Protein 9JMX (pdb70)

Structure (mmCIF, N/CA/C/O backbone):
data_9JMX
#
_entry.id   9JMX
#
_cell.length_a   78.753
_cell.length_b   78.753
_cell.length_c   160.405
_cell.angle_alpha   90.00
_cell.angle_beta   90.00
_cell.angle_gamma   120.00
#
_symmetry.space_group_name_H-M   'P 31 2 1'
#
loop_
_entity.id
_entity.type
_entity.pdbx_description
1 polymer '3-hydroxyisobutyrate dehydrogenase-like beta-hydroxyacid dehydrogenase'
2 non-polymer 'NADP NICOTINAMIDE-ADENINE-DINUCLEOTIDE PHOSPHATE'
3 non-polymer 1-~{tert}-butyl-4,9-dihydro-3~{H}-pyrido[3,4-b]indole
4 water water
#
loop_
_atom_site.group_PDB
_atom_site.id
_atom_site.type_symbol
_atom_site.label_atom_id
_atom_site.label_alt_id
_atom_site.label_comp_id
_atom_site.label_asym_id
_atom_site.label_entity_id
_atom_site.label_seq_id
_atom_site.pdbx_PDB_ins_code
_atom_site.Cartn_x
_atom_site.Cartn_y
_atom_site.Cartn_z
_atom_site.occupancy
_atom_site.B_iso_or_equiv
_atom_site.auth_seq_id
_atom_site.auth_comp_id
_atom_site.auth_asym_id
_atom_site.auth_atom_id
_atom_site.pdbx_PDB_model_num
ATOM 1 N N . THR A 1 2 ? -29.626 -11.184 41.099 1.00 63.64 2 THR A N 1
ATOM 2 C CA . THR A 1 2 ? -29.666 -10.515 39.758 1.00 62.46 2 THR A CA 1
ATOM 3 C C . THR A 1 2 ? -30.288 -11.446 38.710 1.00 55.52 2 THR A C 1
ATOM 4 O O . THR A 1 2 ? -30.277 -12.695 38.912 1.00 48.46 2 THR A O 1
ATOM 8 N N . SER A 1 3 ? -30.788 -10.843 37.626 1.00 48.37 3 SER A N 1
ATOM 9 C CA . SER A 1 3 ? -31.305 -11.540 36.417 1.00 52.16 3 SER A CA 1
ATOM 10 C C . SER A 1 3 ? -30.382 -11.265 35.221 1.00 49.09 3 SER A C 1
ATOM 11 O O . SER A 1 3 ? -29.958 -10.105 35.036 1.00 47.10 3 SER A O 1
ATOM 14 N N . ALA A 1 4 ? -30.069 -12.301 34.443 1.00 53.07 4 ALA A N 1
ATOM 15 C CA . ALA A 1 4 ? -29.355 -12.178 33.148 1.00 48.29 4 ALA A CA 1
ATOM 16 C C . ALA A 1 4 ? -30.165 -12.903 32.077 1.00 45.69 4 ALA A C 1
ATOM 17 O O . ALA A 1 4 ? -30.858 -13.885 32.419 1.00 44.38 4 ALA A O 1
ATOM 19 N N . THR A 1 5 ? -30.071 -12.442 30.830 1.00 43.54 5 THR A N 1
ATOM 20 C CA . THR A 1 5 ? -30.564 -13.204 29.651 1.00 44.85 5 THR A CA 1
ATOM 21 C C . THR A 1 5 ? -29.355 -13.723 28.838 1.00 40.90 5 THR A C 1
ATOM 22 O O . THR A 1 5 ? -28.428 -12.936 28.542 1.00 38.62 5 THR A O 1
ATOM 26 N N . VAL A 1 6 ? -29.394 -14.994 28.454 1.00 38.90 6 VAL A N 1
ATOM 27 C CA . VAL A 1 6 ? -28.414 -15.609 27.523 1.00 40.45 6 VAL A CA 1
ATOM 28 C C . VAL A 1 6 ? -29.165 -16.083 26.279 1.00 40.87 6 VAL A C 1
ATOM 29 O O . VAL A 1 6 ? -29.976 -17.040 26.389 1.00 38.79 6 VAL A O 1
ATOM 33 N N . ILE A 1 7 ? -28.845 -15.467 25.138 1.00 37.27 7 ILE A N 1
ATOM 34 C CA . ILE A 1 7 ? -29.303 -15.920 23.799 1.00 34.25 7 ILE A CA 1
ATOM 35 C C . ILE A 1 7 ? -28.147 -16.629 23.070 1.00 34.83 7 ILE A C 1
ATOM 36 O O . ILE A 1 7 ? -27.114 -15.985 22.782 1.00 32.14 7 ILE A O 1
ATOM 41 N N . GLY A 1 8 ? -28.351 -17.905 22.753 1.00 33.81 8 GLY A N 1
ATOM 42 C CA . GLY A 1 8 ? -27.385 -18.781 22.071 1.00 34.33 8 GLY A CA 1
ATOM 43 C C . GLY A 1 8 ? -26.914 -19.855 23.024 1.00 31.33 8 GLY A C 1
ATOM 44 O O . GLY A 1 8 ? -26.213 -19.513 23.988 1.00 29.21 8 GLY A O 1
ATOM 45 N N . LEU A 1 9 ? -27.304 -21.106 22.788 1.00 31.25 9 LEU A N 1
ATOM 46 C CA . LEU A 1 9 ? -26.985 -22.210 23.719 1.00 33.98 9 LEU A CA 1
ATOM 47 C C . LEU A 1 9 ? -26.107 -23.227 22.998 1.00 31.63 9 LEU A C 1
ATOM 48 O O . LEU A 1 9 ? -26.353 -24.436 23.126 1.00 31.76 9 LEU A O 1
ATOM 53 N N . GLY A 1 10 ? -25.074 -22.735 22.310 1.00 33.42 10 GLY A N 1
ATOM 54 C CA . GLY A 1 10 ? -23.921 -23.561 21.909 1.00 31.83 10 GLY A CA 1
ATOM 55 C C . GLY A 1 10 ? -23.181 -23.981 23.176 1.00 31.77 10 GLY A C 1
ATOM 56 O O . GLY A 1 10 ? -23.642 -23.647 24.268 1.00 30.22 10 GLY A O 1
ATOM 57 N N . PRO A 1 11 ? -22.058 -24.731 23.095 1.00 30.38 11 PRO A N 1
ATOM 58 C CA . PRO A 1 11 ? -21.285 -25.075 24.294 1.00 30.10 11 PRO A CA 1
ATOM 59 C C . PRO A 1 11 ? -20.871 -23.848 25.114 1.00 27.82 11 PRO A C 1
ATOM 60 O O . PRO A 1 11 ? -20.893 -23.913 26.314 1.00 32.60 11 PRO A O 1
ATOM 64 N N . MET A 1 12 ? -20.584 -22.720 24.485 1.00 26.39 12 MET A N 1
ATOM 65 C CA . MET A 1 12 ? -20.170 -21.516 25.241 1.00 28.83 12 MET A CA 1
ATOM 66 C C . MET A 1 12 ? -21.382 -20.933 25.982 1.00 33.74 12 MET A C 1
ATOM 67 O O . MET A 1 12 ? -21.230 -20.542 27.171 1.00 34.71 12 MET A O 1
ATOM 72 N N . GLY A 1 13 ? -22.535 -20.858 25.316 1.00 33.76 13 GLY A N 1
ATOM 73 C CA . GLY A 1 13 ? -23.776 -20.343 25.915 1.00 33.93 13 GLY A CA 1
ATOM 74 C C . GLY A 1 13 ? -24.186 -21.192 27.105 1.00 34.35 13 GLY A C 1
ATOM 75 O O . GLY A 1 13 ? -24.463 -20.641 28.165 1.00 35.61 13 GLY A O 1
ATOM 76 N N . GLN A 1 14 ? -24.172 -22.508 26.949 1.00 36.23 14 GLN A N 1
ATOM 77 C CA . GLN A 1 14 ? -24.574 -23.440 28.024 1.00 38.58 14 GLN A CA 1
ATOM 78 C C . GLN A 1 14 ? -23.630 -23.321 29.222 1.00 39.41 14 GLN A C 1
ATOM 79 O O . GLN A 1 14 ? -24.130 -23.369 30.361 1.00 39.24 14 GLN A O 1
ATOM 85 N N . ALA A 1 15 ? -22.330 -23.160 28.986 1.00 37.20 15 ALA A N 1
ATOM 86 C CA . ALA A 1 15 ? -21.321 -23.060 30.062 1.00 35.91 15 ALA A CA 1
ATOM 87 C C . ALA A 1 15 ? -21.579 -21.762 30.826 1.00 37.88 15 ALA A C 1
ATOM 88 O O . ALA A 1 15 ? -21.480 -21.770 32.066 1.00 35.11 15 ALA A O 1
ATOM 90 N N . MET A 1 16 ? -21.915 -20.688 30.110 1.00 35.68 16 MET A N 1
ATOM 91 C CA . MET A 1 16 ? -22.132 -19.352 30.720 1.00 40.73 16 MET A CA 1
ATOM 92 C C . MET A 1 16 ? -23.395 -19.377 31.592 1.00 44.49 16 MET A C 1
ATOM 93 O O . MET A 1 16 ? -23.391 -18.744 32.670 1.00 42.91 16 MET A O 1
ATOM 98 N N . VAL A 1 17 ? -24.422 -20.090 31.136 1.00 46.04 17 VAL A N 1
ATOM 99 C CA . VAL A 1 17 ? -25.719 -20.236 31.853 1.00 46.05 17 VAL A CA 1
ATOM 100 C C . VAL A 1 17 ? -25.428 -21.010 33.139 1.00 48.10 17 VAL A C 1
ATOM 101 O O . VAL A 1 17 ? -25.760 -20.473 34.207 1.00 51.31 17 VAL A O 1
ATOM 105 N N . ARG A 1 18 ? -24.783 -22.182 33.030 1.00 46.00 18 ARG A N 1
ATOM 106 C CA . ARG A 1 18 ? -24.468 -23.080 34.177 1.00 45.36 18 ARG A CA 1
ATOM 107 C C . ARG A 1 18 ? -23.617 -22.348 35.220 1.00 50.21 18 ARG A C 1
ATOM 108 O O . ARG A 1 18 ? -23.840 -22.613 36.422 1.00 47.25 18 ARG A O 1
ATOM 116 N N . VAL A 1 19 ? -22.695 -21.477 34.784 1.00 43.36 19 VAL A N 1
ATOM 117 C CA . VAL A 1 19 ? -21.846 -20.633 35.679 1.00 45.98 19 VAL A CA 1
ATOM 118 C C . VAL A 1 19 ? -22.728 -19.582 36.369 1.00 46.73 19 VAL A C 1
ATOM 119 O O . VAL A 1 19 ? -22.678 -19.491 37.624 1.00 47.11 19 VAL A O 1
ATOM 123 N N . LEU A 1 20 ? -23.486 -18.788 35.612 1.00 42.07 20 LEU A N 1
ATOM 124 C CA . LEU A 1 20 ? -24.275 -17.680 36.217 1.00 45.17 20 LEU A CA 1
ATOM 125 C C . LEU A 1 20 ? -25.341 -18.260 37.166 1.00 44.91 20 LEU A C 1
ATOM 126 O O . LEU A 1 20 ? -25.556 -17.636 38.215 1.00 46.56 20 LEU A O 1
ATOM 131 N N . LEU A 1 21 ? -25.944 -19.412 36.839 1.00 43.79 21 LEU A N 1
ATOM 132 C CA . LEU A 1 21 ? -26.897 -20.145 37.727 1.00 45.45 21 LEU A CA 1
ATOM 133 C C . LEU A 1 21 ? -26.199 -20.464 39.058 1.00 50.42 21 LEU A C 1
ATOM 134 O O . LEU A 1 21 ? -26.692 -20.002 40.103 1.00 50.01 21 LEU A O 1
ATOM 139 N N . GLU A 1 22 ? -25.088 -21.212 39.008 1.00 52.03 22 GLU A N 1
ATOM 140 C CA . GLU A 1 22 ? -24.312 -21.681 40.185 1.00 54.16 22 GLU A CA 1
ATOM 141 C C . GLU A 1 22 ? -23.916 -20.483 41.055 1.00 52.77 22 GLU A C 1
ATOM 142 O O . GLU A 1 22 ? -23.815 -20.666 42.268 1.00 51.68 22 GLU A O 1
ATOM 148 N N . HIS A 1 23 ? -23.739 -19.292 40.477 1.00 52.42 23 HIS A N 1
ATOM 149 C CA . HIS A 1 23 ? -23.420 -18.063 41.246 1.00 50.66 23 HIS A CA 1
ATOM 150 C C . HIS A 1 23 ? -24.725 -17.358 41.618 1.00 52.48 23 HIS A C 1
ATOM 151 O O . HIS A 1 23 ? -24.671 -16.177 41.997 1.00 52.92 23 HIS A O 1
ATOM 158 N N . GLY A 1 24 ? -25.851 -18.074 41.531 1.00 52.70 24 GLY A N 1
ATOM 159 C CA . GLY A 1 24 ? -27.175 -17.593 41.963 1.00 55.03 24 GLY A CA 1
ATOM 160 C C . GLY A 1 24 ? -27.611 -16.337 41.224 1.00 62.69 24 GLY A C 1
ATOM 161 O O . GLY A 1 24 ? -28.117 -15.409 41.906 1.00 63.15 24 GLY A O 1
ATOM 162 N N . THR A 1 25 ? -27.420 -16.283 39.894 1.00 55.43 25 THR A N 1
ATOM 163 C CA . THR A 1 25 ? -28.139 -15.347 38.989 1.00 52.52 25 THR A CA 1
ATOM 164 C C . THR A 1 25 ? -29.394 -16.065 38.485 1.00 50.70 25 THR A C 1
ATOM 165 O O . THR A 1 25 ? -29.347 -17.303 38.362 1.00 52.11 25 THR A O 1
ATOM 169 N N . ALA A 1 26 ? -30.474 -15.316 38.244 1.00 52.00 26 ALA A N 1
ATOM 170 C CA . ALA A 1 26 ? -31.748 -15.822 37.672 1.00 54.19 26 ALA A CA 1
ATOM 171 C C . ALA A 1 26 ? -31.672 -15.730 36.149 1.00 45.55 26 ALA A C 1
ATOM 172 O O . ALA A 1 26 ? -31.792 -14.620 35.636 1.00 50.81 26 ALA A O 1
ATOM 174 N N . VAL A 1 27 ? -31.472 -16.846 35.459 1.00 46.23 27 VAL A N 1
ATOM 175 C CA . VAL A 1 27 ? -31.099 -16.805 34.016 1.00 48.13 27 VAL A CA 1
ATOM 176 C C . VAL A 1 27 ? -32.300 -17.218 33.155 1.00 46.02 27 VAL A C 1
ATOM 177 O O . VAL A 1 27 ? -32.900 -18.298 33.375 1.00 41.58 27 VAL A O 1
ATOM 181 N N . THR A 1 28 ? -32.655 -16.313 32.245 1.00 49.42 28 THR A N 1
ATOM 182 C CA . THR A 1 28 ? -33.598 -16.529 31.120 1.00 51.38 28 THR A CA 1
ATOM 183 C C . THR A 1 28 ? -32.780 -16.898 29.874 1.00 51.89 28 THR A C 1
ATOM 184 O O . THR A 1 28 ? -31.841 -16.136 29.552 1.00 45.02 28 THR A O 1
ATOM 188 N N . VAL A 1 29 ? -33.136 -17.994 29.195 1.00 48.75 29 VAL A N 1
ATOM 189 C CA . VAL A 1 29 ? -32.475 -18.417 27.932 1.00 51.67 29 VAL A CA 1
ATOM 190 C C . VAL A 1 29 ? -33.494 -18.419 26.788 1.00 54.55 29 VAL A C 1
ATOM 191 O O . VAL A 1 29 ? -34.663 -18.802 27.017 1.00 45.50 29 VAL A O 1
ATOM 195 N N . TRP A 1 30 ? -33.036 -18.023 25.597 1.00 46.42 30 TRP A N 1
ATOM 196 C CA . TRP A 1 30 ? -33.640 -18.419 24.302 1.00 44.91 30 TRP A CA 1
ATOM 197 C C . TRP A 1 30 ? -32.569 -19.099 23.441 1.00 43.21 30 TRP A C 1
ATOM 198 O O . TRP A 1 30 ? -31.379 -18.705 23.555 1.00 40.99 30 TRP A O 1
ATOM 209 N N . ASN A 1 31 ? -32.972 -20.093 22.642 1.00 42.70 31 ASN A N 1
ATOM 210 C CA . ASN A 1 31 ? -32.155 -20.713 21.559 1.00 41.74 31 ASN A CA 1
ATOM 211 C C . ASN A 1 31 ? -33.034 -20.860 20.317 1.00 41.76 31 ASN A C 1
ATOM 212 O O . ASN A 1 31 ? -34.242 -21.073 20.496 1.00 38.87 31 ASN A O 1
ATOM 217 N N . ARG A 1 32 ? -32.438 -20.774 19.124 1.00 39.65 32 ARG A N 1
ATOM 218 C CA . ARG A 1 32 ? -33.098 -21.095 17.830 1.00 39.40 32 ARG A CA 1
ATOM 219 C C . ARG A 1 32 ? -33.594 -22.543 17.903 1.00 38.51 32 ARG A C 1
ATOM 220 O O . ARG A 1 32 ? -34.738 -22.785 17.519 1.00 41.39 32 ARG A O 1
ATOM 228 N N . THR A 1 33 ? -32.758 -23.472 18.375 1.00 41.26 33 THR A N 1
ATOM 229 C CA . THR A 1 33 ? -33.106 -24.912 18.542 1.00 40.23 33 THR A CA 1
ATOM 230 C C . THR A 1 33 ? -33.506 -25.130 20.002 1.00 44.18 33 THR A C 1
ATOM 231 O O . THR A 1 33 ? -32.605 -25.274 20.859 1.00 36.96 33 THR A O 1
ATOM 235 N N . LYS A 1 34 ? -34.814 -25.125 20.270 1.00 44.87 34 LYS A N 1
ATOM 236 C CA . LYS A 1 34 ? -35.377 -25.038 21.642 1.00 47.73 34 LYS A CA 1
ATOM 237 C C . LYS A 1 34 ? -34.932 -26.247 22.472 1.00 44.91 34 LYS A C 1
ATOM 238 O O . LYS A 1 34 ? -34.634 -26.046 23.649 1.00 43.85 34 LYS A O 1
ATOM 244 N N . SER A 1 35 ? -34.814 -27.421 21.859 1.00 45.00 35 SER A N 1
ATOM 245 C CA . SER A 1 35 ? -34.405 -28.689 22.517 1.00 44.54 35 SER A CA 1
ATOM 246 C C . SER A 1 35 ? -33.065 -28.537 23.257 1.00 50.18 35 SER A C 1
ATOM 247 O O . SER A 1 35 ? -32.899 -29.209 24.298 1.00 47.03 35 SER A O 1
ATOM 250 N N . ARG A 1 36 ? -32.136 -27.709 22.756 1.00 50.10 36 ARG A N 1
ATOM 251 C CA . ARG A 1 36 ? -30.770 -27.605 23.340 1.00 49.62 36 ARG A CA 1
ATOM 252 C C . ARG A 1 36 ? -30.838 -26.859 24.677 1.00 52.14 36 ARG A C 1
ATOM 253 O O . ARG A 1 36 ? -29.808 -26.806 25.371 1.00 48.31 36 ARG A O 1
ATOM 261 N N . ALA A 1 37 ? -32.013 -26.356 25.065 1.00 51.21 37 ALA A N 1
ATOM 262 C CA . ALA A 1 37 ? -32.206 -25.658 26.356 1.00 52.15 37 ALA A CA 1
ATOM 263 C C . ALA A 1 37 ? -32.481 -26.683 27.470 1.00 45.89 37 ALA A C 1
ATOM 264 O O . ALA A 1 37 ? -32.442 -26.283 28.626 1.00 45.63 37 ALA A O 1
ATOM 266 N N . ASP A 1 38 ? -32.685 -27.955 27.128 1.00 43.56 38 ASP A N 1
ATOM 267 C CA . ASP A 1 38 ? -33.171 -29.000 28.068 1.00 47.52 38 ASP A CA 1
ATOM 268 C C . ASP A 1 38 ? -32.247 -29.066 29.291 1.00 50.00 38 ASP A C 1
ATOM 269 O O . ASP A 1 38 ? -32.776 -29.049 30.419 1.00 51.72 38 ASP A O 1
ATOM 274 N N . ASP A 1 39 ? -30.929 -29.105 29.080 1.00 46.26 39 ASP A N 1
ATOM 275 C CA . ASP A 1 39 ? -29.938 -29.183 30.181 1.00 45.47 39 ASP A CA 1
ATOM 276 C C . ASP A 1 39 ? -30.099 -27.986 31.114 1.00 45.52 39 ASP A C 1
ATOM 277 O O . ASP A 1 39 ? -30.306 -28.216 32.305 1.00 42.80 39 ASP A O 1
ATOM 282 N N . VAL A 1 40 ? -29.972 -26.760 30.603 1.00 46.96 40 VAL A N 1
ATOM 283 C CA . VAL A 1 40 ? -29.873 -25.536 31.452 1.00 46.25 40 VAL A CA 1
ATOM 284 C C . VAL A 1 40 ? -31.236 -25.252 32.099 1.00 50.34 40 VAL A C 1
ATOM 285 O O . VAL A 1 40 ? -31.276 -24.504 33.097 1.00 49.13 40 VAL A O 1
ATOM 289 N N . VAL A 1 41 ? -32.311 -25.834 31.563 1.00 52.81 41 VAL A N 1
ATOM 290 C CA . VAL A 1 41 ? -33.695 -25.680 32.107 1.00 57.32 41 VAL A CA 1
ATOM 291 C C . VAL A 1 41 ? -33.838 -26.578 33.347 1.00 53.36 41 VAL A C 1
ATOM 292 O O . VAL A 1 41 ? -34.336 -26.085 34.383 1.00 54.18 41 VAL A O 1
ATOM 296 N N . ALA A 1 42 ? -33.369 -27.823 33.267 1.00 50.50 42 ALA A N 1
ATOM 297 C CA . ALA A 1 42 ? -33.232 -28.739 34.425 1.00 54.90 42 ALA A CA 1
ATOM 298 C C . ALA A 1 42 ? -32.447 -28.065 35.573 1.00 56.30 42 ALA A C 1
ATOM 299 O O . ALA A 1 42 ? -32.712 -28.397 36.737 1.00 59.42 42 ALA A O 1
ATOM 301 N N . ARG A 1 43 ? -31.537 -27.134 35.282 1.00 53.49 43 ARG A N 1
ATOM 302 C CA . ARG A 1 43 ? -30.708 -26.432 36.297 1.00 50.45 43 ARG A CA 1
ATOM 303 C C . ARG A 1 43 ? -31.384 -25.119 36.709 1.00 54.19 43 ARG A C 1
ATOM 304 O O . ARG A 1 43 ? -30.771 -24.357 37.488 1.00 51.82 43 ARG A O 1
ATOM 312 N N . GLY A 1 44 ? -32.586 -24.843 36.191 1.00 55.11 44 GLY A N 1
ATOM 313 C CA . GLY A 1 44 ? -33.427 -23.718 36.643 1.00 53.48 44 GLY A CA 1
ATOM 314 C C . GLY A 1 44 ? -33.232 -22.460 35.814 1.00 55.41 44 GLY A C 1
ATOM 315 O O . GLY A 1 44 ? -33.630 -21.365 36.280 1.00 48.53 44 GLY A O 1
ATOM 316 N N . ALA A 1 45 ? -32.637 -22.572 34.624 1.00 54.45 45 ALA A N 1
ATOM 317 C CA . ALA A 1 45 ? -32.759 -21.513 33.598 1.00 54.14 45 ALA A CA 1
ATOM 318 C C . ALA A 1 45 ? -34.232 -21.459 33.188 1.00 47.58 45 ALA A C 1
ATOM 319 O O . ALA A 1 45 ? -34.851 -22.526 33.082 1.00 40.51 45 ALA A O 1
ATOM 321 N N . VAL A 1 46 ? -34.747 -20.269 32.919 1.00 48.98 46 VAL A N 1
ATOM 322 C CA . VAL A 1 46 ? -36.116 -20.084 32.354 1.00 54.80 46 VAL A CA 1
ATOM 323 C C . VAL A 1 46 ? -35.995 -19.985 30.824 1.00 48.17 46 VAL A C 1
ATOM 324 O O . VAL A 1 46 ? -35.235 -19.107 30.371 1.00 47.02 46 VAL A O 1
ATOM 328 N N . LEU A 1 47 ? -36.725 -20.832 30.078 1.00 49.19 47 LEU A N 1
ATOM 329 C CA . LEU A 1 47 ? -36.826 -20.813 28.586 1.00 48.30 47 LEU A CA 1
ATOM 330 C C . LEU A 1 47 ? -37.891 -19.801 28.125 1.00 49.50 47 LEU A C 1
ATOM 331 O O . LEU A 1 47 ? -39.071 -19.997 28.450 1.00 47.43 47 LEU A O 1
ATOM 336 N N . ALA A 1 48 ? -37.475 -18.746 27.410 1.00 47.17 48 ALA A N 1
ATOM 337 C CA . ALA A 1 48 ? -38.347 -17.750 26.745 1.00 47.38 48 ALA A CA 1
ATOM 338 C C . ALA A 1 48 ? -38.846 -18.328 25.414 1.00 47.74 48 ALA A C 1
ATOM 339 O O . ALA A 1 48 ? -38.132 -19.147 24.820 1.00 50.35 48 ALA A O 1
ATOM 341 N N . GLY A 1 49 ? -40.053 -17.953 24.982 1.00 46.31 49 GLY A N 1
ATOM 342 C CA . GLY A 1 49 ? -40.663 -18.429 23.727 1.00 40.97 49 GLY A CA 1
ATOM 343 C C . GLY A 1 49 ? -39.980 -17.773 22.535 1.00 42.73 49 GLY A C 1
ATOM 344 O O . GLY A 1 49 ? -39.652 -18.487 21.557 1.00 42.47 49 GLY A O 1
ATOM 345 N N . THR A 1 50 ? -39.736 -16.465 22.632 1.00 38.24 50 THR A N 1
ATOM 346 C CA . THR A 1 50 ? -39.195 -15.618 21.542 1.00 41.50 50 THR A CA 1
ATOM 347 C C . THR A 1 50 ? -37.967 -14.867 22.052 1.00 42.92 50 THR A C 1
ATOM 348 O O . THR A 1 50 ? -37.749 -14.767 23.257 1.00 41.55 50 THR A O 1
ATOM 352 N N . PRO A 1 51 ? -37.114 -14.351 21.137 1.00 43.78 51 PRO A N 1
ATOM 353 C CA . PRO A 1 51 ? -36.065 -13.403 21.500 1.00 45.04 51 PRO A CA 1
ATOM 354 C C . PRO A 1 51 ? -36.589 -12.186 22.276 1.00 46.74 51 PRO A C 1
ATOM 355 O O . PRO A 1 51 ? -35.956 -11.807 23.253 1.00 44.13 51 PRO A O 1
ATOM 359 N N . ALA A 1 52 ? -37.690 -11.569 21.830 1.00 48.55 52 ALA A N 1
ATOM 360 C CA . ALA A 1 52 ? -38.223 -10.319 22.437 1.00 46.56 52 ALA A CA 1
ATOM 361 C C . ALA A 1 52 ? -38.608 -10.588 23.902 1.00 43.00 52 ALA A C 1
ATOM 362 O O . ALA A 1 52 ? -38.361 -9.724 24.751 1.00 38.59 52 ALA A O 1
ATOM 364 N N . GLU A 1 53 ? -39.156 -11.776 24.178 1.00 46.71 53 GLU A N 1
ATOM 365 C CA . GLU A 1 53 ? -39.503 -12.266 25.537 1.00 48.23 53 GLU A CA 1
ATOM 366 C C . GLU A 1 53 ? -38.229 -12.333 26.380 1.00 52.89 53 GLU A C 1
ATOM 367 O O . GLU A 1 53 ? -38.218 -11.774 27.497 1.00 49.68 53 GLU A O 1
ATOM 373 N N . ALA A 1 54 ? -37.187 -12.980 25.855 1.00 50.36 54 ALA A N 1
ATOM 374 C CA . ALA A 1 54 ? -35.882 -13.122 26.532 1.00 44.36 54 ALA A CA 1
ATOM 375 C C . ALA A 1 54 ? -35.359 -11.736 26.914 1.00 43.21 54 ALA A C 1
ATOM 376 O O . ALA A 1 54 ? -34.903 -11.578 28.059 1.00 45.08 54 ALA A O 1
ATOM 378 N N . LEU A 1 55 ? -35.422 -10.769 25.993 1.00 41.64 55 LEU A N 1
ATOM 379 C CA . LEU A 1 55 ? -34.894 -9.390 26.209 1.00 46.19 55 LEU A CA 1
ATOM 380 C C . LEU A 1 55 ? -35.620 -8.716 27.387 1.00 51.17 55 LEU A C 1
ATOM 381 O O . LEU A 1 55 ? -34.971 -7.926 28.109 1.00 46.96 55 LEU A O 1
ATOM 386 N N . LYS A 1 56 ? -36.916 -8.995 27.558 1.00 51.67 56 LYS A N 1
ATOM 387 C CA . LYS A 1 56 ? -37.766 -8.346 28.592 1.00 59.48 56 LYS A CA 1
ATOM 388 C C . LYS A 1 56 ? -37.441 -8.925 29.981 1.00 56.85 56 LYS A C 1
ATOM 389 O O . LYS A 1 56 ? -37.767 -8.254 30.983 1.00 52.97 56 LYS A O 1
ATOM 395 N N . ALA A 1 57 ? -36.837 -10.121 30.054 1.00 52.84 57 ALA A N 1
ATOM 396 C CA . ALA A 1 57 ? -36.627 -10.873 31.315 1.00 46.49 57 ALA A CA 1
ATOM 397 C C . ALA A 1 57 ? -35.404 -10.360 32.078 1.00 47.71 57 ALA A C 1
ATOM 398 O O . ALA A 1 57 ? -35.210 -10.842 33.209 1.00 50.47 57 ALA A O 1
ATOM 400 N N . ALA A 1 58 ? -34.627 -9.421 31.519 1.00 45.44 58 ALA A N 1
ATOM 401 C CA . ALA A 1 58 ? -33.421 -8.875 32.178 1.00 49.40 58 ALA A CA 1
ATOM 402 C C . ALA A 1 58 ? -32.909 -7.635 31.451 1.00 47.26 58 ALA A C 1
ATOM 403 O O . ALA A 1 58 ? -33.158 -7.522 30.251 1.00 48.29 58 ALA A O 1
ATOM 405 N N . GLY A 1 59 ? -32.189 -6.773 32.183 1.00 47.19 59 GLY A N 1
ATOM 406 C CA . GLY A 1 59 ? -31.444 -5.607 31.668 1.00 44.46 59 GLY A CA 1
ATOM 407 C C . GLY A 1 59 ? -30.076 -6.005 31.124 1.00 47.21 59 GLY A C 1
ATOM 408 O O . GLY A 1 59 ? -29.503 -5.214 30.342 1.00 47.06 59 GLY A O 1
ATOM 409 N N . LEU A 1 60 ? -29.568 -7.187 31.498 1.00 45.45 60 LEU A N 1
ATOM 410 C CA . LEU A 1 60 ? -28.286 -7.741 30.977 1.00 45.19 60 LEU A CA 1
ATOM 411 C C . LEU A 1 60 ? -28.567 -8.905 30.018 1.00 42.02 60 LEU A C 1
ATOM 412 O O . LEU A 1 60 ? -29.081 -9.986 30.471 1.00 36.73 60 LEU A O 1
ATOM 417 N N . VAL A 1 61 ? -28.233 -8.694 28.736 1.00 42.83 61 VAL A N 1
ATOM 418 C CA . VAL A 1 61 ? -28.484 -9.676 27.643 1.00 42.08 61 VAL A CA 1
ATOM 419 C C . VAL A 1 61 ? -27.143 -10.045 27.003 1.00 39.54 61 VAL A C 1
ATOM 420 O O . VAL A 1 61 ? -26.533 -9.195 26.343 1.00 42.44 61 VAL A O 1
ATOM 424 N N . ILE A 1 62 ? -26.728 -11.284 27.227 1.00 38.39 62 ILE A N 1
ATOM 425 C CA . ILE A 1 62 ? -25.465 -11.874 26.719 1.00 35.11 62 ILE A CA 1
ATOM 426 C C . ILE A 1 62 ? -25.830 -12.671 25.468 1.00 32.38 62 ILE A C 1
ATOM 427 O O . ILE A 1 62 ? -26.686 -13.584 25.578 1.00 27.44 62 ILE A O 1
ATOM 432 N N . LEU A 1 63 ? -25.216 -12.342 24.332 1.00 33.95 63 LEU A N 1
ATOM 433 C CA . LEU A 1 63 ? -25.357 -13.169 23.094 1.00 33.32 63 LEU A CA 1
ATOM 434 C C . LEU A 1 63 ? -24.083 -13.991 22.905 1.00 30.89 63 LEU A C 1
ATOM 435 O O . LEU A 1 63 ? -22.972 -13.412 22.967 1.00 33.39 63 LEU A O 1
ATOM 440 N N . SER A 1 64 ? -24.259 -15.291 22.720 1.00 29.30 64 SER A N 1
ATOM 441 C CA . SER A 1 64 ? -23.217 -16.264 22.319 1.00 29.32 64 SER A CA 1
ATOM 442 C C . SER A 1 64 ? -23.703 -16.955 21.040 1.00 28.12 64 SER A C 1
ATOM 443 O O . SER A 1 64 ? -24.230 -18.080 21.121 1.00 29.89 64 SER A O 1
ATOM 446 N N . LEU A 1 65 ? -23.576 -16.260 19.909 1.00 27.80 65 LEU A N 1
ATOM 447 C CA . LEU A 1 65 ? -23.990 -16.757 18.565 1.00 31.63 65 LEU A CA 1
ATOM 448 C C . LEU A 1 65 ? -22.764 -16.974 17.666 1.00 27.93 65 LEU A C 1
ATOM 449 O O . LEU A 1 65 ? -21.695 -16.474 17.995 1.00 28.76 65 LEU A O 1
ATOM 454 N N . THR A 1 66 ? -22.941 -17.612 16.513 1.00 28.66 66 THR A N 1
ATOM 455 C CA . THR A 1 66 ? -21.833 -17.907 15.560 1.00 25.84 66 THR A CA 1
ATOM 456 C C . THR A 1 66 ? -21.251 -16.599 15.003 1.00 25.03 66 THR A C 1
ATOM 457 O O . THR A 1 66 ? -20.021 -16.520 14.785 1.00 23.63 66 THR A O 1
ATOM 461 N N . ASP A 1 67 ? -22.081 -15.590 14.751 1.00 25.16 67 ASP A N 1
ATOM 462 C CA . ASP A 1 67 ? -21.595 -14.305 14.189 1.00 25.23 67 ASP A CA 1
ATOM 463 C C . ASP A 1 67 ? -22.584 -13.195 14.559 1.00 27.71 67 ASP A C 1
ATOM 464 O O . ASP A 1 67 ? -23.611 -13.495 15.181 1.00 28.17 67 ASP A O 1
ATOM 469 N N . TYR A 1 68 ? -22.301 -11.960 14.155 1.00 28.08 68 TYR A N 1
ATOM 470 C CA . TYR A 1 68 ? -23.156 -10.796 14.481 1.00 30.23 68 TYR A CA 1
ATOM 471 C C . TYR A 1 68 ? -24.409 -10.836 13.598 1.00 34.86 68 TYR A C 1
ATOM 472 O O . TYR A 1 68 ? -25.463 -10.393 14.054 1.00 30.90 68 TYR A O 1
ATOM 481 N N . GLN A 1 69 ? -24.336 -11.423 12.403 1.00 36.34 69 GLN A N 1
ATOM 482 C CA . GLN A 1 69 ? -25.556 -11.602 11.573 1.00 36.29 69 GLN A CA 1
ATOM 483 C C . GLN A 1 69 ? -26.611 -12.386 12.370 1.00 35.46 69 GLN A C 1
ATOM 484 O O . GLN A 1 69 ? -27.792 -12.083 12.215 1.00 33.88 69 GLN A O 1
ATOM 490 N N . ALA A 1 70 ? -26.242 -13.412 13.139 1.00 31.91 70 ALA A N 1
ATOM 491 C CA . ALA A 1 70 ? -27.238 -14.170 13.938 1.00 33.53 70 ALA A CA 1
ATOM 492 C C . ALA A 1 70 ? -27.960 -13.219 14.911 1.00 33.83 70 ALA A C 1
ATOM 493 O O . ALA A 1 70 ? -29.150 -13.456 15.181 1.00 36.54 70 ALA A O 1
ATOM 495 N N . MET A 1 71 ? -27.277 -12.186 15.410 1.00 31.07 71 MET A N 1
ATOM 496 C CA . MET A 1 71 ? -27.883 -11.193 16.327 1.00 36.13 71 MET A CA 1
ATOM 497 C C . MET A 1 71 ? -28.973 -10.435 15.565 1.00 40.59 71 MET A C 1
ATOM 498 O O . MET A 1 71 ? -30.094 -10.284 16.132 1.00 32.69 71 MET A O 1
ATOM 503 N N . TYR A 1 72 ? -28.642 -9.942 14.362 1.00 34.56 72 TYR A N 1
ATOM 504 C CA . TYR A 1 72 ? -29.612 -9.233 13.498 1.00 37.51 72 TYR A CA 1
ATOM 505 C C . TYR A 1 72 ? -30.760 -10.198 13.182 1.00 39.48 72 TYR A C 1
ATOM 506 O O . TYR A 1 72 ? -31.946 -9.771 13.233 1.00 39.37 72 TYR A O 1
ATOM 515 N N . ASP A 1 73 ? -30.452 -11.459 12.896 1.00 32.91 73 ASP A N 1
ATOM 516 C CA . ASP A 1 73 ? -31.509 -12.423 12.513 1.00 33.92 73 ASP A CA 1
ATOM 517 C C . ASP A 1 73 ? -32.473 -12.610 13.693 1.00 41.68 73 ASP A C 1
ATOM 518 O O . ASP A 1 73 ? -33.683 -12.778 13.436 1.00 43.32 73 ASP A O 1
ATOM 523 N N . VAL A 1 74 ? -31.948 -12.634 14.927 1.00 41.26 74 VAL A N 1
ATOM 524 C CA . VAL A 1 74 ? -32.675 -13.077 16.157 1.00 39.17 74 VAL A CA 1
ATOM 525 C C . VAL A 1 74 ? -33.406 -11.891 16.793 1.00 41.23 74 VAL A C 1
ATOM 526 O O . VAL A 1 74 ? -34.478 -12.130 17.347 1.00 40.79 74 VAL A O 1
ATOM 530 N N . LEU A 1 75 ? -32.836 -10.685 16.713 1.00 37.35 75 LEU A N 1
ATOM 531 C CA . LEU A 1 75 ? -33.291 -9.457 17.413 1.00 40.17 75 LEU A CA 1
ATOM 532 C C . LEU A 1 75 ? -33.857 -8.425 16.434 1.00 41.56 75 LEU A C 1
ATOM 533 O O . LEU A 1 75 ? -34.367 -7.419 16.924 1.00 42.70 75 LEU A O 1
ATOM 538 N N . GLY A 1 76 ? -33.753 -8.639 15.117 1.00 43.38 76 GLY A N 1
ATOM 539 C CA . GLY A 1 76 ? -34.236 -7.671 14.107 1.00 42.25 76 GLY A CA 1
ATOM 540 C C . GLY A 1 76 ? -35.695 -7.315 14.337 1.00 43.74 76 GLY A C 1
ATOM 541 O O . GLY A 1 76 ? -36.066 -6.181 14.044 1.00 49.48 76 GLY A O 1
ATOM 542 N N . ASP A 1 77 ? -36.458 -8.262 14.879 1.00 46.26 77 ASP A N 1
ATOM 543 C CA . ASP A 1 77 ? -37.932 -8.260 15.041 1.00 51.89 77 ASP A CA 1
ATOM 544 C C . ASP A 1 77 ? -38.325 -7.730 16.421 1.00 50.70 77 ASP A C 1
ATOM 545 O O . ASP A 1 77 ? -39.529 -7.628 16.658 1.00 51.96 77 ASP A O 1
ATOM 550 N N . ALA A 1 78 ? -37.377 -7.480 17.324 1.00 50.47 78 ALA A N 1
ATOM 551 C CA . ALA A 1 78 ? -37.664 -7.298 18.768 1.00 52.24 78 ALA A CA 1
ATOM 552 C C . ALA A 1 78 ? -38.195 -5.885 19.039 1.00 56.90 78 ALA A C 1
ATOM 553 O O . ALA A 1 78 ? -38.805 -5.670 20.105 1.00 64.63 78 ALA A O 1
ATOM 555 N N . GLY A 1 79 ? -37.957 -4.951 18.125 1.00 58.58 79 GLY A N 1
ATOM 556 C CA . GLY A 1 79 ? -38.419 -3.559 18.240 1.00 64.22 79 GLY A CA 1
ATOM 557 C C . GLY A 1 79 ? -38.014 -2.936 19.564 1.00 70.81 79 GLY A C 1
ATOM 558 O O . GLY A 1 79 ? -36.801 -2.715 19.760 1.00 75.52 79 GLY A O 1
ATOM 559 N N . GLU A 1 80 ? -38.998 -2.665 20.433 1.00 68.87 80 GLU A N 1
ATOM 560 C CA . GLU A 1 80 ? -38.846 -1.811 21.646 1.00 67.32 80 GLU A CA 1
ATOM 561 C C . GLU A 1 80 ? -38.499 -2.670 22.874 1.00 54.93 80 GLU A C 1
ATOM 562 O O . GLU A 1 80 ? -38.161 -2.075 23.908 1.00 52.95 80 GLU A O 1
ATOM 568 N N . ALA A 1 81 ? -38.528 -4.005 22.758 1.00 49.52 81 ALA A N 1
ATOM 569 C CA . ALA A 1 81 ? -37.893 -4.952 23.707 1.00 49.13 81 ALA A CA 1
ATOM 570 C C . ALA A 1 81 ? -36.390 -4.644 23.868 1.00 49.18 81 ALA A C 1
ATOM 571 O O . ALA A 1 81 ? -35.816 -5.059 24.899 1.00 46.04 81 ALA A O 1
ATOM 573 N N . LEU A 1 82 ? -35.763 -3.946 22.919 1.00 50.07 82 LEU A N 1
ATOM 574 C CA . LEU A 1 82 ? -34.302 -3.661 22.957 1.00 50.50 82 LEU A CA 1
ATOM 575 C C . LEU A 1 82 ? -34.018 -2.429 23.827 1.00 49.66 82 LEU A C 1
ATOM 576 O O . LEU A 1 82 ? -32.930 -2.382 24.413 1.00 47.68 82 LEU A O 1
ATOM 581 N N . ALA A 1 83 ? -34.950 -1.475 23.926 1.00 50.42 83 ALA A N 1
ATOM 582 C CA . ALA A 1 83 ? -34.735 -0.172 24.603 1.00 49.39 83 ALA A CA 1
ATOM 583 C C . ALA A 1 83 ? -34.287 -0.369 26.063 1.00 47.92 83 ALA A C 1
ATOM 584 O O . ALA A 1 83 ? -34.891 -1.178 26.816 1.00 41.93 83 ALA A O 1
ATOM 586 N N . GLY A 1 84 ? -33.240 0.351 26.448 1.00 45.99 84 GLY A N 1
ATOM 587 C CA . GLY A 1 84 ? -32.685 0.332 27.806 1.00 46.68 84 GLY A CA 1
ATOM 588 C C . GLY A 1 84 ? -31.849 -0.901 28.103 1.00 47.57 84 GLY A C 1
ATOM 589 O O . GLY A 1 84 ? -31.251 -0.898 29.178 1.00 57.77 84 GLY A O 1
ATOM 590 N N . ARG A 1 85 ? -31.773 -1.902 27.213 1.00 47.27 85 ARG A N 1
ATOM 591 C CA . ARG A 1 85 ? -31.006 -3.161 27.463 1.00 45.57 85 ARG A CA 1
ATOM 592 C C . ARG A 1 85 ? -29.504 -2.955 27.275 1.00 41.28 85 ARG A C 1
ATOM 593 O O . ARG A 1 85 ? -29.089 -2.109 26.461 1.00 40.48 85 ARG A O 1
ATOM 601 N N . VAL A 1 86 ? -28.727 -3.729 28.028 1.00 44.39 86 VAL A N 1
ATOM 602 C CA . VAL A 1 86 ? -27.258 -3.856 27.837 1.00 43.32 86 VAL A CA 1
ATOM 603 C C . VAL A 1 86 ? -27.071 -5.137 27.041 1.00 38.95 86 VAL A C 1
ATOM 604 O O . VAL A 1 86 ? -27.425 -6.189 27.554 1.00 36.78 86 VAL A O 1
ATOM 608 N N . VAL A 1 87 ? -26.661 -5.023 25.781 1.00 40.68 87 VAL A N 1
ATOM 609 C CA . VAL A 1 87 ? -26.345 -6.238 24.975 1.00 40.81 87 VAL A CA 1
ATOM 610 C C . VAL A 1 87 ? -24.840 -6.473 25.106 1.00 33.52 87 VAL A C 1
ATOM 611 O O . VAL A 1 87 ? -24.076 -5.618 24.679 1.00 34.87 87 VAL A O 1
ATOM 615 N N . VAL A 1 88 ? -24.468 -7.581 25.737 1.00 34.38 88 VAL A N 1
ATOM 616 C CA . VAL A 1 88 ? -23.056 -8.044 25.869 1.00 34.09 88 VAL A CA 1
ATOM 617 C C . VAL A 1 88 ? -22.855 -9.106 24.789 1.00 30.69 88 VAL A C 1
ATOM 618 O O . VAL A 1 88 ? -23.325 -10.249 24.970 1.00 30.00 88 VAL A O 1
ATOM 622 N N . ASN A 1 89 ? -22.281 -8.716 23.662 1.00 30.46 89 ASN A N 1
ATOM 623 C CA . ASN A 1 89 ? -22.177 -9.653 22.518 1.00 30.78 89 ASN A CA 1
ATOM 624 C C . ASN A 1 89 ? -20.803 -10.309 22.622 1.00 26.98 89 ASN A C 1
ATOM 625 O O . ASN A 1 89 ? -19.803 -9.587 22.421 1.00 26.88 89 ASN A O 1
ATOM 630 N N . LEU A 1 90 ? -20.797 -11.604 22.955 1.00 26.92 90 LEU A N 1
ATOM 631 C CA . LEU A 1 90 ? -19.577 -12.446 23.077 1.00 29.68 90 LEU A CA 1
ATOM 632 C C . LEU A 1 90 ? -19.466 -13.380 21.861 1.00 30.03 90 LEU A C 1
ATOM 633 O O . LEU A 1 90 ? -19.139 -14.567 22.043 1.00 31.96 90 LEU A O 1
ATOM 638 N N . SER A 1 91 ? -19.767 -12.854 20.669 1.00 30.21 91 SER A N 1
ATOM 639 C CA . SER A 1 91 ? -19.781 -13.585 19.372 1.00 27.28 91 SER A CA 1
ATOM 640 C C . SER A 1 91 ? -18.606 -13.107 18.517 1.00 24.87 91 SER A C 1
ATOM 641 O O . SER A 1 91 ? -18.277 -11.922 18.578 1.00 28.02 91 SER A O 1
ATOM 644 N N . SER A 1 92 ? -18.058 -13.990 17.680 1.00 23.61 92 SER A N 1
ATOM 645 C CA . SER A 1 92 ? -17.021 -13.671 16.666 1.00 23.68 92 SER A CA 1
ATOM 646 C C . SER A 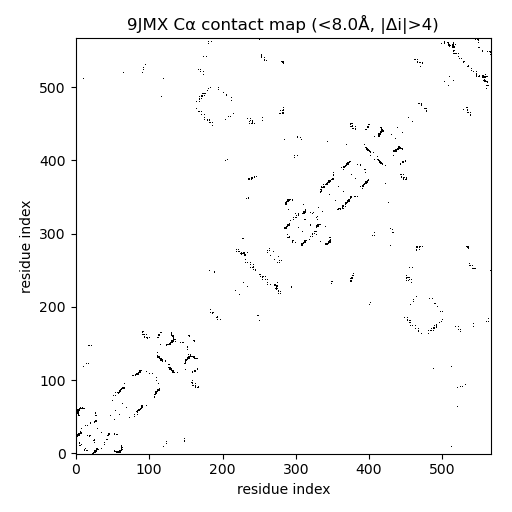1 92 ? -17.644 -12.823 15.539 1.00 24.43 92 SER A C 1
ATOM 647 O O . SER A 1 92 ? -18.798 -13.089 15.138 1.00 25.78 92 SER A O 1
ATOM 650 N N . ASP A 1 93 ? -16.921 -11.822 15.054 1.00 23.25 93 ASP A N 1
ATOM 651 C CA . ASP A 1 93 ? -17.261 -11.093 13.801 1.00 26.01 93 ASP A CA 1
ATOM 652 C C . ASP A 1 93 ? -16.122 -10.122 13.548 1.00 26.07 93 ASP A C 1
ATOM 653 O O . ASP A 1 93 ? -15.106 -10.217 14.258 1.00 27.45 93 ASP A O 1
ATOM 658 N N . THR A 1 94 ? -16.236 -9.255 12.558 1.00 25.99 94 THR A N 1
ATOM 659 C CA . THR A 1 94 ? -15.164 -8.280 12.290 1.00 26.32 94 THR A CA 1
ATOM 660 C C . THR A 1 94 ? -15.311 -7.105 13.242 1.00 24.94 94 THR A C 1
ATOM 661 O O . THR A 1 94 ? -16.414 -6.771 13.685 1.00 22.31 94 THR A O 1
ATOM 665 N N . PRO A 1 95 ? -14.200 -6.407 13.541 1.00 26.39 95 PRO A N 1
ATOM 666 C CA . PRO A 1 95 ? -14.278 -5.096 14.188 1.00 26.57 95 PRO A CA 1
ATOM 667 C C . PRO A 1 95 ? -15.309 -4.149 13.527 1.00 29.30 95 PRO A C 1
ATOM 668 O O . PRO A 1 95 ? -16.115 -3.565 14.261 1.00 29.36 95 PRO A O 1
ATOM 672 N N . GLN A 1 96 ? -15.278 -3.970 12.204 1.00 30.36 96 GLN A N 1
ATOM 673 C CA . GLN A 1 96 ? -16.195 -3.004 11.523 1.00 33.94 96 GLN A CA 1
ATOM 674 C C . GLN A 1 96 ? -17.661 -3.403 11.741 1.00 31.72 96 GLN A C 1
ATOM 675 O O . GLN A 1 96 ? -18.465 -2.499 11.986 1.00 32.45 96 GLN A O 1
ATOM 681 N N . ARG A 1 97 ? -18.011 -4.680 11.678 1.00 28.95 97 ARG A N 1
ATOM 682 C CA . ARG A 1 97 ? -19.411 -5.129 11.912 1.00 33.40 97 ARG A CA 1
ATOM 683 C C . ARG A 1 97 ? -19.798 -4.964 13.379 1.00 34.22 97 ARG A C 1
ATOM 684 O O . ARG A 1 97 ? -20.995 -4.698 13.628 1.00 32.46 97 ARG A O 1
ATOM 692 N N . THR A 1 98 ? -18.831 -5.060 14.299 1.00 31.14 98 THR A N 1
ATOM 693 C CA . THR A 1 98 ? -19.047 -4.796 15.746 1.00 29.56 98 THR A CA 1
ATOM 694 C C . THR A 1 98 ? -19.396 -3.306 15.927 1.00 29.27 98 THR A C 1
ATOM 695 O O . THR A 1 98 ? -20.388 -3.012 16.606 1.00 33.23 98 THR A O 1
ATOM 699 N N . ARG A 1 99 ? -18.634 -2.403 15.313 1.00 28.87 99 ARG A N 1
ATOM 700 C CA . ARG A 1 99 ? -18.878 -0.937 15.373 1.00 33.58 99 ARG A CA 1
ATOM 701 C C . ARG A 1 99 ? -20.262 -0.619 14.769 1.00 37.86 99 ARG A C 1
ATOM 702 O O . ARG A 1 99 ? -21.076 0.033 15.459 1.00 31.01 99 ARG A O 1
ATOM 710 N N . GLU A 1 100 ? -20.572 -1.141 13.579 1.00 36.06 100 GLU A N 1
ATOM 711 C CA . GLU A 1 100 ? -21.926 -1.014 12.971 1.00 39.88 100 GLU A CA 1
ATOM 712 C C . GLU A 1 100 ? -22.994 -1.483 13.962 1.00 40.02 100 GLU A C 1
ATOM 713 O O . GLU A 1 100 ? -24.047 -0.809 14.079 1.00 38.71 100 GLU A O 1
ATOM 719 N N . ALA A 1 101 ? -22.765 -2.630 14.606 1.00 36.43 101 ALA A N 1
ATOM 720 C CA . ALA A 1 101 ? -23.760 -3.247 15.504 1.00 32.34 101 ALA A CA 1
ATOM 721 C C . ALA A 1 101 ? -24.062 -2.290 16.671 1.00 34.21 101 ALA A C 1
ATOM 722 O O . ALA A 1 101 ? -25.228 -2.188 17.016 1.00 36.81 101 ALA A O 1
ATOM 724 N N . ALA A 1 102 ? -23.062 -1.611 17.238 1.00 36.18 102 ALA A N 1
ATOM 725 C CA . ALA A 1 102 ? -23.237 -0.633 18.342 1.00 39.62 102 ALA A CA 1
ATOM 726 C C . ALA A 1 102 ? -24.178 0.498 17.896 1.00 40.64 102 ALA A C 1
ATOM 727 O O . ALA A 1 102 ? -25.055 0.863 18.683 1.00 41.84 102 ALA A O 1
ATOM 729 N N . ALA A 1 103 ? -23.950 1.075 16.710 1.00 39.96 103 ALA A N 1
ATOM 730 C CA . ALA A 1 103 ? -24.811 2.117 16.100 1.00 41.19 103 ALA A CA 1
ATOM 731 C C . ALA A 1 103 ? -26.220 1.549 15.972 1.00 44.65 103 ALA A C 1
ATOM 732 O O . ALA A 1 103 ? -27.174 2.202 16.444 1.00 49.61 103 ALA A O 1
ATOM 734 N N . TRP A 1 104 ? -26.334 0.365 15.369 1.00 38.92 104 TRP A N 1
ATOM 735 C CA . TRP A 1 104 ? -27.637 -0.296 15.144 1.00 39.79 104 TRP A CA 1
ATOM 736 C C . TRP A 1 104 ? -28.364 -0.368 16.484 1.00 44.30 104 TRP A C 1
ATOM 737 O O . TRP A 1 104 ? -29.523 0.105 16.572 1.00 46.72 104 TRP A O 1
ATOM 748 N N . LEU A 1 105 ? -27.704 -0.934 17.491 1.00 40.91 105 LEU A N 1
ATOM 749 C CA . LEU A 1 105 ? -28.328 -1.193 18.813 1.00 41.30 105 LEU A CA 1
ATOM 750 C C . LEU A 1 105 ? -28.647 0.143 19.504 1.00 43.13 105 LEU A C 1
ATOM 751 O O . LEU A 1 105 ? -29.643 0.184 20.244 1.00 42.79 105 LEU A O 1
ATOM 756 N N . ALA A 1 106 ? -27.840 1.182 19.255 1.00 48.68 106 ALA A N 1
ATOM 757 C CA . ALA A 1 106 ? -27.944 2.542 19.846 1.00 51.97 106 ALA A CA 1
ATOM 758 C C . ALA A 1 106 ? -29.114 3.312 19.223 1.00 58.47 106 ALA A C 1
ATOM 759 O O . ALA A 1 106 ? -29.554 4.296 19.838 1.00 57.04 106 ALA A O 1
ATOM 761 N N . LYS A 1 107 ? -29.559 2.917 18.027 1.00 57.31 107 LYS A N 1
ATOM 762 C CA . LYS A 1 107 ? -30.739 3.519 17.364 1.00 53.44 107 LYS A CA 1
ATOM 763 C C . LYS A 1 107 ? -31.993 2.941 18.018 1.00 51.27 107 LYS A C 1
ATOM 764 O O . LYS A 1 107 ? -32.986 3.659 18.040 1.00 52.12 107 LYS A O 1
ATOM 770 N N . ARG A 1 108 ? -31.929 1.709 18.536 1.00 49.99 108 ARG A N 1
ATOM 771 C CA . ARG A 1 108 ? -33.057 1.026 19.232 1.00 47.42 108 ARG A CA 1
ATOM 772 C C . ARG A 1 108 ? -32.924 1.209 20.748 1.00 45.28 108 ARG A C 1
ATOM 773 O O . ARG A 1 108 ? -33.640 0.517 21.493 1.00 47.81 108 ARG A O 1
ATOM 781 N N . GLY A 1 109 ? -32.065 2.132 21.179 1.00 43.38 109 GLY A N 1
ATOM 782 C CA . GLY A 1 109 ? -31.916 2.520 22.595 1.00 51.02 109 GLY A CA 1
ATOM 783 C C . GLY A 1 109 ? -31.337 1.393 23.431 1.00 53.15 109 GLY A C 1
ATOM 784 O O . GLY A 1 109 ? -31.742 1.275 24.606 1.00 53.95 109 GLY A O 1
ATOM 785 N N . ALA A 1 110 ? -30.436 0.587 22.853 1.00 48.62 110 ALA A N 1
ATOM 786 C CA . ALA A 1 110 ? -29.682 -0.478 23.560 1.00 45.91 110 ALA A CA 1
ATOM 787 C C . ALA A 1 110 ? -28.194 -0.127 23.560 1.00 41.51 110 ALA A C 1
ATOM 788 O O . ALA A 1 110 ? -27.713 0.532 22.617 1.00 41.33 110 ALA A O 1
ATOM 790 N N . THR A 1 111 ? -27.489 -0.563 24.600 1.00 41.29 111 THR A N 1
ATOM 791 C CA . THR A 1 111 ? -26.025 -0.356 24.744 1.00 42.84 111 THR A CA 1
ATOM 792 C C . THR A 1 111 ? -25.279 -1.628 24.329 1.00 36.31 111 THR A C 1
ATOM 793 O O . THR A 1 111 ? -25.639 -2.722 24.814 1.00 41.74 111 THR A O 1
ATOM 797 N N . LEU A 1 112 ? -24.262 -1.498 23.486 1.00 36.22 112 LEU A N 1
ATOM 798 C CA . LEU A 1 112 ? -23.418 -2.679 23.163 1.00 35.53 112 LEU A CA 1
ATOM 799 C C . LEU A 1 112 ? -22.199 -2.639 24.077 1.00 31.88 112 LEU A C 1
ATOM 800 O O . LEU A 1 112 ? -21.509 -1.623 24.083 1.00 36.91 112 LEU A O 1
ATOM 805 N N . VAL A 1 113 ? -21.941 -3.740 24.768 1.00 37.01 113 VAL A N 1
ATOM 806 C CA . VAL A 1 113 ? -20.576 -4.110 25.241 1.00 37.77 113 VAL A CA 1
ATOM 807 C C . VAL A 1 113 ? -20.095 -5.319 24.425 1.00 32.67 113 VAL A C 1
ATOM 808 O O . VAL A 1 113 ? -20.733 -6.376 24.498 1.00 31.08 113 VAL A O 1
ATOM 812 N N . ALA A 1 114 ? -19.043 -5.146 23.626 1.00 36.97 114 ALA A N 1
ATOM 813 C CA . ALA A 1 114 ? -18.459 -6.229 22.794 1.00 38.08 114 ALA A CA 1
ATOM 814 C C . ALA A 1 114 ? -17.507 -7.048 23.670 1.00 38.48 114 ALA A C 1
ATOM 815 O O . ALA A 1 114 ? -16.728 -6.441 24.449 1.00 33.72 114 ALA A O 1
ATOM 817 N N . GLY A 1 115 ? -17.585 -8.371 23.578 1.00 35.55 115 GLY A N 1
ATOM 818 C CA . GLY A 1 115 ? -16.582 -9.229 24.222 1.00 36.08 115 GLY A CA 1
ATOM 819 C C . GLY A 1 115 ? -16.120 -10.400 23.376 1.00 35.33 115 GLY A C 1
ATOM 820 O O . GLY A 1 115 ? -16.766 -10.750 22.365 1.00 32.22 115 GLY A O 1
ATOM 821 N N . GLY A 1 116 ? -15.014 -11.005 23.809 1.00 32.22 116 GLY A N 1
ATOM 822 C CA . GLY A 1 116 ? -14.520 -12.284 23.280 1.00 30.95 116 GLY A CA 1
ATOM 823 C C . GLY A 1 116 ? -13.975 -13.115 24.403 1.00 29.37 116 GLY A C 1
ATOM 824 O O . GLY A 1 116 ? -13.090 -12.610 25.121 1.00 28.22 116 GLY A O 1
ATOM 825 N N . ILE A 1 117 ? -14.525 -14.313 24.566 1.00 28.45 117 ILE A N 1
ATOM 826 C CA . ILE A 1 117 ? -14.104 -15.301 25.599 1.00 31.30 117 ILE A CA 1
ATOM 827 C C . ILE A 1 117 ? -12.888 -16.050 25.042 1.00 32.00 117 ILE A C 1
ATOM 828 O O . ILE A 1 117 ? -13.032 -16.637 23.928 1.00 28.38 117 ILE A O 1
ATOM 833 N N . MET A 1 118 ? -11.762 -16.076 25.778 1.00 29.84 118 MET A N 1
ATOM 834 C CA . MET A 1 118 ? -10.449 -16.556 25.257 1.00 29.33 118 MET A CA 1
ATOM 835 C C . MET A 1 118 ? -10.101 -17.988 25.719 1.00 29.39 118 MET A C 1
ATOM 836 O O . MET A 1 118 ? -8.913 -18.371 25.635 1.00 30.94 118 MET A O 1
ATOM 841 N N . VAL A 1 119 ? -11.094 -18.783 26.107 1.00 28.46 119 VAL A N 1
ATOM 842 C CA . VAL A 1 119 ? -10.946 -20.194 26.546 1.00 29.01 119 VAL A CA 1
ATOM 843 C C . VAL A 1 119 ? -12.111 -20.984 25.989 1.00 29.84 119 VAL A C 1
ATOM 844 O O . VAL A 1 119 ? -13.194 -20.441 25.800 1.00 31.90 119 VAL A O 1
ATOM 848 N N . PRO A 1 120 ? -11.919 -22.301 25.780 1.00 30.37 120 PRO A N 1
ATOM 849 C CA . PRO A 1 120 ? -13.017 -23.186 25.416 1.00 29.83 120 PRO A CA 1
ATOM 850 C C . PRO A 1 120 ? -14.035 -23.378 26.558 1.00 30.64 120 PRO A C 1
ATOM 851 O O . PRO A 1 120 ? -13.844 -22.877 27.699 1.00 33.27 120 PRO A O 1
ATOM 855 N N . ALA A 1 121 ? -15.146 -24.017 26.221 1.00 29.99 121 ALA A N 1
ATOM 856 C CA . ALA A 1 121 ? -16.350 -24.101 27.080 1.00 34.28 121 ALA A CA 1
ATOM 857 C C . ALA A 1 121 ? -16.024 -24.769 28.420 1.00 34.19 121 ALA A C 1
ATOM 858 O O . ALA A 1 121 ? -16.430 -24.233 29.451 1.00 33.52 121 ALA A O 1
ATOM 860 N N . PRO A 1 122 ? -15.274 -25.902 28.493 1.00 33.37 122 PRO A N 1
ATOM 861 C CA . PRO A 1 122 ? -14.980 -26.524 29.789 1.00 34.95 122 PRO A CA 1
ATOM 862 C C . PRO A 1 122 ? -14.132 -25.620 30.705 1.00 33.36 122 PRO A C 1
ATOM 863 O O . PRO A 1 122 ? -14.057 -25.899 31.864 1.00 36.81 122 PRO A O 1
ATOM 867 N N . LEU A 1 123 ? -13.586 -24.511 30.215 1.00 32.59 123 LEU A N 1
ATOM 868 C CA . LEU A 1 123 ? -12.792 -23.608 31.083 1.00 33.06 123 LEU A CA 1
ATOM 869 C C . LEU A 1 123 ? -13.588 -22.354 31.387 1.00 33.36 123 LEU A C 1
ATOM 870 O O . LEU A 1 123 ? -13.060 -21.503 32.132 1.00 30.63 123 LEU A O 1
ATOM 875 N N . VAL A 1 124 ? -14.831 -22.270 30.909 1.00 31.57 124 VAL A N 1
ATOM 876 C CA . VAL A 1 124 ? -15.651 -21.068 31.223 1.00 34.48 124 VAL A CA 1
ATOM 877 C C . VAL A 1 124 ? -15.814 -21.049 32.748 1.00 34.75 124 VAL A C 1
ATOM 878 O O . VAL A 1 124 ? -16.179 -22.100 33.303 1.00 35.76 124 VAL A O 1
ATOM 882 N N . GLY A 1 125 ? -15.527 -19.904 33.365 1.00 35.35 125 GLY A N 1
ATOM 883 C CA . GLY A 1 125 ? -15.590 -19.692 34.824 1.00 41.95 125 GLY A CA 1
ATOM 884 C C . GLY A 1 125 ? -14.518 -20.459 35.595 1.00 40.58 125 GLY A C 1
ATOM 885 O O . GLY A 1 125 ? -14.668 -20.557 36.824 1.00 40.11 125 GLY A O 1
ATOM 886 N N . ALA A 1 126 ? -13.494 -20.997 34.918 1.00 38.14 126 ALA A N 1
ATOM 887 C CA . ALA A 1 126 ? -12.259 -21.517 35.550 1.00 41.88 126 ALA A CA 1
ATOM 888 C C . ALA A 1 126 ? -11.281 -20.362 35.691 1.00 44.67 126 ALA A C 1
ATOM 889 O O . ALA A 1 126 ? -11.503 -19.289 35.071 1.00 39.71 126 ALA A O 1
ATOM 891 N N . GLU A 1 127 ? -10.231 -20.605 36.471 1.00 47.76 127 GLU A N 1
ATOM 892 C CA . GLU A 1 127 ? -9.168 -19.623 36.784 1.00 48.40 127 GLU A CA 1
ATOM 893 C C . GLU A 1 127 ? -8.534 -19.132 35.486 1.00 41.57 127 GLU A C 1
ATOM 894 O O . GLU A 1 127 ? -8.145 -17.973 35.445 1.00 46.61 127 GLU A O 1
ATOM 900 N N . ALA A 1 128 ? -8.404 -20.012 34.497 1.00 41.23 128 ALA A N 1
ATOM 901 C CA . ALA A 1 128 ? -7.736 -19.760 33.198 1.00 39.59 128 ALA A CA 1
ATOM 902 C C . ALA A 1 128 ? -8.565 -18.778 32.372 1.00 37.97 128 ALA A C 1
ATOM 903 O O . ALA A 1 128 ? -7.980 -18.126 31.486 1.00 35.50 128 ALA A O 1
ATOM 905 N N . SER A 1 129 ? -9.882 -18.724 32.630 1.00 42.14 129 SER A N 1
ATOM 906 C CA . SER A 1 129 ? -10.886 -17.967 31.836 1.00 35.56 129 SER A CA 1
ATOM 907 C C . SER A 1 129 ? -10.603 -16.472 31.915 1.00 36.15 129 SER A C 1
ATOM 908 O O . SER A 1 129 ? -10.464 -15.948 33.017 1.00 37.01 129 SER A O 1
ATOM 911 N N . TYR A 1 130 ? -10.536 -15.819 30.762 1.00 30.01 130 TYR A N 1
ATOM 912 C CA . TYR A 1 130 ? -10.501 -14.356 30.633 1.00 29.02 130 TYR A CA 1
ATOM 913 C C . TYR A 1 130 ? -11.309 -13.985 29.393 1.00 30.40 130 TYR A C 1
ATOM 914 O O . TYR A 1 130 ? -11.477 -14.861 28.516 1.00 28.70 130 TYR A O 1
ATOM 923 N N . VAL A 1 131 ? -11.835 -12.760 29.369 1.00 30.60 131 VAL A N 1
ATOM 924 C CA . VAL A 1 131 ? -12.760 -12.243 28.324 1.00 31.16 131 VAL A CA 1
ATOM 925 C C . VAL A 1 131 ? -12.342 -10.807 28.019 1.00 33.76 131 VAL A C 1
ATOM 926 O O . VAL A 1 131 ? -12.293 -9.997 28.972 1.00 33.16 131 VAL A O 1
ATOM 930 N N . PHE A 1 132 ? -12.011 -10.490 26.764 1.00 30.27 132 PHE A N 1
ATOM 931 C CA . PHE A 1 132 ? -11.836 -9.083 26.322 1.00 31.08 132 PHE A CA 1
ATOM 932 C C . PHE A 1 132 ? -13.214 -8.400 26.352 1.00 32.65 132 PHE A C 1
ATOM 933 O O . PHE A 1 132 ? -14.242 -9.038 26.095 1.00 29.81 132 PHE A O 1
ATOM 941 N N . TYR A 1 133 ? -13.255 -7.129 26.704 1.00 32.07 133 TYR A N 1
ATOM 942 C CA . TYR A 1 133 ? -14.515 -6.353 26.682 1.00 32.56 133 TYR A CA 1
ATOM 943 C C . TYR A 1 133 ? -14.167 -4.991 26.130 1.00 31.58 133 TYR A C 1
ATOM 944 O O . TYR A 1 133 ? -13.007 -4.574 26.321 1.00 37.96 133 TYR A O 1
ATOM 953 N N . SER A 1 134 ? -15.098 -4.360 25.423 1.00 31.24 134 SER A N 1
ATOM 954 C CA . SER A 1 134 ? -14.936 -2.956 24.964 1.00 34.16 134 SER A CA 1
ATOM 955 C C . SER A 1 134 ? -16.306 -2.347 24.658 1.00 36.08 134 SER A C 1
ATOM 956 O O . SER A 1 134 ? -17.276 -3.108 24.539 1.00 38.52 134 SER A O 1
ATOM 959 N N . GLY A 1 135 ? -16.368 -1.014 24.560 1.00 44.00 135 GLY A N 1
ATOM 960 C CA . GLY A 1 135 ? -17.627 -0.243 24.636 1.00 45.12 135 GLY A CA 1
ATOM 961 C C . GLY A 1 135 ? -17.646 0.638 25.885 1.00 47.38 135 GLY A C 1
ATOM 962 O O . GLY A 1 135 ? -16.607 0.831 26.508 1.00 45.76 135 GLY A O 1
ATOM 963 N N . PRO A 1 136 ? -18.817 1.181 26.308 1.00 54.88 136 PRO A N 1
ATOM 964 C CA . PRO A 1 136 ? -18.866 2.154 27.408 1.00 50.90 136 PRO A CA 1
ATOM 965 C C . PRO A 1 136 ? -18.510 1.546 28.778 1.00 42.48 136 PRO A C 1
ATOM 966 O O . PRO A 1 136 ? -19.209 0.630 29.246 1.00 36.82 136 PRO A O 1
ATOM 970 N N . ARG A 1 137 ? -17.438 2.076 29.380 1.00 47.09 137 ARG A N 1
ATOM 971 C CA . ARG A 1 137 ? -16.825 1.619 30.669 1.00 51.64 137 ARG A CA 1
ATOM 972 C C . ARG A 1 137 ? -17.859 1.597 31.810 1.00 45.20 137 ARG A C 1
ATOM 973 O O . ARG A 1 137 ? -17.961 0.551 32.511 1.00 40.66 137 ARG A O 1
ATOM 981 N N . ASP A 1 138 ? -18.596 2.696 32.007 1.00 50.89 138 ASP A N 1
ATOM 982 C CA . ASP A 1 138 ? -19.593 2.836 33.113 1.00 52.77 138 ASP A CA 1
ATOM 983 C C . ASP A 1 138 ? -20.634 1.715 32.984 1.00 49.88 138 ASP A C 1
ATOM 984 O O . ASP A 1 138 ? -20.875 0.973 33.992 1.00 48.43 138 ASP A O 1
ATOM 989 N N . VAL A 1 139 ? -21.170 1.515 31.776 1.00 46.08 139 VAL A N 1
ATOM 990 C CA . VAL A 1 139 ? -22.164 0.434 31.510 1.00 41.43 139 VAL A CA 1
ATOM 991 C C . VAL A 1 139 ? -21.525 -0.926 31.819 1.00 41.97 139 VAL A C 1
ATOM 992 O O . VAL A 1 139 ? -22.181 -1.754 32.455 1.00 40.00 139 VAL A O 1
ATOM 996 N N . PHE A 1 140 ? -20.296 -1.173 31.364 1.00 43.52 140 PHE A N 1
ATOM 997 C CA . PHE A 1 140 ? -19.601 -2.465 31.617 1.00 46.18 140 PHE A CA 1
ATOM 998 C C . PHE A 1 140 ? -19.396 -2.652 33.130 1.00 45.13 140 PHE A C 1
ATOM 999 O O . PHE A 1 140 ? -19.750 -3.750 33.689 1.00 41.12 140 PHE A O 1
ATOM 1007 N N . ALA A 1 141 ? -18.864 -1.604 33.777 1.00 49.95 141 ALA A N 1
ATOM 1008 C CA . ALA A 1 141 ? -18.587 -1.526 35.238 1.00 50.09 141 ALA A CA 1
ATOM 1009 C C . ALA A 1 141 ? -19.833 -1.948 36.022 1.00 48.10 141 ALA A C 1
ATOM 1010 O O . ALA A 1 141 ? -19.702 -2.782 36.929 1.00 47.80 141 ALA A O 1
ATOM 1012 N N . GLU A 1 142 ? -21.005 -1.443 35.621 1.00 51.13 142 GLU A N 1
ATOM 1013 C CA . GLU A 1 142 ? -22.324 -1.777 36.225 1.00 50.87 142 GLU A CA 1
ATOM 1014 C C . GLU A 1 142 ? -22.585 -3.292 36.207 1.00 50.93 142 GLU A C 1
ATOM 1015 O O . GLU A 1 142 ? -23.162 -3.783 37.198 1.00 47.02 142 GLU A O 1
ATOM 1021 N N . HIS A 1 143 ? -22.182 -4.030 35.156 1.00 45.97 143 HIS A N 1
ATOM 1022 C CA . HIS A 1 143 ? -22.482 -5.484 35.023 1.00 42.09 143 HIS A CA 1
ATOM 1023 C C . HIS A 1 143 ? -21.233 -6.335 35.253 1.00 43.83 143 HIS A C 1
ATOM 1024 O O . HIS A 1 143 ? -21.385 -7.568 35.365 1.00 46.72 143 HIS A O 1
ATOM 1031 N N . GLU A 1 144 ? -20.061 -5.703 35.358 1.00 45.79 144 GLU A N 1
ATOM 1032 C CA . GLU A 1 144 ? -18.774 -6.412 35.566 1.00 44.69 144 GLU A CA 1
ATOM 1033 C C . GLU A 1 144 ? -18.963 -7.424 36.689 1.00 44.30 144 GLU A C 1
ATOM 1034 O O . GLU A 1 144 ? -18.557 -8.570 36.537 1.00 44.62 144 GLU A O 1
ATOM 1040 N N . PRO A 1 145 ? -19.593 -7.068 37.836 1.00 46.50 145 PRO A N 1
ATOM 1041 C CA . PRO A 1 145 ? -19.729 -8.003 38.958 1.00 47.05 145 PRO A CA 1
ATOM 1042 C C . PRO A 1 145 ? -20.384 -9.355 38.631 1.00 44.85 145 PRO A C 1
ATOM 1043 O O . PRO A 1 145 ? -20.094 -10.312 39.319 1.00 49.70 145 PRO A O 1
ATOM 1047 N N . VAL A 1 146 ? -21.287 -9.394 37.650 1.00 40.18 146 VAL A N 1
ATOM 1048 C CA . VAL A 1 146 ? -21.990 -10.638 37.211 1.00 42.11 146 VAL A CA 1
ATOM 1049 C C . VAL A 1 146 ? -21.142 -11.317 36.116 1.00 40.70 146 VAL A C 1
ATOM 1050 O O . VAL A 1 146 ? -20.870 -12.525 36.247 1.00 37.36 146 VAL A O 1
ATOM 1054 N N . LEU A 1 147 ? -20.742 -10.555 35.088 1.00 40.46 147 LEU A N 1
ATOM 1055 C CA . LEU A 1 147 ? -19.930 -11.030 33.924 1.00 40.37 147 LEU A CA 1
ATOM 1056 C C . LEU A 1 147 ? -18.657 -11.741 34.419 1.00 43.18 147 LEU A C 1
ATOM 1057 O O . LEU A 1 147 ? -18.237 -12.713 33.773 1.00 39.66 147 LEU A O 1
ATOM 1062 N N . ARG A 1 148 ? -18.077 -11.295 35.541 1.00 42.03 148 ARG A N 1
ATOM 1063 C CA . ARG A 1 148 ? -16.754 -11.771 36.024 1.00 43.67 148 ARG A CA 1
ATOM 1064 C C . ARG A 1 148 ? -16.815 -13.267 36.332 1.00 41.55 148 ARG A C 1
ATOM 1065 O O . ARG A 1 148 ? -15.764 -13.919 36.243 1.00 50.79 148 ARG A O 1
ATOM 1073 N N . HIS A 1 149 ? -17.987 -13.810 36.666 1.00 40.93 149 HIS A N 1
ATOM 1074 C CA . HIS A 1 149 ? -18.159 -15.265 36.919 1.00 44.33 149 HIS A CA 1
ATOM 1075 C C . HIS A 1 149 ? -17.741 -16.070 35.682 1.00 42.58 149 HIS A C 1
ATOM 1076 O O . HIS A 1 149 ? -17.304 -17.219 35.834 1.00 42.44 149 HIS A O 1
ATOM 1083 N N . ILE A 1 150 ? -17.866 -15.481 34.497 1.00 42.97 150 ILE A N 1
ATOM 1084 C CA . ILE A 1 150 ? -17.558 -16.165 33.207 1.00 42.94 150 ILE A CA 1
ATOM 1085 C C . ILE A 1 150 ? -16.036 -16.226 33.024 1.00 37.98 150 ILE A C 1
ATOM 1086 O O . ILE A 1 150 ? -15.539 -17.240 32.484 1.00 35.44 150 ILE A O 1
ATOM 1091 N N . GLY A 1 151 ? -15.333 -15.185 33.462 1.00 39.11 151 GLY A N 1
ATOM 1092 C CA . GLY A 1 151 ? -13.863 -15.166 33.478 1.00 37.23 151 GLY A CA 1
ATOM 1093 C C . GLY A 1 151 ? -13.325 -13.780 33.736 1.00 39.07 151 GLY A C 1
ATOM 1094 O O . GLY A 1 151 ? -14.099 -12.798 33.664 1.00 39.21 151 GLY A O 1
ATOM 1095 N N . ARG A 1 152 ? -12.021 -13.710 33.998 1.00 38.22 152 ARG A N 1
ATOM 1096 C CA . ARG A 1 152 ? -11.324 -12.457 34.331 1.00 42.97 152 ARG A CA 1
ATOM 1097 C C . ARG A 1 152 ? -11.614 -11.465 33.211 1.00 41.98 152 ARG A C 1
ATOM 1098 O O . ARG A 1 152 ? -11.167 -11.640 32.089 1.00 41.69 152 ARG A O 1
ATOM 1106 N N . PRO A 1 153 ? -12.391 -10.398 33.476 1.00 42.18 153 PRO A N 1
ATOM 1107 C CA . PRO A 1 153 ? -12.609 -9.355 32.486 1.00 40.70 153 PRO A CA 1
ATOM 1108 C C . PRO A 1 153 ? -11.299 -8.674 32.108 1.00 40.41 153 PRO A C 1
ATOM 1109 O O . PRO A 1 153 ? -10.477 -8.404 32.963 1.00 40.26 153 PRO A O 1
ATOM 1113 N N . GLU A 1 154 ? -11.162 -8.368 30.831 1.00 36.03 154 GLU A N 1
ATOM 1114 C CA . GLU A 1 154 ? -10.055 -7.564 30.300 1.00 36.18 154 GLU A CA 1
ATOM 1115 C C . GLU A 1 154 ? -10.666 -6.415 29.499 1.00 37.02 154 GLU A C 1
ATOM 1116 O O . GLU A 1 154 ? -10.782 -6.530 28.258 1.00 36.56 154 GLU A O 1
ATOM 1122 N N . TYR A 1 155 ? -11.044 -5.342 30.190 1.00 40.80 155 TYR A N 1
ATOM 1123 C CA . TYR A 1 155 ? -11.615 -4.120 29.574 1.00 40.20 155 TYR A CA 1
ATOM 1124 C C . TYR A 1 155 ? -10.526 -3.408 28.771 1.00 41.34 155 TYR A C 1
ATOM 1125 O O . TYR A 1 155 ? -9.500 -3.022 29.338 1.00 45.68 155 TYR A O 1
ATOM 1134 N N . LEU A 1 156 ? -10.780 -3.168 27.486 1.00 41.28 156 LEU A N 1
ATOM 1135 C CA . LEU A 1 156 ? -9.759 -2.651 26.542 1.00 38.46 156 LEU A CA 1
ATOM 1136 C C . LEU A 1 156 ? -9.976 -1.175 26.222 1.00 34.57 156 LEU A C 1
ATOM 1137 O O . LEU A 1 156 ? -9.014 -0.547 25.821 1.00 34.08 156 LEU A O 1
ATOM 1142 N N . GLY A 1 157 ? -11.184 -0.636 26.359 1.00 35.74 157 GLY A N 1
ATOM 1143 C CA . GLY A 1 157 ? -11.450 0.729 25.872 1.00 37.90 157 GLY A CA 1
ATOM 1144 C C . GLY A 1 157 ? -12.868 0.913 25.359 1.00 37.56 157 GLY A C 1
ATOM 1145 O O . GLY A 1 157 ? -13.684 -0.029 25.454 1.00 40.29 157 GLY A O 1
ATOM 1146 N N . GLU A 1 158 ? -13.140 2.123 24.886 1.00 39.75 158 GLU A N 1
ATOM 1147 C CA . GLU A 1 158 ? -14.490 2.651 24.558 1.00 41.99 158 GLU A CA 1
ATOM 1148 C C . GLU A 1 158 ? -14.874 2.220 23.122 1.00 40.37 158 GLU A C 1
ATOM 1149 O O . GLU A 1 158 ? -16.076 2.004 22.864 1.00 35.51 158 GLU A O 1
ATOM 1155 N N . ASP A 1 159 ? -13.900 2.092 22.219 1.00 35.23 159 ASP A N 1
ATOM 1156 C CA . ASP A 1 159 ? -14.130 1.564 20.846 1.00 35.74 159 ASP A CA 1
ATOM 1157 C C . ASP A 1 159 ? -14.707 0.144 20.946 1.00 32.59 159 ASP A C 1
ATOM 1158 O O . ASP A 1 159 ? -13.957 -0.755 21.352 1.00 33.30 159 ASP A O 1
ATOM 1163 N N . HIS A 1 160 ? -15.961 -0.071 20.535 1.00 33.76 160 HIS A N 1
ATOM 1164 C CA . HIS A 1 160 ? -16.641 -1.397 20.566 1.00 33.53 160 HIS A CA 1
ATOM 1165 C C . HIS A 1 160 ? -15.833 -2.430 19.762 1.00 30.40 160 HIS A C 1
ATOM 1166 O O . HIS A 1 160 ? -15.882 -3.624 20.107 1.00 32.52 160 HIS A O 1
ATOM 1173 N N . GLY A 1 161 ? -15.151 -1.987 18.711 1.00 29.68 161 GLY A N 1
ATOM 1174 C CA . GLY A 1 161 ? -14.354 -2.858 17.821 1.00 33.10 161 GLY A CA 1
ATOM 1175 C C . GLY A 1 161 ? -13.144 -3.486 18.508 1.00 34.70 161 GLY A C 1
ATOM 1176 O O . GLY A 1 161 ? -12.561 -4.421 17.907 1.00 34.89 161 GLY A O 1
ATOM 1177 N N . LEU A 1 162 ? -12.731 -2.979 19.681 1.00 32.02 162 LEU A N 1
ATOM 1178 C CA . LEU A 1 162 ? -11.410 -3.317 20.277 1.00 32.65 162 LEU A CA 1
ATOM 1179 C C . LEU A 1 162 ? -11.424 -4.778 20.712 1.00 28.70 162 LEU A C 1
ATOM 1180 O O . LEU A 1 162 ? -10.507 -5.489 20.324 1.00 29.15 162 LEU A O 1
ATOM 1185 N N . ALA A 1 163 ? -12.399 -5.188 21.516 1.00 29.20 163 ALA A N 1
ATOM 1186 C CA . ALA A 1 163 ? -12.514 -6.563 22.055 1.00 30.67 163 ALA A CA 1
ATOM 1187 C C . ALA A 1 163 ? -12.529 -7.565 20.887 1.00 30.70 163 ALA A C 1
ATOM 1188 O O . ALA A 1 163 ? -11.921 -8.679 20.995 1.00 29.62 163 ALA A O 1
ATOM 1190 N N . GLN A 1 164 ? -13.192 -7.166 19.803 1.00 26.32 164 GLN A N 1
ATOM 1191 C CA . GLN A 1 164 ? -13.329 -7.969 18.571 1.00 27.03 164 GLN A CA 1
ATOM 1192 C C . GLN A 1 164 ? -11.972 -8.053 17.862 1.00 25.36 164 GLN A C 1
ATOM 1193 O O . GLN A 1 164 ? -11.599 -9.143 17.442 1.00 25.80 164 GLN A O 1
ATOM 1199 N N . LEU A 1 165 ? -11.275 -6.928 17.713 1.00 25.11 165 LEU A N 1
ATOM 1200 C CA . LEU A 1 165 ? -9.925 -6.880 17.109 1.00 28.19 165 LEU A CA 1
ATOM 1201 C C . LEU A 1 165 ? -8.979 -7.837 17.871 1.00 29.47 165 LEU A C 1
ATOM 1202 O O . LEU A 1 165 ? -8.285 -8.644 17.216 1.00 28.90 165 LEU A O 1
ATOM 1207 N N . PHE A 1 166 ? -8.991 -7.798 19.206 1.00 28.44 166 PHE A N 1
ATOM 1208 C CA . PHE A 1 166 ? -8.129 -8.640 20.069 1.00 28.89 166 PHE A CA 1
ATOM 1209 C C . PHE A 1 166 ? -8.512 -10.101 19.862 1.00 29.92 166 PHE A C 1
ATOM 1210 O O . PHE A 1 166 ? -7.612 -10.921 19.597 1.00 29.29 166 PHE A O 1
ATOM 1218 N N . TYR A 1 167 ? -9.809 -10.403 19.938 1.00 30.73 167 TYR A N 1
ATOM 1219 C CA . TYR A 1 167 ? -10.338 -11.760 19.694 1.00 26.63 167 TYR A CA 1
ATOM 1220 C C . TYR A 1 167 ? -9.871 -12.262 18.319 1.00 27.47 167 TYR A C 1
ATOM 1221 O O . TYR A 1 167 ? -9.336 -13.380 18.237 1.00 24.26 167 TYR A O 1
ATOM 1230 N N . GLN A 1 168 ? -10.090 -11.499 17.252 1.00 26.98 168 GLN A N 1
ATOM 1231 C CA . GLN A 1 168 ? -9.722 -11.974 15.896 1.00 27.27 168 GLN A CA 1
ATOM 1232 C C . GLN A 1 168 ? -8.201 -12.157 15.819 1.00 26.57 168 GLN A C 1
ATOM 1233 O O . GLN A 1 168 ? -7.777 -13.154 15.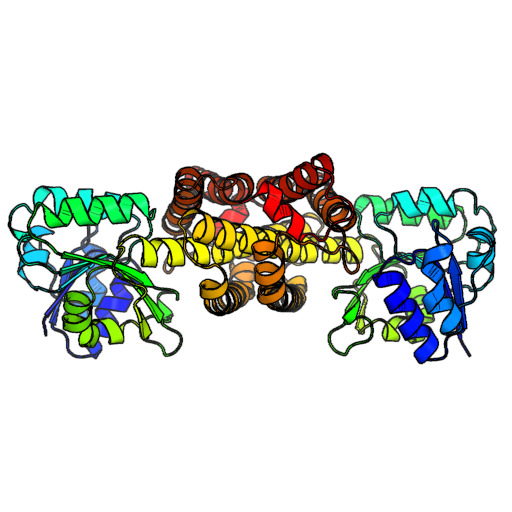199 1.00 23.84 168 GLN A O 1
ATOM 1239 N N . ALA A 1 169 ? -7.410 -11.225 16.377 1.00 26.27 169 ALA A N 1
ATOM 1240 C CA . ALA A 1 169 ? -5.928 -11.354 16.426 1.00 25.79 169 ALA A CA 1
ATOM 1241 C C . ALA A 1 169 ? -5.539 -12.660 17.158 1.00 25.65 169 ALA A C 1
ATOM 1242 O O . ALA A 1 169 ? -4.700 -13.433 16.633 1.00 26.24 169 ALA A O 1
ATOM 1244 N N . GLU A 1 170 ? -6.137 -12.948 18.309 1.00 27.68 170 GLU A N 1
ATOM 1245 C CA . GLU A 1 170 ? -5.836 -14.196 19.068 1.00 27.14 170 GLU A CA 1
ATOM 1246 C C . GLU A 1 170 ? -6.205 -15.414 18.227 1.00 27.07 170 GLU A C 1
ATOM 1247 O O . GLU A 1 170 ? -5.432 -16.367 18.188 1.00 25.31 170 GLU A O 1
ATOM 1253 N N . LEU A 1 171 ? -7.380 -15.393 17.598 1.00 24.76 171 LEU A N 1
ATOM 1254 C CA . LEU A 1 171 ? -7.855 -16.573 16.849 1.00 23.93 171 LEU A CA 1
ATOM 1255 C C . LEU A 1 171 ? -7.046 -16.755 15.554 1.00 23.11 171 LEU A C 1
ATOM 1256 O O . LEU A 1 171 ? -6.910 -17.908 15.117 1.00 24.07 171 LEU A O 1
ATOM 1261 N N . THR A 1 172 ? -6.444 -15.703 14.981 1.00 23.99 172 THR A N 1
ATOM 1262 C CA . THR A 1 172 ? -5.505 -15.884 13.853 1.00 25.04 172 THR A CA 1
ATOM 1263 C C . THR A 1 172 ? -4.342 -16.760 14.322 1.00 23.59 172 THR A C 1
ATOM 126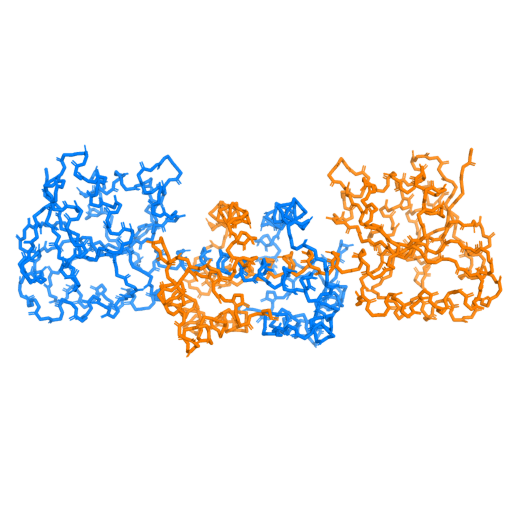4 O O . THR A 1 172 ? -3.884 -17.606 13.547 1.00 20.05 172 THR A O 1
ATOM 1268 N N . VAL A 1 173 ? -3.868 -16.518 15.545 1.00 23.96 173 VAL A N 1
ATOM 1269 C CA . VAL A 1 173 ? -2.760 -17.290 16.155 1.00 23.47 173 VAL A CA 1
ATOM 1270 C C . VAL A 1 173 ? -3.269 -18.706 16.390 1.00 22.45 173 VAL A C 1
ATOM 1271 O O . VAL A 1 173 ? -2.661 -19.661 15.876 1.00 22.61 173 VAL A O 1
ATOM 1275 N N . PHE A 1 174 ? -4.402 -18.815 17.057 1.00 23.62 174 PHE A N 1
ATOM 1276 C CA . PHE A 1 174 ? -4.914 -20.110 17.562 1.00 22.81 174 PHE A CA 1
ATOM 1277 C C . PHE A 1 174 ? -5.316 -20.993 16.381 1.00 22.01 174 PHE A C 1
ATOM 1278 O O . PHE A 1 174 ? -4.769 -22.108 16.307 1.00 23.63 174 PHE A O 1
ATOM 1286 N N . LEU A 1 175 ? -6.198 -20.527 15.478 1.00 23.13 175 LEU A N 1
ATOM 1287 C CA . LEU A 1 175 ? -6.729 -21.372 14.376 1.00 20.99 175 LEU A CA 1
ATOM 1288 C C . LEU A 1 175 ? -5.612 -21.690 13.373 1.00 20.91 175 LEU A C 1
ATOM 1289 O O . LEU A 1 175 ? -5.598 -22.811 12.869 1.00 21.35 175 LEU A O 1
ATOM 1294 N N . THR A 1 176 ? -4.724 -20.739 13.067 1.00 20.07 176 THR A N 1
ATOM 1295 C CA . THR A 1 176 ? -3.628 -20.946 12.088 1.00 21.09 176 THR A CA 1
ATOM 1296 C C . THR A 1 176 ? -2.656 -21.998 12.653 1.00 20.69 176 THR A C 1
ATOM 1297 O O . THR A 1 176 ? -2.225 -22.866 11.890 1.00 20.09 176 THR A O 1
ATOM 1301 N N . SER A 1 177 ? -2.342 -21.931 13.946 1.00 20.68 177 SER A N 1
ATOM 1302 C CA . SER A 1 177 ? -1.496 -22.913 14.653 1.00 21.90 177 SER A CA 1
ATOM 1303 C C . SER A 1 177 ? -2.154 -24.284 14.570 1.00 21.65 177 SER A C 1
ATOM 1304 O O . SER A 1 177 ? -1.458 -25.211 14.143 1.00 24.20 177 SER A O 1
ATOM 1307 N N . LEU A 1 178 ? -3.437 -24.396 14.917 1.00 21.94 178 LEU A N 1
ATOM 1308 C CA . LEU A 1 178 ? -4.177 -25.674 14.788 1.00 22.64 178 LEU A CA 1
ATOM 1309 C C . LEU A 1 178 ? -4.030 -26.187 13.358 1.00 23.24 178 LEU A C 1
ATOM 1310 O O . LEU A 1 178 ? -3.726 -27.390 13.231 1.00 23.04 178 LEU A O 1
ATOM 1315 N N . SER A 1 179 ? -4.213 -25.341 12.331 1.00 20.30 179 SER A N 1
ATOM 1316 C CA . SER A 1 179 ? -4.088 -25.801 10.925 1.00 21.61 179 SER A CA 1
ATOM 1317 C C . SER A 1 179 ? -2.662 -26.307 10.667 1.00 22.76 179 SER A C 1
ATOM 1318 O O . SER A 1 179 ? -2.554 -27.298 9.924 1.00 20.17 179 SER A O 1
ATOM 1321 N N . ALA A 1 180 ? -1.638 -25.644 11.231 1.00 22.03 180 ALA A N 1
ATOM 1322 C CA . ALA A 1 180 ? -0.211 -26.015 11.082 1.00 23.74 180 ALA A CA 1
ATOM 1323 C C . ALA A 1 180 ? 0.045 -27.384 11.732 1.00 22.63 180 ALA A C 1
ATOM 1324 O O . ALA A 1 180 ? 0.827 -28.166 11.166 1.00 22.43 180 ALA A O 1
ATOM 1326 N N . TYR A 1 181 ? -0.582 -27.676 12.867 1.00 23.43 181 TYR A N 1
ATOM 1327 C CA . TYR A 1 181 ? -0.560 -29.033 13.484 1.00 25.44 181 TYR A CA 1
ATOM 1328 C C . TYR A 1 181 ? -1.094 -30.069 12.477 1.00 25.14 181 TYR A C 1
ATOM 1329 O O . TYR A 1 181 ? -0.403 -31.057 12.242 1.00 23.58 181 TYR A O 1
ATOM 1338 N N . LEU A 1 182 ? -2.255 -29.824 11.858 1.00 25.05 182 LEU A N 1
ATOM 1339 C CA . LEU A 1 182 ? -2.895 -30.784 10.908 1.00 24.19 182 LEU A CA 1
ATOM 1340 C C . LEU A 1 182 ? -1.982 -30.984 9.702 1.00 26.62 182 LEU A C 1
ATOM 1341 O O . LEU A 1 182 ? -1.811 -32.148 9.251 1.00 28.52 182 LEU A O 1
ATOM 1346 N N . GLN A 1 183 ? -1.417 -29.884 9.207 1.00 23.22 183 GLN A N 1
ATOM 1347 C CA . GLN A 1 183 ? -0.456 -29.881 8.087 1.00 22.40 183 GLN A CA 1
ATOM 1348 C C . GLN A 1 183 ? 0.766 -30.747 8.420 1.00 23.58 183 GLN A C 1
ATOM 1349 O O . GLN A 1 183 ? 1.162 -31.576 7.572 1.00 23.36 183 GLN A O 1
ATOM 1355 N N . ALA A 1 184 ? 1.385 -30.533 9.576 1.00 25.47 184 ALA A N 1
ATOM 1356 C CA . ALA A 1 184 ? 2.551 -31.313 10.048 1.00 28.16 184 ALA A CA 1
ATOM 1357 C C . ALA A 1 184 ? 2.159 -32.785 10.185 1.00 24.91 184 ALA A C 1
ATOM 1358 O O . ALA A 1 184 ? 2.906 -33.637 9.741 1.00 24.57 184 ALA A O 1
ATOM 1360 N N . PHE A 1 185 ? 1.018 -33.076 10.794 1.00 24.53 185 PHE A N 1
ATOM 1361 C CA . PHE A 1 185 ? 0.557 -34.465 10.990 1.00 24.90 185 PHE A CA 1
ATOM 1362 C C . PHE A 1 185 ? 0.279 -35.117 9.624 1.00 27.31 185 PHE A C 1
ATOM 1363 O O . PHE A 1 185 ? 0.564 -36.308 9.468 1.00 27.65 185 PHE A O 1
ATOM 1371 N N . ALA A 1 186 ? -0.267 -34.367 8.664 1.00 27.24 186 ALA A N 1
ATOM 1372 C CA . ALA A 1 186 ? -0.665 -34.908 7.343 1.00 27.10 186 ALA A CA 1
ATOM 1373 C C . ALA A 1 186 ? 0.606 -35.298 6.587 1.00 26.69 186 ALA A C 1
ATOM 1374 O O . ALA A 1 186 ? 0.626 -36.344 5.915 1.00 28.65 186 ALA A O 1
ATOM 1376 N N . LEU A 1 187 ? 1.640 -34.478 6.699 1.00 26.52 187 LEU A N 1
ATOM 1377 C CA . LEU A 1 187 ? 2.929 -34.731 6.031 1.00 28.39 187 LEU A CA 1
ATOM 1378 C C . LEU A 1 187 ? 3.545 -36.023 6.579 1.00 30.81 187 LEU A C 1
ATOM 1379 O O . LEU A 1 187 ? 4.009 -36.846 5.738 1.00 30.86 187 LEU A O 1
ATOM 1384 N N . LEU A 1 188 ? 3.535 -36.233 7.900 1.00 29.33 188 LEU A N 1
ATOM 1385 C CA . LEU A 1 188 ? 4.036 -37.498 8.510 1.00 31.37 188 LEU A CA 1
ATOM 1386 C C . LEU A 1 188 ? 3.163 -38.664 8.026 1.00 31.85 188 LEU A C 1
ATOM 1387 O O . LEU A 1 188 ? 3.723 -39.663 7.518 1.00 32.17 188 LEU A O 1
ATOM 1392 N N . ALA A 1 189 ? 1.852 -38.573 8.258 1.00 28.24 189 ALA A N 1
ATOM 1393 C CA . ALA A 1 189 ? 0.910 -39.672 7.998 1.00 29.59 189 ALA A CA 1
ATOM 1394 C C . ALA A 1 189 ? 1.086 -40.088 6.537 1.00 30.07 189 ALA A C 1
ATOM 1395 O O . ALA A 1 189 ? 1.130 -41.291 6.292 1.00 28.80 189 ALA A O 1
ATOM 1397 N N . ALA A 1 190 ? 1.297 -39.130 5.634 1.00 28.99 190 ALA A N 1
ATOM 1398 C CA . ALA A 1 190 ? 1.326 -39.395 4.179 1.00 35.06 190 ALA A CA 1
ATOM 1399 C C . ALA A 1 190 ? 2.591 -40.175 3.849 1.00 37.34 190 ALA A C 1
ATOM 1400 O O . ALA A 1 190 ? 2.543 -40.928 2.892 1.00 38.27 190 ALA A O 1
ATOM 1402 N N . GLU A 1 191 ? 3.667 -39.985 4.618 1.00 36.30 191 GLU A N 1
ATOM 1403 C CA . GLU A 1 191 ? 4.968 -40.648 4.365 1.00 35.89 191 GLU A CA 1
ATOM 1404 C C . GLU A 1 191 ? 5.097 -41.879 5.261 1.00 35.26 191 GLU A C 1
ATOM 1405 O O . GLU A 1 191 ? 6.192 -42.419 5.324 1.00 37.14 191 GLU A O 1
ATOM 1411 N N . GLY A 1 192 ? 4.002 -42.323 5.881 1.00 33.77 192 GLY A N 1
ATOM 1412 C CA . GLY A 1 192 ? 3.929 -43.577 6.634 1.00 34.75 192 GLY A CA 1
ATOM 1413 C C . GLY A 1 192 ? 4.416 -43.457 8.065 1.00 40.13 192 GLY A C 1
ATOM 1414 O O . GLY A 1 192 ? 4.421 -44.491 8.743 1.00 49.90 192 GLY A O 1
ATOM 1415 N N . ALA A 1 193 ? 4.772 -42.266 8.549 1.00 37.71 193 ALA A N 1
ATOM 1416 C CA . ALA A 1 193 ? 5.203 -42.059 9.946 1.00 36.86 193 ALA A CA 1
ATOM 1417 C C . ALA A 1 193 ? 3.974 -41.747 10.803 1.00 38.59 193 ALA A C 1
ATOM 1418 O O . ALA A 1 193 ? 2.933 -41.408 10.253 1.00 42.73 193 ALA A O 1
ATOM 1420 N N . ASP A 1 194 ? 4.113 -41.868 12.122 1.00 36.31 194 ASP A N 1
ATOM 1421 C CA . ASP A 1 194 ? 3.021 -41.771 13.112 1.00 37.15 194 ASP A CA 1
ATOM 1422 C C . ASP A 1 194 ? 2.971 -40.342 13.659 1.00 37.94 194 ASP A C 1
ATOM 1423 O O . ASP A 1 194 ? 3.870 -39.930 14.387 1.00 34.83 194 ASP A O 1
ATOM 1428 N N . PRO A 1 195 ? 1.911 -39.557 13.341 1.00 37.41 195 PRO A N 1
ATOM 1429 C CA . PRO A 1 195 ? 1.734 -38.216 13.897 1.00 37.60 195 PRO A CA 1
ATOM 1430 C C . PRO A 1 195 ? 1.960 -38.175 15.412 1.00 35.85 195 PRO A C 1
ATOM 1431 O O . PRO A 1 195 ? 2.531 -37.215 15.860 1.00 34.45 195 PRO A O 1
ATOM 1435 N N . ALA A 1 196 ? 1.515 -39.209 16.146 1.00 35.53 196 ALA A N 1
ATOM 1436 C CA . ALA A 1 196 ? 1.711 -39.340 17.611 1.00 34.66 196 ALA A CA 1
ATOM 1437 C C . ALA A 1 196 ? 3.172 -39.064 17.981 1.00 33.57 196 ALA A C 1
ATOM 1438 O O . ALA A 1 196 ? 3.385 -38.485 19.043 1.00 35.79 196 ALA A O 1
ATOM 1440 N N . ARG A 1 197 ? 4.136 -39.490 17.163 1.00 33.52 197 ARG A N 1
ATOM 1441 C CA . ARG A 1 197 ? 5.582 -39.368 17.487 1.00 36.30 197 ARG A CA 1
ATOM 1442 C C . ARG A 1 197 ? 6.018 -37.905 17.398 1.00 35.86 197 ARG A C 1
ATOM 1443 O O . ARG A 1 197 ? 7.093 -37.584 17.931 1.00 29.08 197 ARG A O 1
ATOM 1451 N N . LEU A 1 198 ? 5.269 -37.054 16.692 1.00 31.27 198 LEU A N 1
ATOM 1452 C CA . LEU A 1 198 ? 5.677 -35.644 16.546 1.00 29.20 198 LEU A CA 1
ATOM 1453 C C . LEU A 1 198 ? 5.305 -34.859 17.804 1.00 25.72 198 LEU A C 1
ATOM 1454 O O . LEU A 1 198 ? 5.929 -33.796 18.036 1.00 27.13 198 LEU A O 1
ATOM 1459 N N . VAL A 1 199 ? 4.327 -35.328 18.569 1.00 25.59 199 VAL A N 1
ATOM 1460 C CA . VAL A 1 199 ? 3.612 -34.480 19.570 1.00 27.55 199 VAL A CA 1
ATOM 1461 C C . VAL A 1 199 ? 4.621 -33.768 20.475 1.00 29.14 199 VAL A C 1
ATOM 1462 O O . VAL A 1 199 ? 4.649 -32.533 20.525 1.00 32.29 199 VAL A O 1
ATOM 1466 N N . PRO A 1 200 ? 5.493 -34.497 21.210 1.00 30.06 200 PRO A N 1
ATOM 1467 C CA . PRO A 1 200 ? 6.419 -33.843 22.126 1.00 29.74 200 PRO A CA 1
ATOM 1468 C C . PRO A 1 200 ? 7.252 -32.778 21.409 1.00 27.06 200 PRO A C 1
ATOM 1469 O O . PRO A 1 200 ? 7.440 -31.735 21.972 1.00 28.68 200 PRO A O 1
ATOM 1473 N N . PHE A 1 201 ? 7.703 -33.037 20.191 1.00 26.61 201 PHE A N 1
ATOM 1474 C CA . PHE A 1 201 ? 8.541 -32.083 19.421 1.00 27.46 201 PHE A CA 1
ATOM 1475 C C . PHE A 1 201 ? 7.692 -30.888 18.950 1.00 27.08 201 PHE A C 1
ATOM 1476 O O . PHE A 1 201 ? 8.259 -29.796 18.754 1.00 26.79 201 PHE A O 1
ATOM 1484 N N . ALA A 1 202 ? 6.396 -31.096 18.705 1.00 25.15 202 ALA A N 1
ATOM 1485 C CA . ALA A 1 202 ? 5.468 -30.031 18.264 1.00 26.00 202 ALA A CA 1
ATOM 1486 C C . ALA A 1 202 ? 5.297 -29.052 19.429 1.00 27.23 202 ALA A C 1
ATOM 1487 O O . ALA A 1 202 ? 5.301 -27.822 19.182 1.00 24.88 202 ALA A O 1
ATOM 1489 N N . ARG A 1 203 ? 5.178 -29.580 20.649 1.00 27.21 203 ARG A N 1
ATOM 1490 C CA . ARG A 1 203 ? 5.053 -28.746 21.876 1.00 30.64 203 ARG A CA 1
ATOM 1491 C C . ARG A 1 203 ? 6.308 -27.895 22.001 1.00 27.75 203 ARG A C 1
ATOM 1492 O O . ARG A 1 203 ? 6.199 -26.656 22.290 1.00 25.80 203 ARG A O 1
ATOM 1500 N N . GLU A 1 204 ? 7.451 -28.545 21.811 1.00 27.84 204 GLU A N 1
ATOM 1501 C CA . GLU A 1 204 ? 8.774 -27.894 21.943 1.00 28.23 204 GLU A CA 1
ATOM 1502 C C . GLU A 1 204 ? 8.791 -26.712 20.977 1.00 28.39 204 GLU A C 1
ATOM 1503 O O . GLU A 1 204 ? 9.225 -25.587 21.371 1.00 24.93 204 GLU A O 1
ATOM 1509 N N . VAL A 1 205 ? 8.395 -26.972 19.728 1.00 24.49 205 VAL A N 1
ATOM 1510 C CA . VAL A 1 205 ? 8.643 -25.972 18.659 1.00 24.99 205 VAL A CA 1
ATOM 1511 C C . VAL A 1 205 ? 7.626 -24.839 18.826 1.00 23.71 205 VAL A C 1
ATOM 1512 O O . VAL A 1 205 ? 7.961 -23.702 18.477 1.00 23.72 205 VAL A O 1
ATOM 1516 N N . SER A 1 206 ? 6.425 -25.145 19.325 1.00 24.95 206 SER A N 1
ATOM 1517 C CA . SER A 1 206 ? 5.384 -24.144 19.663 1.00 27.04 206 SER A CA 1
ATOM 1518 C C . SER A 1 206 ? 5.918 -23.224 20.775 1.00 26.68 206 SER A C 1
ATOM 1519 O O . SER A 1 206 ? 5.842 -21.994 20.622 1.00 27.92 206 SER A O 1
ATOM 1522 N N . GLY A 1 207 ? 6.457 -23.803 21.854 1.00 28.50 207 GLY A N 1
ATOM 1523 C CA . GLY A 1 207 ? 7.134 -23.046 22.928 1.00 26.28 207 GLY A CA 1
ATOM 1524 C C . GLY A 1 207 ? 8.241 -22.191 22.330 1.00 25.50 207 GLY A C 1
ATOM 1525 O O . GLY A 1 207 ? 8.337 -20.979 22.663 1.00 28.08 207 GLY A O 1
ATOM 1526 N N . LEU A 1 208 ? 9.039 -22.760 21.426 1.00 24.48 208 LEU A N 1
ATOM 1527 C CA . LEU A 1 208 ? 10.136 -21.993 20.778 1.00 24.79 208 LEU A CA 1
ATOM 1528 C C . LEU A 1 208 ? 9.543 -20.802 19.987 1.00 27.31 208 LEU A C 1
ATOM 1529 O O . LEU A 1 208 ? 10.039 -19.647 20.139 1.00 24.94 208 LEU A O 1
ATOM 1534 N N . ALA A 1 209 ? 8.526 -21.049 19.149 1.00 24.65 209 ALA A N 1
ATOM 1535 C CA . ALA A 1 209 ? 7.861 -20.012 18.321 1.00 26.07 209 ALA A CA 1
ATOM 1536 C C . ALA A 1 209 ? 7.451 -18.834 19.206 1.00 25.56 209 ALA A C 1
ATOM 1537 O O . ALA A 1 209 ? 7.753 -17.683 18.808 1.00 25.70 209 ALA A O 1
ATOM 1539 N N . ALA A 1 210 ? 6.801 -19.122 20.341 1.00 24.11 210 ALA A N 1
ATOM 1540 C CA . ALA A 1 210 ? 6.248 -18.123 21.288 1.00 27.10 210 ALA A CA 1
ATOM 1541 C C . ALA A 1 210 ? 7.365 -17.284 21.918 1.00 30.35 210 ALA A C 1
ATOM 1542 O O . ALA A 1 210 ? 7.114 -16.080 22.236 1.00 28.08 210 ALA A O 1
ATOM 1544 N N . SER A 1 211 ? 8.559 -17.859 22.083 1.00 28.93 211 SER A N 1
ATOM 1545 C CA . SER A 1 211 ? 9.737 -17.135 22.626 1.00 28.88 211 SER A CA 1
ATOM 1546 C C . SER A 1 211 ? 10.193 -16.055 21.629 1.00 29.95 211 SER A C 1
ATOM 1547 O O . SER A 1 211 ? 10.955 -15.162 22.034 1.00 32.37 211 SER A O 1
ATOM 1550 N N . TYR A 1 212 ? 9.702 -16.037 20.385 1.00 27.09 212 TYR A N 1
ATOM 1551 C CA . TYR A 1 212 ? 10.050 -14.963 19.423 1.00 26.49 212 TYR A CA 1
ATOM 1552 C C . TYR A 1 212 ? 9.106 -13.759 19.476 1.00 25.69 212 TYR A C 1
ATOM 1553 O O . TYR A 1 212 ? 9.336 -12.817 18.713 1.00 31.95 212 TYR A O 1
ATOM 1562 N N . LEU A 1 213 ? 8.069 -13.769 20.295 1.00 26.92 213 LEU A N 1
ATOM 1563 C CA . LEU A 1 213 ? 7.037 -12.698 20.253 1.00 27.55 213 LEU A CA 1
ATOM 1564 C C . LEU A 1 213 ? 7.657 -11.309 20.485 1.00 30.24 213 LEU A C 1
ATOM 1565 O O . LEU A 1 213 ? 7.446 -10.404 19.626 1.00 29.03 213 LEU A O 1
ATOM 1570 N N . ASP A 1 214 ? 8.483 -11.137 21.530 1.00 30.66 214 ASP A N 1
ATOM 1571 C CA . ASP A 1 214 ? 9.054 -9.805 21.877 1.00 32.10 214 ASP A CA 1
ATOM 1572 C C . ASP A 1 214 ? 9.905 -9.285 20.717 1.00 31.60 214 ASP A C 1
ATOM 1573 O O . ASP A 1 214 ? 9.719 -8.116 20.327 1.00 34.64 214 ASP A O 1
ATOM 1578 N N . GLU A 1 215 ? 10.767 -10.128 20.144 1.00 34.23 215 GLU A N 1
ATOM 1579 C CA . GLU A 1 215 ? 11.655 -9.745 19.020 1.00 36.18 215 GLU A CA 1
ATOM 1580 C C . GLU A 1 215 ? 10.770 -9.391 17.820 1.00 36.29 215 GLU A C 1
ATOM 1581 O O . GLU A 1 215 ? 11.126 -8.450 17.114 1.00 29.61 215 GLU A O 1
ATOM 1587 N N . THR A 1 216 ? 9.659 -10.105 17.587 1.00 34.77 216 THR A N 1
ATOM 1588 C CA . THR A 1 216 ? 8.783 -9.809 16.429 1.00 33.35 216 THR A CA 1
ATOM 1589 C C . THR A 1 216 ? 8.226 -8.388 16.568 1.00 29.50 216 THR A C 1
ATOM 1590 O O . THR A 1 216 ? 8.291 -7.624 15.596 1.00 30.21 216 THR A O 1
ATOM 1594 N N . VAL A 1 217 ? 7.697 -8.067 17.737 1.00 27.11 217 VAL A N 1
ATOM 1595 C CA . VAL A 1 217 ? 7.092 -6.750 18.060 1.00 28.67 217 VAL A CA 1
ATOM 1596 C C . VAL A 1 217 ? 8.172 -5.686 17.918 1.00 31.71 217 VAL A C 1
ATOM 1597 O O . VAL A 1 217 ? 7.954 -4.700 17.192 1.00 30.36 217 VAL A O 1
ATOM 1601 N N . SER A 1 218 ? 9.311 -5.914 18.573 1.00 30.59 218 SER A N 1
ATOM 1602 C CA . SER A 1 218 ? 10.459 -4.980 18.584 1.00 33.73 218 SER A CA 1
ATOM 1603 C C . SER A 1 218 ? 10.919 -4.676 17.149 1.00 34.15 218 SER A C 1
ATOM 1604 O O . SER A 1 218 ? 10.989 -3.494 16.797 1.00 33.28 218 SER A O 1
ATOM 1607 N N . GLN A 1 219 ? 11.171 -5.686 16.316 1.00 30.57 219 GLN A N 1
ATOM 1608 C CA . GLN A 1 219 ? 11.784 -5.457 14.981 1.00 31.04 219 GLN A CA 1
ATOM 1609 C C . GLN A 1 219 ? 10.755 -4.863 14.011 1.00 34.66 219 GLN A C 1
ATOM 1610 O O . GLN A 1 219 ? 11.148 -3.989 13.163 1.00 29.92 219 GLN A O 1
ATOM 1616 N N . THR A 1 220 ? 9.495 -5.318 14.089 1.00 32.02 220 THR A N 1
ATOM 1617 C CA . THR A 1 220 ? 8.432 -4.862 13.153 1.00 31.90 220 THR A CA 1
ATOM 1618 C C . THR A 1 220 ? 8.097 -3.402 13.463 1.00 34.58 220 THR A C 1
ATOM 1619 O O . THR A 1 220 ? 7.963 -2.628 12.495 1.00 32.08 220 THR A O 1
ATOM 1623 N N . ARG A 1 221 ? 7.985 -3.034 14.743 1.00 34.26 221 ARG A N 1
ATOM 1624 C CA . ARG A 1 221 ? 7.676 -1.626 15.115 1.00 41.97 221 ARG A CA 1
ATOM 1625 C C . ARG A 1 221 ? 8.850 -0.712 14.734 1.00 43.33 221 ARG A C 1
ATOM 1626 O O . ARG A 1 221 ? 8.568 0.431 14.410 1.00 45.91 221 ARG A O 1
ATOM 1634 N N . ALA A 1 222 ? 10.093 -1.210 14.708 1.00 43.44 222 ALA A N 1
ATOM 1635 C CA . ALA A 1 222 ? 11.309 -0.479 14.259 1.00 39.74 222 ALA A CA 1
ATOM 1636 C C . ALA A 1 222 ? 11.490 -0.539 12.735 1.00 39.58 222 ALA A C 1
ATOM 1637 O O . ALA A 1 222 ? 12.330 0.198 12.209 1.00 40.43 222 ALA A O 1
ATOM 1639 N N . ARG A 1 223 ? 10.755 -1.410 12.039 1.00 38.75 223 ARG A N 1
ATOM 1640 C CA . ARG A 1 223 ? 10.989 -1.763 10.612 1.00 37.99 223 ARG A CA 1
ATOM 1641 C C . ARG A 1 223 ? 12.480 -1.991 10.373 1.00 36.50 223 ARG A C 1
ATOM 1642 O O . ARG A 1 223 ? 12.983 -1.608 9.305 1.00 37.83 223 ARG A O 1
ATOM 1650 N N . ALA A 1 224 ? 13.118 -2.704 11.295 1.00 34.95 224 ALA A N 1
ATOM 1651 C CA . ALA A 1 224 ? 14.555 -3.054 11.264 1.00 37.39 224 ALA A CA 1
ATOM 1652 C C . ALA A 1 224 ? 14.703 -4.568 11.504 1.00 35.62 224 ALA A C 1
ATOM 1653 O O . ALA A 1 224 ? 14.242 -5.073 12.558 1.00 34.28 224 ALA A O 1
ATOM 1655 N N . TYR A 1 225 ? 15.348 -5.258 10.568 1.00 33.33 225 TYR A N 1
ATOM 1656 C CA . TYR A 1 225 ? 15.252 -6.730 10.379 1.00 34.52 225 TYR A CA 1
ATOM 1657 C C . TYR A 1 225 ? 16.650 -7.312 10.210 1.00 31.93 225 TYR A C 1
ATOM 1658 O O . TYR A 1 225 ? 16.984 -7.861 9.168 1.00 31.89 225 TYR A O 1
ATOM 1667 N N . PRO A 1 226 ? 17.501 -7.243 11.254 1.00 37.15 226 PRO A N 1
ATOM 1668 C CA . PRO A 1 226 ? 18.852 -7.792 11.171 1.00 36.04 226 PRO A CA 1
ATOM 1669 C C . PRO A 1 226 ? 18.825 -9.315 10.953 1.00 37.80 226 PRO A C 1
ATOM 1670 O O . PRO A 1 226 ? 18.239 -10.018 11.767 1.00 36.54 226 PRO A O 1
ATOM 1674 N N . GLY A 1 227 ? 19.484 -9.775 9.886 1.00 35.63 227 GLY A N 1
ATOM 1675 C CA . GLY A 1 227 ? 19.449 -11.173 9.421 1.00 38.54 227 GLY A CA 1
ATOM 1676 C C . GLY A 1 227 ? 20.638 -12.008 9.869 1.00 38.71 227 GLY A C 1
ATOM 1677 O O . GLY A 1 227 ? 20.881 -13.019 9.177 1.00 42.60 227 GLY A O 1
ATOM 1678 N N . ASP A 1 228 ? 21.285 -11.687 11.006 1.00 38.05 228 ASP A N 1
ATOM 1679 C CA . ASP A 1 228 ? 22.528 -12.372 11.480 1.00 41.73 228 ASP A CA 1
ATOM 1680 C C . ASP A 1 228 ? 22.226 -13.797 11.961 1.00 38.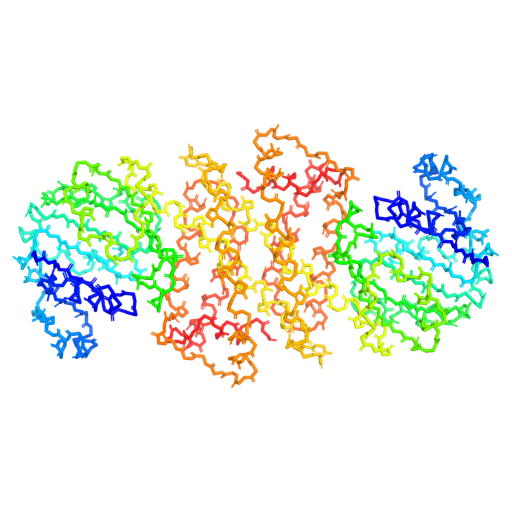00 228 ASP A C 1
ATOM 1681 O O . ASP A 1 228 ? 23.111 -14.640 11.837 1.00 42.66 228 ASP A O 1
ATOM 1686 N N . LEU A 1 229 ? 21.047 -14.046 12.543 1.00 34.20 229 LEU A N 1
ATOM 1687 C CA . LEU A 1 229 ? 20.698 -15.354 13.157 1.00 31.37 229 LEU A CA 1
ATOM 1688 C C . LEU A 1 229 ? 19.839 -16.206 12.214 1.00 29.95 229 LEU A C 1
ATOM 1689 O O . LEU A 1 229 ? 19.772 -17.422 12.434 1.00 30.17 229 LEU A O 1
ATOM 1694 N N . SER A 1 230 ? 19.229 -15.593 11.196 1.00 29.98 230 SER A N 1
ATOM 1695 C CA . SER A 1 230 ? 18.279 -16.234 10.250 1.00 29.90 230 SER A CA 1
ATOM 1696 C C . SER A 1 230 ? 17.812 -15.214 9.205 1.00 29.99 230 SER A C 1
ATOM 1697 O O . SER A 1 230 ? 17.215 -14.179 9.570 1.00 33.86 230 SER A O 1
ATOM 1700 N N . THR A 1 231 ? 18.031 -15.555 7.955 1.00 26.73 231 THR A N 1
ATOM 1701 C CA . THR A 1 231 ? 17.643 -14.787 6.750 1.00 29.44 231 THR A CA 1
ATOM 1702 C C . THR A 1 231 ? 1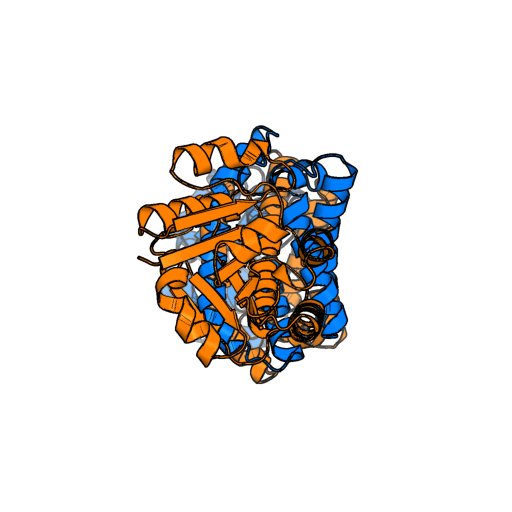6.284 -15.295 6.224 1.00 30.39 231 THR A C 1
ATOM 1703 O O . THR A 1 231 ? 15.945 -16.499 6.403 1.00 26.09 231 THR A O 1
ATOM 1707 N N . ALA A 1 232 ? 15.527 -14.395 5.597 1.00 30.70 232 ALA A N 1
ATOM 1708 C CA . ALA A 1 232 ? 14.340 -14.728 4.771 1.00 32.67 232 ALA A CA 1
ATOM 1709 C C . ALA A 1 232 ? 14.732 -15.694 3.646 1.00 29.58 232 ALA A C 1
ATOM 1710 O O . ALA A 1 232 ? 13.917 -16.541 3.293 1.00 30.82 232 ALA A O 1
ATOM 1712 N N . THR A 1 233 ? 15.949 -15.609 3.109 1.00 28.26 233 THR A N 1
ATOM 1713 C CA . THR A 1 233 ? 16.423 -16.566 2.082 1.00 30.31 233 THR A CA 1
ATOM 1714 C C . THR A 1 233 ? 16.412 -17.977 2.661 1.00 30.75 233 THR A C 1
ATOM 1715 O O . THR A 1 233 ? 15.848 -18.889 2.004 1.00 27.83 233 THR A O 1
ATOM 1719 N N . MET A 1 234 ? 17.012 -18.130 3.848 1.00 30.67 234 MET A N 1
ATOM 1720 C CA . MET A 1 234 ? 17.134 -19.421 4.558 1.00 28.81 234 MET A CA 1
ATOM 1721 C C . MET A 1 234 ? 15.735 -19.912 4.914 1.00 28.43 234 MET A C 1
ATOM 1722 O O . MET A 1 234 ? 15.408 -21.068 4.541 1.00 27.13 234 MET A O 1
ATOM 1727 N N . ALA A 1 235 ? 14.948 -19.074 5.600 1.00 26.25 235 ALA A N 1
ATOM 1728 C CA . ALA A 1 235 ? 13.592 -19.435 6.080 1.00 26.30 235 ALA A CA 1
ATOM 1729 C C . ALA A 1 235 ? 12.699 -19.730 4.866 1.00 27.04 235 ALA A C 1
ATOM 1730 O O . ALA A 1 235 ? 11.944 -20.739 4.903 1.00 31.20 235 ALA A O 1
ATOM 1732 N N . GLY A 1 236 ? 12.840 -18.931 3.806 1.00 27.46 236 GLY A N 1
ATOM 1733 C CA . GLY A 1 236 ? 12.121 -19.089 2.524 1.00 28.03 236 GLY A CA 1
ATOM 1734 C C . GLY A 1 236 ? 12.471 -20.401 1.839 1.00 30.94 236 GLY A C 1
ATOM 1735 O O . GLY A 1 236 ? 11.572 -21.038 1.261 1.00 26.39 236 GLY A O 1
ATOM 1736 N N . ALA A 1 237 ? 13.728 -20.832 1.928 1.00 29.95 237 ALA A N 1
ATOM 1737 C CA . ALA A 1 237 ? 14.157 -22.134 1.377 1.00 32.30 237 ALA A CA 1
ATOM 1738 C C . ALA A 1 237 ? 13.343 -23.219 2.074 1.00 31.24 237 ALA A C 1
ATOM 1739 O O . ALA A 1 237 ? 12.690 -24.008 1.376 1.00 32.83 237 ALA A O 1
ATOM 1741 N N . THR A 1 238 ? 13.307 -23.212 3.406 1.00 29.66 238 THR A N 1
ATOM 1742 C CA . THR A 1 238 ? 12.484 -24.176 4.175 1.00 27.76 238 THR A CA 1
ATOM 1743 C C . THR A 1 238 ? 11.009 -24.062 3.747 1.00 26.27 238 THR A C 1
ATOM 1744 O O . THR A 1 238 ? 10.391 -25.116 3.534 1.00 26.88 238 THR A O 1
ATOM 1748 N N . ALA A 1 239 ? 10.428 -22.857 3.645 1.00 26.65 239 ALA A N 1
ATOM 1749 C CA . ALA A 1 239 ? 9.006 -22.698 3.216 1.00 26.28 239 ALA A CA 1
ATOM 1750 C C . ALA A 1 239 ? 8.763 -23.453 1.890 1.00 27.08 239 ALA A C 1
ATOM 1751 O O . ALA A 1 239 ? 7.727 -24.138 1.769 1.00 29.00 239 ALA A O 1
ATOM 1753 N N . GLU A 1 240 ? 9.714 -23.385 0.951 1.00 28.48 240 GLU A N 1
ATOM 1754 C CA . GLU A 1 240 ? 9.683 -24.130 -0.338 1.00 28.87 240 GLU A CA 1
ATOM 1755 C C . GLU A 1 240 ? 9.857 -25.617 -0.081 1.00 29.07 240 GLU A C 1
ATOM 1756 O O . GLU A 1 240 ? 9.135 -26.414 -0.741 1.00 28.69 240 GLU A O 1
ATOM 1762 N N . HIS A 1 241 ? 10.773 -26.019 0.805 1.00 28.37 241 HIS A N 1
ATOM 1763 C CA . HIS A 1 241 ? 10.983 -27.463 1.094 1.00 27.04 241 HIS A CA 1
ATOM 1764 C C . HIS A 1 241 ? 9.693 -28.048 1.665 1.00 25.52 241 HIS A C 1
ATOM 1765 O O . HIS A 1 241 ? 9.341 -29.168 1.257 1.00 25.62 241 HIS A O 1
ATOM 1772 N N . ILE A 1 242 ? 9.032 -27.339 2.589 1.00 24.40 242 ILE A N 1
ATOM 1773 C CA . ILE A 1 242 ? 7.735 -27.780 3.170 1.00 24.18 242 ILE A CA 1
ATOM 1774 C C . ILE A 1 242 ? 6.727 -27.934 2.018 1.00 23.30 242 ILE A C 1
ATOM 1775 O O . ILE A 1 242 ? 6.108 -29.010 1.926 1.00 23.90 242 ILE A O 1
ATOM 1780 N N . LEU A 1 243 ? 6.597 -26.923 1.153 1.00 24.14 243 LEU A N 1
ATOM 1781 C CA . LEU A 1 243 ? 5.614 -26.961 0.033 1.00 26.67 243 LEU A CA 1
ATOM 1782 C C . LEU A 1 243 ? 5.892 -28.177 -0.859 1.00 26.96 243 LEU A C 1
ATOM 1783 O O . LEU A 1 243 ? 4.937 -28.962 -1.151 1.00 25.26 243 LEU A O 1
ATOM 1788 N N . GLN A 1 244 ? 7.156 -28.369 -1.241 1.00 28.14 244 GLN A N 1
ATOM 1789 C CA . GLN A 1 244 ? 7.566 -29.446 -2.177 1.00 26.84 244 GLN A CA 1
ATOM 1790 C C . GLN A 1 244 ? 7.326 -30.797 -1.494 1.00 25.15 244 GLN A C 1
ATOM 1791 O O . GLN A 1 244 ? 6.781 -31.712 -2.129 1.00 24.17 244 GLN A O 1
ATOM 1797 N N . ALA A 1 245 ? 7.625 -30.917 -0.205 1.00 26.48 245 ALA A N 1
ATOM 1798 C CA . ALA A 1 245 ? 7.469 -32.178 0.546 1.00 27.86 245 ALA A CA 1
ATOM 1799 C C . ALA A 1 245 ? 5.971 -32.497 0.610 1.00 28.10 245 ALA A C 1
ATOM 1800 O O . ALA A 1 245 ? 5.598 -33.653 0.514 1.00 25.20 245 ALA A O 1
ATOM 1802 N N . CYS A 1 246 ? 5.136 -31.473 0.768 1.00 31.72 246 CYS A N 1
ATOM 1803 C CA . CYS A 1 246 ? 3.655 -31.613 0.756 1.00 31.91 246 CYS A CA 1
ATOM 1804 C C . CYS A 1 246 ? 3.163 -32.036 -0.639 1.00 28.34 246 CYS A C 1
ATOM 1805 O O . CYS A 1 246 ? 2.264 -32.922 -0.672 1.00 27.52 246 CYS A O 1
ATOM 1808 N N . ARG A 1 247 ? 3.748 -31.479 -1.716 1.00 27.88 247 ARG A N 1
ATOM 1809 C CA . ARG A 1 247 ? 3.437 -31.879 -3.123 1.00 32.44 247 ARG A CA 1
ATOM 1810 C C . ARG A 1 247 ? 3.783 -33.364 -3.289 1.00 31.19 247 ARG A C 1
ATOM 1811 O O . ARG A 1 247 ? 2.902 -34.123 -3.671 1.00 28.41 247 ARG A O 1
ATOM 1819 N N . ASP A 1 248 ? 5.003 -33.752 -2.912 1.00 33.14 248 ASP A N 1
ATOM 1820 C CA . ASP A 1 248 ? 5.496 -35.157 -2.968 1.00 33.85 248 ASP A CA 1
ATOM 1821 C C . ASP A 1 248 ? 4.583 -36.073 -2.161 1.00 31.90 248 ASP A C 1
ATOM 1822 O O . ASP A 1 248 ? 4.283 -37.158 -2.644 1.00 36.92 248 ASP A O 1
ATOM 1827 N N . ALA A 1 249 ? 4.152 -35.681 -0.965 1.00 34.06 249 ALA A N 1
ATOM 1828 C CA . ALA A 1 249 ? 3.354 -36.563 -0.082 1.00 34.33 249 ALA A CA 1
ATOM 1829 C C . ALA A 1 249 ? 1.874 -36.608 -0.512 1.00 34.45 249 ALA A C 1
ATOM 1830 O O . ALA A 1 249 ? 1.144 -37.444 0.009 1.00 33.19 249 ALA A O 1
ATOM 1832 N N . GLY A 1 250 ? 1.412 -35.693 -1.365 1.00 35.85 250 GLY A N 1
ATOM 1833 C CA . GLY A 1 250 ? 0.008 -35.669 -1.825 1.00 35.60 250 GLY A CA 1
ATOM 1834 C C . GLY A 1 250 ? -0.941 -35.089 -0.795 1.00 35.34 250 GLY A C 1
ATOM 1835 O O . GLY A 1 250 ? -2.121 -35.496 -0.755 1.00 37.88 250 GLY A O 1
ATOM 1836 N N . VAL A 1 251 ? -0.483 -34.137 0.010 1.00 34.24 251 VAL A N 1
ATOM 1837 C CA . VAL A 1 251 ? -1.356 -33.516 1.046 1.00 31.28 251 VAL A CA 1
ATOM 1838 C C . VAL A 1 251 ? -1.762 -32.131 0.547 1.00 29.94 251 VAL A C 1
ATOM 1839 O O . VAL A 1 251 ? -1.214 -31.669 -0.462 1.00 30.48 251 VAL A O 1
ATOM 1843 N N . ASP A 1 252 ? -2.687 -31.481 1.249 1.00 27.68 252 ASP A N 1
ATOM 1844 C CA . ASP A 1 252 ? -3.171 -30.135 0.862 1.00 27.76 252 ASP A CA 1
ATOM 1845 C C . ASP A 1 252 ? -1.998 -29.158 0.889 1.00 27.16 252 ASP A C 1
ATOM 1846 O O . ASP A 1 252 ? -1.105 -29.305 1.766 1.00 27.09 252 ASP A O 1
ATOM 1851 N N . LEU A 1 253 ? -2.027 -28.198 -0.030 1.00 24.52 253 LEU A N 1
ATOM 1852 C CA . LEU A 1 253 ? -0.932 -27.241 -0.284 1.00 28.29 253 LEU A CA 1
ATOM 1853 C C . LEU A 1 253 ? -1.311 -25.825 0.182 1.00 24.53 253 LEU A C 1
ATOM 1854 O O . LEU A 1 253 ? -0.424 -24.990 0.213 1.00 24.63 253 LEU A O 1
ATOM 1859 N N . ALA A 1 254 ? -2.557 -25.552 0.571 1.00 21.54 254 ALA A N 1
ATOM 1860 C CA . ALA A 1 254 ? -3.020 -24.161 0.783 1.00 21.53 254 ALA A CA 1
ATOM 1861 C C . ALA A 1 254 ? -2.109 -23.494 1.828 1.00 20.89 254 ALA A C 1
ATOM 1862 O O . ALA A 1 254 ? -1.574 -22.415 1.570 1.00 24.15 254 ALA A O 1
ATOM 1864 N N . LEU A 1 255 ? -1.941 -24.104 2.990 1.00 22.67 255 LEU A N 1
ATOM 1865 C CA . LEU A 1 255 ? -1.242 -23.438 4.126 1.00 22.89 255 LEU A CA 1
ATOM 1866 C C . LEU A 1 255 ? 0.221 -23.214 3.759 1.00 22.45 255 LEU A C 1
ATOM 1867 O O . LEU A 1 255 ? 0.706 -22.096 3.900 1.00 22.07 255 LEU A O 1
ATOM 1872 N N . PRO A 1 256 ? 0.979 -24.225 3.272 1.00 24.41 256 PRO A N 1
ATOM 1873 C CA . PRO A 1 256 ? 2.395 -24.003 2.954 1.00 23.77 256 PRO A CA 1
ATOM 1874 C C . PRO A 1 256 ? 2.628 -23.098 1.741 1.00 25.12 256 PRO A C 1
ATOM 1875 O O . PRO A 1 256 ? 3.623 -22.386 1.701 1.00 27.44 256 PRO A O 1
ATOM 1879 N N . GLU A 1 257 ? 1.701 -23.116 0.788 1.00 27.46 257 GLU A N 1
ATOM 1880 C CA . GLU A 1 257 ? 1.674 -22.150 -0.334 1.00 26.48 257 GLU A CA 1
ATOM 1881 C C . GLU A 1 257 ? 1.645 -20.740 0.247 1.00 23.61 257 GLU A C 1
ATOM 1882 O O . GLU A 1 257 ? 2.350 -19.894 -0.274 1.00 24.32 257 GLU A O 1
ATOM 1888 N N . ALA A 1 258 ? 0.776 -20.474 1.228 1.00 26.17 258 ALA A N 1
ATOM 1889 C CA . ALA A 1 258 ? 0.520 -19.117 1.747 1.00 25.82 258 ALA A CA 1
ATOM 1890 C C . ALA A 1 258 ? 1.807 -18.641 2.423 1.00 27.29 258 ALA A C 1
ATOM 1891 O O . ALA A 1 258 ? 2.224 -17.472 2.171 1.00 25.66 258 ALA A O 1
ATOM 1893 N N . VAL A 1 259 ? 2.419 -19.513 3.232 1.00 24.12 259 VAL A N 1
ATOM 1894 C CA . VAL A 1 259 ? 3.649 -19.160 3.992 1.00 25.37 259 VAL A CA 1
ATOM 1895 C C . VAL A 1 259 ? 4.774 -18.889 2.984 1.00 24.32 259 VAL A C 1
ATOM 1896 O O . VAL A 1 259 ? 5.446 -17.839 3.106 1.00 29.28 259 VAL A O 1
ATOM 1900 N N . LYS A 1 260 ? 4.924 -19.745 1.981 1.00 24.75 260 LYS A N 1
ATOM 1901 C CA . LYS A 1 260 ? 5.945 -19.586 0.915 1.00 24.03 260 LYS A CA 1
ATOM 1902 C C . LYS A 1 260 ? 5.748 -18.225 0.227 1.00 30.24 260 LYS A C 1
ATOM 1903 O O . LYS A 1 260 ? 6.790 -17.509 0.014 1.00 27.38 260 LYS A O 1
ATOM 1909 N N . SER A 1 261 ? 4.489 -17.831 -0.044 1.00 27.25 261 SER A N 1
ATOM 1910 C CA . SER A 1 261 ? 4.163 -16.578 -0.770 1.00 28.15 261 SER A CA 1
ATOM 1911 C C . SER A 1 261 ? 4.730 -15.400 0.006 1.00 27.01 261 SER A C 1
ATOM 1912 O O . SER A 1 261 ? 5.128 -14.438 -0.630 1.00 31.50 261 SER A O 1
ATOM 1915 N N . GLN A 1 262 ? 4.662 -15.428 1.332 1.00 28.41 262 GLN A N 1
ATOM 1916 C CA . GLN A 1 262 ? 5.189 -14.306 2.153 1.00 29.38 262 GLN A CA 1
ATOM 1917 C C . GLN A 1 262 ? 6.707 -14.187 1.924 1.00 29.47 262 GLN A C 1
ATOM 1918 O O . GLN A 1 262 ? 7.217 -13.059 1.777 1.00 28.87 262 GLN A O 1
ATOM 1924 N N . TYR A 1 263 ? 7.410 -15.310 1.942 1.00 29.60 263 TYR A N 1
ATOM 1925 C CA . TYR A 1 263 ? 8.885 -15.346 1.815 1.00 29.66 263 TYR A CA 1
ATOM 1926 C C . TYR A 1 263 ? 9.254 -14.902 0.396 1.00 30.23 263 TYR A C 1
ATOM 1927 O O . TYR A 1 263 ? 10.124 -14.022 0.274 1.00 30.70 263 TYR A O 1
ATOM 1936 N N . ASP A 1 264 ? 8.583 -15.428 -0.629 1.00 30.25 264 ASP A N 1
ATOM 1937 C CA . ASP A 1 264 ? 8.866 -15.058 -2.039 1.00 30.65 264 ASP A CA 1
ATOM 1938 C C . ASP A 1 264 ? 8.702 -13.554 -2.227 1.00 31.17 264 ASP A C 1
ATOM 1939 O O . ASP A 1 264 ? 9.600 -12.967 -2.802 1.00 34.33 264 ASP A O 1
ATOM 1944 N N . ARG A 1 265 ? 7.620 -12.956 -1.727 1.00 30.17 265 ARG A N 1
ATOM 1945 C CA . ARG A 1 265 ? 7.370 -11.509 -1.924 1.00 30.87 265 ARG A CA 1
ATOM 1946 C C . ARG A 1 265 ? 8.426 -10.713 -1.149 1.00 33.09 265 ARG A C 1
ATOM 1947 O O . ARG A 1 265 ? 8.946 -9.750 -1.718 1.00 31.91 265 ARG A O 1
ATOM 1955 N N . ALA A 1 266 ? 8.789 -11.119 0.074 1.00 30.63 266 ALA A N 1
ATOM 1956 C CA . ALA A 1 266 ? 9.844 -10.413 0.844 1.00 32.67 266 ALA A CA 1
ATOM 1957 C C . ALA A 1 266 ? 11.194 -10.501 0.088 1.00 31.13 266 ALA A C 1
ATOM 1958 O O . ALA A 1 266 ? 11.866 -9.466 -0.085 1.00 33.59 266 ALA A O 1
ATOM 1960 N N . ILE A 1 267 ? 11.532 -11.662 -0.464 1.00 30.73 267 ILE A N 1
ATOM 1961 C CA . ILE A 1 267 ? 12.802 -11.872 -1.205 1.00 33.18 267 ILE A CA 1
ATOM 1962 C C . ILE A 1 267 ? 12.769 -11.005 -2.478 1.00 39.34 267 ILE A C 1
ATOM 1963 O O . ILE A 1 267 ? 13.684 -10.171 -2.634 1.00 40.10 267 ILE A O 1
ATOM 1968 N N . ALA A 1 268 ? 11.726 -11.116 -3.307 1.00 34.27 268 ALA A N 1
ATOM 1969 C CA . ALA A 1 268 ? 11.519 -10.281 -4.517 1.00 34.19 268 ALA A CA 1
ATOM 1970 C C . ALA A 1 268 ? 11.651 -8.811 -4.142 1.00 33.72 268 ALA A C 1
ATOM 1971 O O . ALA A 1 268 ? 12.112 -8.047 -4.980 1.00 40.13 268 ALA A O 1
ATOM 1973 N N . ALA A 1 269 ? 11.228 -8.427 -2.938 1.00 36.22 269 ALA A N 1
ATOM 1974 C CA . ALA A 1 269 ? 11.255 -7.026 -2.456 1.00 34.15 269 ALA A CA 1
ATOM 1975 C C . ALA A 1 269 ? 12.662 -6.647 -1.951 1.00 34.52 269 ALA A C 1
ATOM 1976 O O . ALA A 1 269 ? 12.829 -5.508 -1.526 1.00 36.95 269 ALA A O 1
ATOM 1978 N N . GLY A 1 270 ? 13.620 -7.579 -1.952 1.00 37.27 270 GLY A N 1
ATOM 1979 C CA . GLY A 1 270 ? 15.033 -7.317 -1.616 1.00 37.31 270 GLY A CA 1
ATOM 1980 C C . GLY A 1 270 ? 15.388 -7.582 -0.149 1.00 42.77 270 GLY A C 1
ATOM 1981 O O . GLY A 1 270 ? 16.474 -7.120 0.257 1.00 37.41 270 GLY A O 1
ATOM 1982 N N . HIS A 1 271 ? 14.569 -8.337 0.612 1.00 39.18 271 HIS A N 1
ATOM 1983 C CA . HIS A 1 271 ? 14.800 -8.664 2.045 1.00 35.58 271 HIS A CA 1
ATOM 1984 C C . HIS A 1 271 ? 15.408 -10.064 2.211 1.00 35.34 271 HIS A C 1
ATOM 1985 O O . HIS A 1 271 ? 15.383 -10.563 3.334 1.00 32.94 271 HIS A O 1
ATOM 1992 N N . GLY A 1 272 ? 15.944 -10.678 1.156 1.00 33.64 272 GLY A N 1
ATOM 1993 C CA . GLY A 1 272 ? 16.592 -12.007 1.228 1.00 37.33 272 GLY A CA 1
ATOM 1994 C C . GLY A 1 272 ? 17.637 -12.108 2.346 1.00 36.87 272 GLY A C 1
ATOM 1995 O O . GLY A 1 272 ? 17.720 -13.170 2.999 1.00 36.51 272 GLY A O 1
ATOM 1996 N N . GLY A 1 273 ? 18.431 -11.057 2.558 1.00 34.17 273 GLY A N 1
ATOM 1997 C CA . GLY A 1 273 ? 19.445 -11.024 3.627 1.00 34.95 273 GLY A CA 1
ATOM 1998 C C . GLY A 1 273 ? 18.899 -10.584 4.973 1.00 36.32 273 GLY A C 1
ATOM 1999 O O . GLY A 1 273 ? 19.642 -10.701 5.947 1.00 36.71 273 GLY A O 1
ATOM 2000 N N . ASP A 1 274 ? 17.657 -10.091 5.054 1.00 32.89 274 ASP A N 1
ATOM 2001 C CA . ASP A 1 274 ? 17.060 -9.611 6.325 1.00 35.75 274 ASP A CA 1
ATOM 2002 C C . ASP A 1 274 ? 16.523 -10.798 7.149 1.00 31.22 274 ASP A C 1
ATOM 2003 O O . ASP A 1 274 ? 16.435 -11.925 6.626 1.00 32.72 274 ASP A O 1
ATOM 2008 N N . ASN A 1 275 ? 16.200 -10.542 8.414 1.00 29.90 275 ASN A N 1
ATOM 2009 C CA . ASN A 1 275 ? 15.451 -11.467 9.302 1.00 30.34 275 ASN A CA 1
ATOM 2010 C C . ASN A 1 275 ? 14.089 -11.823 8.663 1.00 32.30 275 ASN A C 1
ATOM 2011 O O . ASN A 1 275 ? 13.562 -11.047 7.836 1.00 34.04 275 ASN A O 1
ATOM 2016 N N . TRP A 1 276 ? 13.517 -12.952 9.070 1.00 32.17 276 TRP A N 1
ATOM 2017 C CA . TRP A 1 276 ? 12.151 -13.402 8.687 1.00 30.74 276 TRP A CA 1
ATOM 2018 C C . TRP A 1 276 ? 11.092 -12.333 9.016 1.00 27.45 276 TRP A C 1
ATOM 2019 O O . TRP A 1 276 ? 10.058 -12.340 8.362 1.00 28.74 276 TRP A O 1
ATOM 2030 N N . THR A 1 277 ? 11.324 -11.489 10.028 1.00 27.95 277 THR A N 1
ATOM 2031 C CA . THR A 1 277 ? 10.458 -10.362 10.472 1.00 28.41 277 THR A CA 1
ATOM 2032 C C . THR A 1 277 ? 10.263 -9.342 9.333 1.00 27.43 277 THR A C 1
ATOM 2033 O O . THR A 1 277 ? 9.293 -8.552 9.396 1.00 30.69 277 THR A O 1
ATOM 2037 N N . SER A 1 278 ? 11.133 -9.362 8.331 1.00 27.54 278 SER A N 1
ATOM 2038 C CA . SER A 1 278 ? 11.073 -8.519 7.112 1.00 30.76 278 SER A CA 1
ATOM 2039 C C . SER A 1 278 ? 9.791 -8.812 6.308 1.00 30.81 278 SER A C 1
ATOM 2040 O O . SER A 1 278 ? 9.390 -7.951 5.498 1.00 29.94 278 SER A O 1
ATOM 2043 N N . LEU A 1 279 ? 9.153 -9.960 6.557 1.00 29.04 279 LEU A N 1
ATOM 2044 C CA . LEU A 1 279 ? 7.849 -10.343 5.952 1.00 28.58 279 LEU A CA 1
ATOM 2045 C C . LEU A 1 279 ? 6.768 -9.330 6.366 1.00 29.92 279 LEU A C 1
ATOM 2046 O O . LEU A 1 279 ? 5.754 -9.227 5.688 1.00 29.69 279 LEU A O 1
ATOM 2051 N N . TRP A 1 280 ? 6.969 -8.639 7.476 1.00 30.57 280 TRP A N 1
ATOM 2052 C CA . TRP A 1 280 ? 6.134 -7.505 7.921 1.00 33.18 280 TRP A CA 1
ATOM 2053 C C . TRP A 1 280 ? 5.938 -6.533 6.762 1.00 31.15 280 TRP A C 1
ATOM 2054 O O . TRP A 1 280 ? 4.820 -6.030 6.627 1.00 29.92 280 TRP A O 1
ATOM 2065 N N . GLU A 1 281 ? 6.991 -6.299 5.981 1.00 33.59 281 GLU A N 1
ATOM 2066 C CA . GLU A 1 281 ? 6.996 -5.376 4.817 1.00 34.57 281 GLU A CA 1
ATOM 2067 C C . GLU A 1 281 ? 5.979 -5.874 3.780 1.00 38.90 281 GLU A C 1
ATOM 2068 O O . GLU A 1 281 ? 5.498 -5.048 2.973 1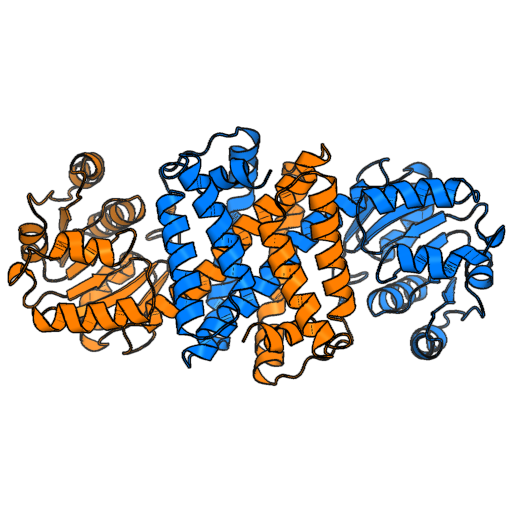.00 36.07 281 GLU A O 1
ATOM 2074 N N . VAL A 1 282 ? 5.644 -7.167 3.813 1.00 38.67 282 VAL A N 1
ATOM 2075 C CA . VAL A 1 282 ? 4.676 -7.813 2.874 1.00 35.36 282 VAL A CA 1
ATOM 2076 C C . VAL A 1 282 ? 3.297 -7.914 3.552 1.00 34.91 282 VAL A C 1
ATOM 2077 O O . VAL A 1 282 ? 2.299 -7.544 2.947 1.00 36.62 282 VAL A O 1
ATOM 2081 N N . VAL A 1 283 ? 3.228 -8.327 4.805 1.00 31.10 283 VAL A N 1
ATOM 2082 C CA . VAL A 1 283 ? 1.933 -8.649 5.461 1.00 31.63 283 VAL A CA 1
ATOM 2083 C C . VAL A 1 283 ? 1.184 -7.370 5.906 1.00 32.28 283 VAL A C 1
ATOM 2084 O O . VAL A 1 283 ? -0.068 -7.319 5.699 1.00 32.97 283 VAL A O 1
ATOM 2088 N N . ALA A 1 284 ? 1.878 -6.352 6.438 1.00 28.40 284 ALA A N 1
ATOM 2089 C CA . ALA A 1 284 ? 1.313 -5.252 7.277 1.00 31.83 284 ALA A CA 1
ATOM 2090 C C . ALA A 1 284 ? 0.454 -4.241 6.489 1.00 29.12 284 ALA A C 1
ATOM 2091 O O . ALA A 1 284 ? 0.784 -4.091 5.323 1.00 33.75 284 ALA A O 1
ATOM 2093 N N . MET B 1 1 ? 41.065 -37.597 21.908 1.00 73.80 1 MET B N 1
ATOM 2094 C CA . MET B 1 1 ? 41.076 -36.452 20.945 1.00 78.05 1 MET B CA 1
ATOM 2095 C C . MET B 1 1 ? 40.287 -36.858 19.690 1.00 76.43 1 MET B C 1
ATOM 2096 O O . MET B 1 1 ? 40.649 -37.873 19.082 1.00 83.37 1 MET B O 1
ATOM 2101 N N . THR B 1 2 ? 39.224 -36.117 19.347 1.00 71.30 2 THR B N 1
ATOM 2102 C CA . THR B 1 2 ? 38.348 -36.367 18.169 1.00 63.78 2 THR B CA 1
ATOM 2103 C C . THR B 1 2 ? 38.502 -35.234 17.154 1.00 58.37 2 THR B C 1
ATOM 2104 O O . THR B 1 2 ? 38.956 -34.134 17.529 1.00 60.54 2 THR B O 1
ATOM 2108 N N . SER B 1 3 ? 38.082 -35.506 15.922 1.00 56.49 3 SER B N 1
ATOM 2109 C CA . SER B 1 3 ? 38.312 -34.659 14.730 1.00 59.18 3 SER B CA 1
ATOM 2110 C C . SER B 1 3 ? 36.997 -34.487 13.953 1.00 62.95 3 SER B C 1
ATOM 2111 O O . SER B 1 3 ? 36.257 -35.488 13.797 1.00 64.83 3 SER B O 1
ATOM 2114 N N . ALA B 1 4 ? 36.702 -33.272 13.482 1.00 58.51 4 ALA B N 1
ATOM 2115 C CA . ALA B 1 4 ? 35.479 -32.995 12.695 1.00 59.00 4 ALA B CA 1
ATOM 2116 C C . ALA B 1 4 ? 35.676 -31.823 11.729 1.00 47.77 4 ALA B C 1
ATOM 2117 O O . ALA B 1 4 ? 36.342 -30.828 12.079 1.00 43.72 4 ALA B O 1
ATOM 2119 N N . THR B 1 5 ? 35.048 -31.938 10.562 1.00 48.41 5 THR B N 1
ATOM 2120 C CA . THR B 1 5 ? 34.864 -30.835 9.591 1.00 47.03 5 THR B CA 1
ATOM 2121 C C . THR B 1 5 ? 33.433 -30.279 9.643 1.00 45.92 5 THR B C 1
ATOM 2122 O O . THR B 1 5 ? 32.459 -31.080 9.635 1.00 47.80 5 THR B O 1
ATOM 2126 N N . VAL B 1 6 ? 33.309 -28.955 9.583 1.00 42.22 6 VAL B N 1
ATOM 2127 C CA . VAL B 1 6 ? 32.017 -28.272 9.286 1.00 43.72 6 VAL B CA 1
ATOM 2128 C C . VAL B 1 6 ? 32.132 -27.445 7.997 1.00 42.63 6 VAL B C 1
ATOM 2129 O O . VAL B 1 6 ? 32.921 -26.445 7.951 1.00 42.21 6 VAL B O 1
ATOM 2133 N N . ILE B 1 7 ? 31.311 -27.805 7.008 1.00 39.90 7 ILE B N 1
ATOM 2134 C CA . ILE B 1 7 ? 31.109 -27.013 5.758 1.00 39.22 7 ILE B CA 1
ATOM 2135 C C . ILE B 1 7 ? 29.786 -26.229 5.869 1.00 37.96 7 ILE B C 1
ATOM 2136 O O . ILE B 1 7 ? 28.720 -26.869 6.035 1.00 35.88 7 ILE B O 1
ATOM 2141 N N . GLY B 1 8 ? 29.871 -24.894 5.815 1.00 38.10 8 GLY B N 1
ATOM 2142 C CA . GLY B 1 8 ? 28.739 -23.967 5.996 1.00 38.62 8 GLY B CA 1
ATOM 2143 C C . GLY B 1 8 ? 28.821 -23.210 7.308 1.00 36.13 8 GLY B C 1
ATOM 2144 O O . GLY B 1 8 ? 28.575 -23.820 8.366 1.00 38.39 8 GLY B O 1
ATOM 2145 N N . LEU B 1 9 ? 29.117 -21.913 7.235 1.00 36.11 9 LEU B N 1
ATOM 2146 C CA . LEU B 1 9 ? 29.358 -21.027 8.393 1.00 37.70 9 LEU B CA 1
ATOM 2147 C C . LEU B 1 9 ? 28.329 -19.891 8.373 1.00 38.13 9 LEU B C 1
ATOM 2148 O O . LEU B 1 9 ? 28.689 -18.717 8.643 1.00 37.22 9 LEU B O 1
ATOM 2153 N N . GLY B 1 10 ? 27.070 -20.230 8.106 1.00 40.46 10 GLY B N 1
ATOM 2154 C CA . GLY B 1 10 ? 25.943 -19.435 8.603 1.00 39.88 10 GLY B CA 1
ATOM 2155 C C . GLY B 1 10 ? 25.919 -19.502 10.130 1.00 41.19 10 GLY B C 1
ATOM 2156 O O . GLY B 1 10 ? 26.759 -20.170 10.735 1.00 38.44 10 GLY B O 1
ATOM 2157 N N . PRO B 1 11 ? 24.929 -18.852 10.782 1.00 35.87 11 PRO B N 1
ATOM 2158 C CA . PRO B 1 11 ? 24.868 -18.776 12.235 1.00 35.59 11 PRO B CA 1
ATOM 2159 C C . PRO B 1 11 ? 24.907 -20.173 12.879 1.00 34.05 11 PRO B C 1
ATOM 2160 O O . PRO B 1 11 ? 25.463 -20.290 13.971 1.00 36.52 11 PRO B O 1
ATOM 2164 N N . MET B 1 12 ? 24.343 -21.187 12.210 1.00 32.39 12 MET B N 1
ATOM 2165 C CA . MET B 1 12 ? 24.201 -22.540 12.802 1.00 32.39 12 MET B CA 1
ATOM 2166 C C . MET B 1 12 ? 25.570 -23.241 12.710 1.00 34.22 12 MET B C 1
ATOM 2167 O O . MET B 1 12 ? 25.998 -23.861 13.700 1.00 31.13 12 MET B O 1
ATOM 2172 N N . GLY B 1 13 ? 26.215 -23.168 11.550 1.00 31.99 13 GLY B N 1
ATOM 2173 C CA . GLY B 1 13 ? 27.547 -23.768 11.336 1.00 36.05 13 GLY B CA 1
ATOM 2174 C C . GLY B 1 13 ? 28.552 -23.232 12.343 1.00 35.32 13 GLY B C 1
ATOM 2175 O O . GLY B 1 13 ? 29.251 -24.035 12.976 1.00 35.38 13 GLY B O 1
ATOM 2176 N N . GLN B 1 14 ? 28.595 -21.910 12.492 1.00 36.95 14 GLN B N 1
ATOM 2177 C CA . GLN B 1 14 ? 29.469 -21.220 13.466 1.00 41.63 14 GLN B CA 1
ATOM 2178 C C . GLN B 1 14 ? 29.120 -21.724 14.870 1.00 43.73 14 GLN B C 1
ATOM 2179 O O . GLN B 1 14 ? 30.045 -22.210 15.557 1.00 44.10 14 GLN B O 1
ATOM 2185 N N . ALA B 1 15 ? 27.837 -21.663 15.249 1.00 37.38 15 ALA B N 1
ATOM 2186 C CA . ALA B 1 15 ? 27.341 -22.128 16.567 1.00 40.97 15 ALA B CA 1
ATOM 2187 C C . ALA B 1 15 ? 27.900 -23.527 16.839 1.00 37.25 15 ALA B C 1
ATOM 2188 O O . ALA B 1 15 ? 28.437 -23.764 17.962 1.00 32.83 15 ALA B O 1
ATOM 2190 N N . MET B 1 16 ? 27.757 -24.416 15.858 1.00 30.67 16 MET B N 1
ATOM 2191 C CA . MET B 1 16 ? 28.155 -25.837 15.981 1.00 36.68 16 MET B CA 1
ATOM 2192 C C . MET B 1 16 ? 29.677 -25.921 16.148 1.00 37.91 16 MET B C 1
ATOM 2193 O O . MET B 1 16 ? 30.149 -26.739 16.944 1.00 36.49 16 MET B O 1
ATOM 2198 N N . VAL B 1 17 ? 30.410 -25.073 15.438 1.00 41.47 17 VAL B N 1
ATOM 2199 C CA . VAL B 1 17 ? 31.898 -25.089 15.468 1.00 43.11 17 VAL B CA 1
ATOM 2200 C C . VAL B 1 17 ? 32.377 -24.660 16.866 1.00 42.86 17 VAL B C 1
ATOM 2201 O O . VAL B 1 17 ? 33.177 -25.436 17.453 1.00 35.31 17 VAL B O 1
ATOM 2205 N N . ARG B 1 18 ? 31.889 -23.530 17.406 1.00 41.76 18 ARG B N 1
ATOM 2206 C CA . ARG B 1 18 ? 32.223 -23.070 18.786 1.00 43.79 18 ARG B CA 1
ATOM 2207 C C . ARG B 1 18 ? 31.871 -24.177 19.786 1.00 44.20 18 ARG B C 1
ATOM 2208 O O . ARG B 1 18 ? 32.651 -24.377 20.730 1.00 42.61 18 ARG B O 1
ATOM 2216 N N . VAL B 1 19 ? 30.751 -24.886 19.608 1.00 41.76 19 VAL B N 1
ATOM 2217 C CA . VAL B 1 19 ? 30.333 -25.929 20.596 1.00 41.17 19 VAL B CA 1
ATOM 2218 C C . VAL B 1 19 ? 31.332 -27.088 20.554 1.00 37.36 19 VAL B C 1
ATOM 2219 O O . VAL B 1 19 ? 31.698 -27.599 21.620 1.00 37.77 19 VAL B O 1
ATOM 2223 N N . LEU B 1 20 ? 31.713 -27.528 19.359 1.00 39.09 20 LEU B N 1
ATOM 2224 C CA . LEU B 1 20 ? 32.608 -28.703 19.189 1.00 40.37 20 LEU B CA 1
ATOM 2225 C C . LEU B 1 20 ? 34.000 -28.372 19.749 1.00 37.93 20 LEU B C 1
ATOM 2226 O O . LEU B 1 20 ? 34.526 -29.185 20.514 1.00 41.17 20 LEU B O 1
ATOM 2231 N N . LEU B 1 21 ? 34.543 -27.210 19.394 1.00 39.67 21 LEU B N 1
ATOM 2232 C CA . LEU B 1 21 ? 35.850 -26.701 19.874 1.00 41.60 21 LEU B CA 1
ATOM 2233 C C . LEU B 1 21 ? 35.845 -26.681 21.404 1.00 48.40 21 LEU B C 1
ATOM 2234 O O . LEU B 1 21 ? 36.725 -27.306 22.033 1.00 56.75 21 LEU B O 1
ATOM 2239 N N . GLU B 1 22 ? 34.845 -26.029 21.979 1.00 48.29 22 GLU B N 1
ATOM 2240 C CA . GLU B 1 22 ? 34.674 -25.904 23.444 1.00 48.39 22 GLU B CA 1
ATOM 2241 C C . GLU B 1 22 ? 34.557 -27.281 24.091 1.00 42.94 22 GLU B C 1
ATOM 2242 O O . GLU B 1 22 ? 34.802 -27.356 25.290 1.00 46.98 22 GLU B O 1
ATOM 2248 N N . HIS B 1 23 ? 34.183 -28.321 23.354 1.00 43.86 23 HIS B N 1
ATOM 2249 C CA . HIS B 1 23 ? 34.130 -29.714 23.873 1.00 47.01 23 HIS B CA 1
ATOM 2250 C C . HIS B 1 23 ? 35.409 -30.475 23.494 1.00 46.69 23 HIS B C 1
ATOM 2251 O O . HIS B 1 23 ? 35.474 -31.675 23.783 1.00 44.09 23 HIS B O 1
ATOM 2258 N N . GLY B 1 24 ? 36.388 -29.804 22.883 1.00 51.58 24 GLY B N 1
ATOM 2259 C CA . GLY B 1 24 ? 37.743 -30.348 22.659 1.00 52.40 24 GLY B CA 1
ATOM 2260 C C . GLY B 1 24 ? 37.885 -31.108 21.353 1.00 56.12 24 GLY B C 1
ATOM 2261 O O . GLY B 1 24 ? 38.918 -31.791 21.190 1.00 61.68 24 GLY B O 1
ATOM 2262 N N . THR B 1 25 ? 36.921 -31.002 20.434 1.00 53.10 25 THR B N 1
ATOM 2263 C CA . THR B 1 25 ? 37.079 -31.524 19.050 1.00 50.97 25 THR B CA 1
ATOM 2264 C C . THR B 1 25 ? 37.998 -30.573 18.264 1.00 51.09 25 THR B C 1
ATOM 2265 O O . THR B 1 25 ? 37.954 -29.336 18.505 1.00 49.18 25 THR B O 1
ATOM 2269 N N . ALA B 1 26 ? 38.864 -31.144 17.423 1.00 49.54 26 ALA B N 1
ATOM 2270 C CA . ALA B 1 26 ? 39.630 -30.434 16.372 1.00 47.38 26 ALA B CA 1
ATOM 2271 C C . ALA B 1 26 ? 38.641 -30.128 15.253 1.00 43.11 26 ALA B C 1
ATOM 2272 O O . ALA B 1 26 ? 37.956 -31.073 14.838 1.00 43.60 26 ALA B O 1
ATOM 2274 N N . VAL B 1 27 ? 38.521 -28.863 14.845 1.00 42.44 27 VAL B N 1
ATOM 2275 C CA . VAL B 1 27 ? 37.477 -28.456 13.863 1.00 42.72 27 VAL B CA 1
ATOM 2276 C C . VAL B 1 27 ? 38.115 -27.718 12.683 1.00 40.44 27 VAL B C 1
ATOM 2277 O O . VAL B 1 27 ? 38.557 -26.537 12.819 1.00 39.28 27 VAL B O 1
ATOM 2281 N N . THR B 1 28 ? 38.060 -28.386 11.535 1.00 39.58 28 THR B N 1
ATOM 2282 C CA . THR B 1 28 ? 38.417 -27.814 10.217 1.00 44.81 28 THR B CA 1
ATOM 2283 C C . THR B 1 28 ? 37.139 -27.335 9.537 1.00 45.00 28 THR B C 1
ATOM 2284 O O . THR B 1 28 ? 36.172 -28.113 9.485 1.00 45.24 28 THR B O 1
ATOM 2288 N N . VAL B 1 29 ? 37.168 -26.139 8.965 1.00 42.99 29 VAL B N 1
ATOM 2289 C CA . VAL B 1 29 ? 35.966 -25.532 8.336 1.00 46.19 29 VAL B CA 1
ATOM 2290 C C . VAL B 1 29 ? 36.269 -25.093 6.899 1.00 49.68 29 VAL B C 1
ATOM 2291 O O . VAL B 1 29 ? 37.455 -24.827 6.556 1.00 43.05 29 VAL B O 1
ATOM 2295 N N . TRP B 1 30 ? 35.208 -25.007 6.098 1.00 49.81 30 TRP B N 1
ATOM 2296 C CA . TRP B 1 30 ? 35.200 -24.326 4.776 1.00 51.80 30 TRP B CA 1
ATOM 2297 C C . TRP B 1 30 ? 33.874 -23.572 4.615 1.00 51.92 30 TRP B C 1
ATOM 2298 O O . TRP B 1 30 ? 32.811 -24.147 4.939 1.00 52.91 30 TRP B O 1
ATOM 2309 N N . ASN B 1 31 ? 33.949 -22.350 4.100 1.00 49.37 31 ASN B N 1
ATOM 2310 C CA . ASN B 1 31 ? 32.779 -21.536 3.688 1.00 47.27 31 ASN B CA 1
ATOM 2311 C C . ASN B 1 31 ? 32.998 -20.943 2.286 1.00 48.12 31 ASN B C 1
ATOM 2312 O O . ASN B 1 31 ? 34.121 -20.461 1.997 1.00 51.12 31 ASN B O 1
ATOM 2317 N N . ARG B 1 32 ? 31.959 -20.940 1.454 1.00 42.37 32 ARG B N 1
ATOM 2318 C CA . ARG B 1 32 ? 31.961 -20.198 0.167 1.00 45.76 32 ARG B CA 1
ATOM 2319 C C . ARG B 1 32 ? 32.514 -18.793 0.420 1.00 43.27 32 ARG B C 1
ATOM 2320 O O . ARG B 1 32 ? 33.358 -18.368 -0.344 1.00 47.09 32 ARG B O 1
ATOM 2328 N N . THR B 1 33 ? 32.057 -18.109 1.465 1.00 44.71 33 THR B N 1
ATOM 2329 C CA . THR B 1 33 ? 32.499 -16.741 1.846 1.00 44.46 33 THR B CA 1
ATOM 2330 C C . THR B 1 33 ? 33.557 -16.872 2.950 1.00 52.51 33 THR B C 1
ATOM 2331 O O . THR B 1 33 ? 33.182 -16.887 4.138 1.00 49.42 33 THR B O 1
ATOM 2335 N N . LYS B 1 34 ? 34.833 -16.974 2.573 1.00 55.18 34 LYS B N 1
ATOM 2336 C CA . LYS B 1 34 ? 35.919 -17.362 3.509 1.00 60.10 34 LYS B CA 1
ATOM 2337 C C . LYS B 1 34 ? 35.975 -16.392 4.694 1.00 54.90 34 LYS B C 1
ATOM 2338 O O . LYS B 1 34 ? 36.299 -16.863 5.791 1.00 59.37 34 LYS B O 1
ATOM 2344 N N . SER B 1 35 ? 35.605 -15.122 4.504 1.00 55.48 35 SER B N 1
ATOM 2345 C CA . SER B 1 35 ? 35.620 -14.063 5.553 1.00 55.43 35 SER B CA 1
ATOM 2346 C C . SER B 1 35 ? 34.843 -14.485 6.815 1.00 57.63 35 SER B C 1
ATOM 2347 O O . SER B 1 35 ? 35.274 -14.090 7.907 1.00 60.90 35 SER B O 1
ATOM 2350 N N . ARG B 1 36 ? 33.746 -15.247 6.688 1.00 57.59 36 ARG B N 1
ATOM 2351 C CA . ARG B 1 36 ? 32.790 -15.577 7.793 1.00 54.31 36 ARG B CA 1
ATOM 2352 C C . ARG B 1 36 ? 33.399 -16.546 8.826 1.00 51.59 36 ARG B C 1
ATOM 2353 O O . ARG B 1 36 ? 32.792 -16.708 9.907 1.00 47.09 36 ARG B O 1
ATOM 2361 N N . ALA B 1 37 ? 34.556 -17.148 8.525 1.00 50.12 37 ALA B N 1
ATOM 2362 C CA . ALA B 1 37 ? 35.320 -18.035 9.435 1.00 48.51 37 ALA B CA 1
ATOM 2363 C C . ALA B 1 37 ? 36.168 -17.235 10.444 1.00 43.84 37 ALA B C 1
ATOM 2364 O O . ALA B 1 37 ? 36.669 -17.874 11.382 1.00 47.09 37 ALA B O 1
ATOM 2366 N N . ASP B 1 38 ? 36.291 -15.907 10.292 1.00 42.42 38 ASP B N 1
ATOM 2367 C CA . ASP B 1 38 ? 37.099 -15.015 11.171 1.00 46.05 38 ASP B CA 1
ATOM 2368 C C . ASP B 1 38 ? 36.941 -15.415 12.644 1.00 48.45 38 ASP B C 1
ATOM 2369 O O . ASP B 1 38 ? 37.974 -15.752 13.265 1.00 50.89 38 ASP B O 1
ATOM 2374 N N . ASP B 1 39 ? 35.717 -15.419 13.185 1.00 46.69 39 ASP B N 1
ATOM 2375 C CA . ASP B 1 39 ? 35.488 -15.645 14.641 1.00 45.07 39 ASP B CA 1
ATOM 2376 C C . ASP B 1 39 ? 35.794 -17.097 15.028 1.00 44.44 39 ASP B C 1
ATOM 2377 O O . ASP B 1 39 ? 36.359 -17.302 16.113 1.00 45.34 39 ASP B O 1
ATOM 2382 N N . VAL B 1 40 ? 35.405 -18.086 14.225 1.00 48.42 40 VAL B N 1
ATOM 2383 C CA . VAL B 1 40 ? 35.600 -19.508 14.625 1.00 46.08 40 VAL B CA 1
ATOM 2384 C C . VAL B 1 40 ? 37.091 -19.850 14.510 1.00 49.99 40 VAL B C 1
ATOM 2385 O O . VAL B 1 40 ? 37.556 -20.603 15.368 1.00 46.01 40 VAL B O 1
ATOM 2389 N N . VAL B 1 41 ? 37.817 -19.312 13.522 1.00 46.77 41 VAL B N 1
ATOM 2390 C CA . VAL B 1 41 ? 39.295 -19.521 13.431 1.00 48.10 41 VAL B CA 1
ATOM 2391 C C . VAL B 1 41 ? 39.950 -18.937 14.697 1.00 45.98 41 VAL B C 1
ATOM 2392 O O . VAL B 1 41 ? 40.760 -19.644 15.313 1.00 46.06 41 VAL B O 1
ATOM 2396 N N . ALA B 1 42 ? 39.567 -17.719 15.105 1.00 47.77 42 ALA B N 1
ATOM 2397 C CA . ALA B 1 42 ? 40.042 -17.056 16.342 1.00 45.84 42 ALA B CA 1
ATOM 2398 C C . ALA B 1 42 ? 39.723 -17.909 17.579 1.00 49.55 42 ALA B C 1
ATOM 2399 O O . ALA B 1 42 ? 40.318 -17.630 18.633 1.00 50.34 42 ALA B O 1
ATOM 2401 N N . ARG B 1 43 ? 38.841 -18.907 17.458 1.00 47.28 43 ARG B N 1
ATOM 2402 C CA . ARG B 1 43 ? 38.428 -19.828 18.554 1.00 45.31 43 ARG B CA 1
ATOM 2403 C C . ARG B 1 43 ? 39.104 -21.193 18.387 1.00 48.11 43 ARG B C 1
ATOM 2404 O O . ARG B 1 43 ? 38.865 -22.089 19.250 1.00 45.90 43 ARG B O 1
ATOM 2412 N N . GLY B 1 44 ? 39.944 -21.336 17.354 1.00 48.24 44 GLY B N 1
ATOM 2413 C CA . GLY B 1 44 ? 40.815 -22.508 17.155 1.00 48.85 44 GLY B CA 1
ATOM 2414 C C . GLY B 1 44 ? 40.332 -23.409 16.038 1.00 49.96 44 GLY B C 1
ATOM 2415 O O . GLY B 1 44 ? 40.835 -24.566 15.948 1.00 45.70 44 GLY B O 1
ATOM 2416 N N . ALA B 1 45 ? 39.377 -22.936 15.221 1.00 47.17 45 ALA B N 1
ATOM 2417 C CA . ALA B 1 45 ? 38.934 -23.661 14.011 1.00 51.45 45 ALA B CA 1
ATOM 2418 C C . ALA B 1 45 ? 40.073 -23.540 13.000 1.00 45.79 45 ALA B C 1
ATOM 2419 O O . ALA B 1 45 ? 40.721 -22.495 13.017 1.00 38.60 45 ALA B O 1
ATOM 2421 N N . VAL B 1 46 ? 40.285 -24.550 12.160 1.00 48.91 46 VAL B N 1
ATOM 2422 C CA . VAL B 1 46 ? 41.259 -24.476 11.027 1.00 50.15 46 VAL B CA 1
ATOM 2423 C C . VAL B 1 46 ? 40.485 -24.222 9.723 1.00 50.88 46 VAL B C 1
ATOM 2424 O O . VAL B 1 46 ? 39.675 -25.073 9.345 1.00 49.81 46 VAL B O 1
ATOM 2428 N N . LEU B 1 47 ? 40.743 -23.088 9.062 1.00 51.87 47 LEU B N 1
ATOM 2429 C CA . LEU B 1 47 ? 40.128 -22.728 7.755 1.00 54.05 47 LEU B CA 1
ATOM 2430 C C . LEU B 1 47 ? 40.802 -23.498 6.612 1.00 56.04 47 LEU B C 1
ATOM 2431 O O . LEU B 1 47 ? 41.812 -23.007 6.121 1.00 59.58 47 LEU B O 1
ATOM 2436 N N . ALA B 1 48 ? 40.221 -24.620 6.165 1.00 57.52 48 ALA B N 1
ATOM 2437 C CA . ALA B 1 48 ? 40.617 -25.335 4.927 1.00 60.06 48 ALA B CA 1
ATOM 2438 C C . ALA B 1 48 ? 40.564 -24.365 3.739 1.00 64.19 48 ALA B C 1
ATOM 2439 O O . ALA B 1 48 ? 39.757 -23.401 3.759 1.00 66.87 48 ALA B O 1
ATOM 2441 N N . GLY B 1 49 ? 41.428 -24.595 2.749 1.00 62.48 49 GLY B N 1
ATOM 2442 C CA . GLY B 1 49 ? 41.510 -23.784 1.523 1.00 53.81 49 GLY B CA 1
ATOM 2443 C C . GLY B 1 49 ? 40.367 -24.112 0.586 1.00 51.41 49 GLY B C 1
ATOM 2444 O O . GLY B 1 49 ? 39.854 -23.176 -0.034 1.00 56.98 49 GLY B O 1
ATOM 2445 N N . THR B 1 50 ? 39.981 -25.392 0.507 1.00 49.99 50 THR B N 1
ATOM 2446 C CA . THR B 1 50 ? 38.952 -25.931 -0.423 1.00 52.05 50 THR B CA 1
ATOM 2447 C C . THR B 1 50 ? 38.037 -26.931 0.288 1.00 56.42 50 THR B C 1
ATOM 2448 O O . THR B 1 50 ? 38.401 -27.512 1.311 1.00 58.19 50 THR B O 1
ATOM 2452 N N . PRO B 1 51 ? 36.818 -27.174 -0.253 1.00 58.97 51 PRO B N 1
ATOM 2453 C CA . PRO B 1 51 ? 35.953 -28.248 0.226 1.00 53.44 51 PRO B CA 1
ATOM 2454 C C . PRO B 1 51 ? 36.641 -29.617 0.277 1.00 55.56 51 PRO B C 1
ATOM 2455 O O . PRO B 1 51 ? 36.375 -30.345 1.216 1.00 50.07 51 PRO B O 1
ATOM 2459 N N . ALA B 1 52 ? 37.453 -29.950 -0.738 1.00 57.24 52 ALA B N 1
ATOM 2460 C CA . ALA B 1 52 ? 38.154 -31.256 -0.862 1.00 55.23 52 ALA B CA 1
ATOM 2461 C C . ALA B 1 52 ? 39.075 -31.465 0.352 1.00 51.00 52 ALA B C 1
ATOM 2462 O O . ALA B 1 52 ? 38.953 -32.525 1.015 1.00 51.15 52 ALA B O 1
ATOM 2464 N N . GLU B 1 53 ? 39.906 -30.466 0.673 1.00 53.15 53 GLU B N 1
ATOM 2465 C CA . GLU B 1 53 ? 40.813 -30.461 1.857 1.00 61.77 53 GLU B CA 1
ATOM 2466 C C . GLU B 1 53 ? 40.019 -30.741 3.139 1.00 65.90 53 GLU B C 1
ATOM 2467 O O . GLU B 1 53 ? 40.398 -31.673 3.897 1.00 64.47 53 GLU B O 1
ATOM 2473 N N . ALA B 1 54 ? 38.963 -29.952 3.382 1.00 63.83 54 ALA B N 1
ATOM 2474 C CA . ALA B 1 54 ? 38.129 -30.023 4.604 1.00 51.93 54 ALA B CA 1
ATOM 2475 C C . ALA B 1 54 ? 37.574 -31.445 4.754 1.00 46.78 54 ALA B C 1
ATOM 2476 O O . ALA B 1 54 ? 37.546 -31.923 5.885 1.00 47.23 54 ALA B O 1
ATOM 2478 N N . LEU B 1 55 ? 37.182 -32.127 3.669 1.00 47.38 55 LEU B N 1
ATOM 2479 C CA . LEU B 1 55 ? 36.713 -33.542 3.749 1.00 52.83 55 LEU B CA 1
ATOM 2480 C C . LEU B 1 55 ? 37.832 -34.451 4.271 1.00 57.89 55 LEU B C 1
ATOM 2481 O O . LEU B 1 55 ? 37.508 -35.395 5.015 1.00 67.22 55 LEU B O 1
ATOM 2486 N N . LYS B 1 56 ? 39.081 -34.205 3.855 1.00 62.14 56 LYS B N 1
ATOM 2487 C CA . LYS B 1 56 ? 40.251 -35.078 4.153 1.00 66.06 56 LYS B CA 1
ATOM 2488 C C . LYS B 1 56 ? 40.744 -34.835 5.583 1.00 59.64 56 LYS B C 1
ATOM 2489 O O . LYS B 1 56 ? 41.509 -35.674 6.078 1.00 70.94 56 LYS B O 1
ATOM 2495 N N . ALA B 1 57 ? 40.333 -33.731 6.212 1.00 56.37 57 ALA B N 1
ATOM 2496 C CA . ALA B 1 57 ? 40.739 -33.333 7.581 1.00 51.41 57 ALA B CA 1
ATOM 2497 C C . ALA B 1 57 ? 40.056 -34.205 8.653 1.00 52.09 57 ALA B C 1
ATOM 2498 O O . ALA B 1 57 ? 40.607 -34.297 9.754 1.00 55.36 57 ALA B O 1
ATOM 2500 N N . ALA B 1 58 ? 38.909 -34.827 8.368 1.00 48.46 58 ALA B N 1
ATOM 2501 C CA . ALA B 1 58 ? 38.203 -35.732 9.305 1.00 44.26 58 ALA B CA 1
ATOM 2502 C C . ALA B 1 58 ? 37.423 -36.785 8.522 1.00 45.45 58 ALA B C 1
ATOM 2503 O O . ALA B 1 58 ? 37.205 -36.588 7.309 1.00 56.30 58 ALA B O 1
ATOM 2505 N N . GLY B 1 59 ? 36.988 -37.841 9.207 1.00 45.59 59 GLY B N 1
ATOM 2506 C CA . GLY B 1 59 ? 35.977 -38.786 8.701 1.00 47.84 59 GLY B CA 1
ATOM 2507 C C . GLY B 1 59 ? 34.551 -38.354 9.042 1.00 48.52 59 GLY B C 1
ATOM 2508 O O . GLY B 1 59 ? 33.606 -38.983 8.492 1.00 50.06 59 GLY B O 1
ATOM 2509 N N . LEU B 1 60 ? 34.386 -37.364 9.935 1.00 50.56 60 LEU B N 1
ATOM 2510 C CA . LEU B 1 60 ? 33.070 -36.751 10.313 1.00 51.72 60 LEU B CA 1
ATOM 2511 C C . LEU B 1 60 ? 32.938 -35.388 9.626 1.00 48.49 60 LEU B C 1
ATOM 2512 O O . LEU B 1 60 ? 33.657 -34.421 10.029 1.00 44.12 60 LEU B O 1
ATOM 2517 N N . VAL B 1 61 ? 32.097 -35.327 8.589 1.00 47.60 61 VAL B N 1
ATOM 2518 C CA . VAL B 1 61 ? 31.839 -34.070 7.832 1.00 47.33 61 VAL B CA 1
ATOM 2519 C C . VAL B 1 61 ? 30.409 -33.619 8.143 1.00 48.27 61 VAL B C 1
ATOM 2520 O O . VAL B 1 61 ? 29.469 -34.380 7.849 1.00 49.30 61 VAL B O 1
ATOM 2524 N N . ILE B 1 62 ? 30.269 -32.442 8.757 1.00 43.98 62 ILE B N 1
ATOM 2525 C CA . ILE B 1 62 ? 28.952 -31.814 9.062 1.00 40.84 62 ILE B CA 1
ATOM 2526 C C . ILE B 1 62 ? 28.689 -30.714 8.022 1.00 39.98 62 ILE B C 1
ATOM 2527 O O . ILE B 1 62 ? 29.596 -29.853 7.791 1.00 35.14 62 ILE B O 1
ATOM 2532 N N . LEU B 1 63 ? 27.493 -30.748 7.419 1.00 37.72 63 LEU B N 1
ATOM 2533 C CA . LEU B 1 63 ? 27.043 -29.740 6.417 1.00 41.06 63 LEU B CA 1
ATOM 2534 C C . LEU B 1 63 ? 25.918 -28.901 7.033 1.00 36.09 63 LEU B C 1
ATOM 2535 O O . LEU B 1 63 ? 24.921 -29.502 7.474 1.00 37.88 63 LEU B O 1
ATOM 2540 N N . SER B 1 64 ? 26.118 -27.585 7.075 1.00 31.59 64 SER B N 1
ATOM 2541 C CA . SER B 1 64 ? 25.126 -26.564 7.491 1.00 35.06 64 SER B CA 1
ATOM 2542 C C . SER B 1 64 ? 24.935 -25.564 6.340 1.00 34.02 64 SER B C 1
ATOM 2543 O O . SER B 1 64 ? 25.495 -24.436 6.401 1.00 32.93 64 SER B O 1
ATOM 2546 N N . LEU B 1 65 ? 24.180 -25.989 5.321 1.00 33.94 65 LEU B N 1
ATOM 2547 C CA . LEU B 1 65 ? 23.891 -25.168 4.114 1.00 38.05 65 LEU B CA 1
ATOM 2548 C C . LEU B 1 65 ? 22.375 -24.965 3.988 1.00 33.79 65 LEU B C 1
ATOM 2549 O O . LEU B 1 65 ? 21.628 -25.784 4.525 1.00 35.10 65 LEU B O 1
ATOM 2554 N N . THR B 1 66 ? 21.972 -23.958 3.218 1.00 33.07 66 THR B N 1
ATOM 2555 C CA . THR B 1 66 ? 20.569 -23.528 3.015 1.00 33.12 66 THR B CA 1
ATOM 2556 C C . THR B 1 66 ? 19.733 -24.677 2.450 1.00 32.85 66 THR B C 1
ATOM 2557 O O . THR B 1 66 ? 18.566 -24.736 2.809 1.00 36.54 66 THR B O 1
ATOM 2561 N N . ASP B 1 67 ? 20.296 -25.519 1.570 1.00 34.70 67 ASP B N 1
ATOM 2562 C CA . ASP B 1 67 ? 19.583 -26.670 0.949 1.00 36.20 67 ASP B CA 1
ATOM 2563 C C . ASP B 1 67 ? 20.579 -27.765 0.519 1.00 32.87 67 ASP B C 1
ATOM 2564 O O . ASP B 1 67 ? 21.782 -27.588 0.703 1.00 36.43 67 ASP B O 1
ATOM 2569 N N . TYR B 1 68 ? 20.098 -28.881 -0.023 1.00 31.72 68 TYR B N 1
ATOM 2570 C CA . TYR B 1 68 ? 20.987 -29.980 -0.471 1.00 34.23 68 TYR B CA 1
ATOM 2571 C C . TYR B 1 68 ? 21.588 -29.627 -1.829 1.00 39.84 68 TYR B C 1
ATOM 2572 O O . TYR B 1 68 ? 22.601 -30.238 -2.187 1.00 52.91 68 TYR B O 1
ATOM 2581 N N . GLN B 1 69 ? 21.007 -28.688 -2.572 1.00 38.89 69 GLN B N 1
ATOM 2582 C CA . GLN B 1 69 ? 21.642 -28.232 -3.833 1.00 42.10 69 GLN B CA 1
ATOM 2583 C C . GLN B 1 69 ? 23.016 -27.644 -3.459 1.00 40.93 69 GLN B C 1
ATOM 2584 O O . GLN B 1 69 ? 23.993 -27.910 -4.168 1.00 37.15 69 GLN B O 1
ATOM 2590 N N . ALA B 1 70 ? 23.086 -26.869 -2.377 1.00 40.05 70 ALA B N 1
ATOM 2591 C CA . ALA B 1 70 ? 24.339 -26.254 -1.888 1.00 39.49 70 ALA B CA 1
ATOM 2592 C C . ALA B 1 70 ? 25.396 -27.352 -1.703 1.00 41.69 70 ALA B C 1
ATOM 2593 O O . ALA B 1 70 ? 26.545 -27.074 -2.033 1.00 37.65 70 ALA B O 1
ATOM 2595 N N . MET B 1 71 ? 25.008 -28.549 -1.245 1.00 40.23 71 MET B N 1
ATOM 2596 C CA . MET B 1 71 ? 25.920 -29.710 -1.077 1.00 43.12 71 MET B CA 1
ATOM 2597 C C . MET B 1 71 ? 26.467 -30.151 -2.440 1.00 45.59 71 MET B C 1
ATOM 2598 O O . MET B 1 71 ? 27.642 -30.525 -2.519 1.00 44.78 71 MET B O 1
ATOM 2603 N N . TYR B 1 72 ? 25.634 -30.176 -3.471 1.00 48.62 72 TYR B N 1
ATOM 2604 C CA . TYR B 1 72 ? 26.062 -30.529 -4.852 1.00 46.02 72 TYR B CA 1
ATOM 2605 C C . TYR B 1 72 ? 26.989 -29.431 -5.378 1.00 46.15 72 TYR B C 1
ATOM 2606 O O . TYR B 1 72 ? 28.065 -29.780 -5.903 1.00 52.47 72 TYR B O 1
ATOM 2615 N N . ASP B 1 73 ? 26.646 -28.153 -5.169 1.00 45.73 73 ASP B N 1
ATOM 2616 C CA . ASP B 1 73 ? 27.458 -26.989 -5.632 1.00 47.79 73 ASP B CA 1
ATOM 2617 C C . ASP B 1 73 ? 28.878 -27.015 -5.042 1.00 54.76 73 ASP B C 1
ATOM 2618 O O . ASP B 1 73 ? 29.771 -26.338 -5.606 1.00 63.42 73 ASP B O 1
ATOM 2623 N N . VAL B 1 74 ? 29.060 -27.686 -3.904 1.00 56.09 74 VAL B N 1
ATOM 2624 C CA . VAL B 1 74 ? 30.264 -27.575 -3.032 1.00 53.71 74 VAL B CA 1
ATOM 2625 C C . VAL B 1 74 ? 31.051 -28.892 -3.077 1.00 52.34 74 VAL B C 1
ATOM 2626 O O . VAL B 1 74 ? 32.287 -28.809 -3.012 1.00 50.09 74 VAL B O 1
ATOM 2630 N N . LEU B 1 75 ? 30.357 -30.036 -3.128 1.00 46.98 75 LEU B N 1
ATOM 2631 C CA . LEU B 1 75 ? 30.948 -31.405 -3.107 1.00 53.89 75 LEU B CA 1
ATOM 2632 C C . LEU B 1 75 ? 30.998 -31.992 -4.525 1.00 51.59 75 LEU B C 1
ATOM 2633 O O . LEU B 1 75 ? 31.517 -33.104 -4.639 1.00 50.09 75 LEU B O 1
ATOM 2638 N N . GLY B 1 76 ? 30.431 -31.317 -5.537 1.00 50.79 76 GLY B N 1
ATOM 2639 C CA . GLY B 1 76 ? 30.483 -31.746 -6.949 1.00 55.36 76 GLY B CA 1
ATOM 2640 C C . GLY B 1 76 ? 31.903 -32.079 -7.404 1.00 57.26 76 GLY B C 1
ATOM 2641 O O . GLY B 1 76 ? 32.088 -33.172 -7.947 1.00 58.14 76 GLY B O 1
ATOM 2642 N N . ASP B 1 77 ? 32.872 -31.190 -7.149 1.00 62.43 77 ASP B N 1
ATOM 2643 C CA . ASP B 1 77 ? 34.311 -31.340 -7.511 1.00 68.74 77 ASP B CA 1
ATOM 2644 C C . ASP B 1 77 ? 35.104 -32.148 -6.473 1.00 72.76 77 ASP B C 1
ATOM 2645 O O . ASP B 1 77 ? 36.339 -32.116 -6.572 1.00 76.36 77 ASP B O 1
ATOM 2650 N N . ALA B 1 78 ? 34.463 -32.793 -5.490 1.00 74.90 78 ALA B N 1
ATOM 2651 C CA . ALA B 1 78 ? 35.154 -33.502 -4.384 1.00 75.47 78 ALA B CA 1
ATOM 2652 C C . ALA B 1 78 ? 35.689 -34.842 -4.896 1.00 77.72 78 ALA B C 1
ATOM 2653 O O . ALA B 1 78 ? 36.888 -35.107 -4.705 1.00 80.11 78 ALA B O 1
ATOM 2655 N N . GLY B 1 79 ? 34.820 -35.655 -5.503 1.00 77.75 79 GLY B N 1
ATOM 2656 C CA . GLY B 1 79 ? 35.183 -36.946 -6.116 1.00 78.40 79 GLY B CA 1
ATOM 2657 C C . GLY B 1 79 ? 35.533 -38.002 -5.080 1.00 78.95 79 GLY B C 1
ATOM 2658 O O . GLY B 1 79 ? 34.596 -38.627 -4.539 1.00 85.48 79 GLY B O 1
ATOM 2659 N N . GLU B 1 80 ? 36.831 -38.213 -4.835 1.00 76.90 80 GLU B N 1
ATOM 2660 C CA . GLU B 1 80 ? 37.370 -39.314 -3.982 1.00 77.15 80 GLU B CA 1
ATOM 2661 C C . GLU B 1 80 ? 37.843 -38.768 -2.624 1.00 66.26 80 GLU B C 1
ATOM 2662 O O . GLU B 1 80 ? 38.022 -39.586 -1.706 1.00 58.87 80 GLU B O 1
ATOM 2668 N N . ALA B 1 81 ? 38.010 -37.444 -2.493 1.00 63.89 81 ALA B N 1
ATOM 2669 C CA . ALA B 1 81 ? 38.064 -36.712 -1.201 1.00 65.62 81 ALA B CA 1
ATOM 2670 C C . ALA B 1 81 ? 36.853 -37.088 -0.339 1.00 64.01 81 ALA B C 1
ATOM 2671 O O . ALA B 1 81 ? 36.962 -36.910 0.886 1.00 63.52 81 ALA B O 1
ATOM 2673 N N . LEU B 1 82 ? 35.756 -37.547 -0.971 1.00 56.16 82 LEU B N 1
ATOM 2674 C CA . LEU B 1 82 ? 34.476 -37.971 -0.335 1.00 63.53 82 LEU B CA 1
ATOM 2675 C C . LEU B 1 82 ? 34.537 -39.444 0.098 1.00 63.28 82 LEU B C 1
ATOM 2676 O O . LEU B 1 82 ? 33.728 -39.827 0.982 1.00 60.16 82 LEU B O 1
ATOM 2681 N N . ALA B 1 83 ? 35.395 -40.252 -0.539 1.00 55.41 83 ALA B N 1
ATOM 2682 C CA . ALA B 1 83 ? 35.526 -41.708 -0.293 1.00 56.87 83 ALA B CA 1
ATOM 2683 C C . ALA B 1 83 ? 35.693 -41.947 1.210 1.00 54.62 83 ALA B C 1
ATOM 2684 O O . ALA B 1 83 ? 36.498 -41.232 1.823 1.00 53.87 83 ALA B O 1
ATOM 2686 N N . GLY B 1 84 ? 34.893 -42.856 1.774 1.00 56.22 84 GLY B N 1
ATOM 2687 C CA . GLY B 1 84 ? 34.970 -43.312 3.175 1.00 52.30 84 GLY B CA 1
ATOM 2688 C C . GLY B 1 84 ? 34.452 -42.302 4.193 1.00 54.93 84 GLY B C 1
ATOM 2689 O O . GLY B 1 84 ? 34.574 -42.600 5.399 1.00 55.00 84 GLY B O 1
ATOM 2690 N N . ARG B 1 85 ? 33.894 -41.159 3.782 1.00 53.85 85 ARG B N 1
ATOM 2691 C CA . ARG B 1 85 ? 33.511 -40.085 4.745 1.00 56.17 85 ARG B CA 1
ATOM 2692 C C . ARG B 1 85 ? 32.094 -40.321 5.264 1.00 56.22 85 ARG B C 1
ATOM 2693 O O . ARG B 1 85 ? 31.282 -40.940 4.546 1.00 57.55 85 ARG B O 1
ATOM 2701 N N . VAL B 1 86 ? 31.823 -39.857 6.487 1.00 54.22 86 VAL B N 1
ATOM 2702 C CA . VAL B 1 86 ? 30.445 -39.750 7.035 1.00 50.58 86 VAL B CA 1
ATOM 2703 C C . VAL B 1 86 ? 29.995 -38.298 6.872 1.00 47.06 86 VAL B C 1
ATOM 2704 O O . VAL B 1 86 ? 30.558 -37.391 7.523 1.00 42.29 86 VAL B O 1
ATOM 2708 N N . VAL B 1 87 ? 29.040 -38.099 5.972 1.00 45.50 87 VAL B N 1
ATOM 2709 C CA . VAL B 1 87 ? 28.400 -36.782 5.725 1.00 42.89 87 VAL B CA 1
ATOM 2710 C C . VAL B 1 87 ? 27.170 -36.746 6.629 1.00 38.39 87 VAL B C 1
ATOM 2711 O O . VAL B 1 87 ? 26.253 -37.525 6.420 1.00 35.14 87 VAL B O 1
ATOM 2715 N N . VAL B 1 88 ? 27.243 -35.945 7.680 1.00 39.86 88 VAL B N 1
ATOM 2716 C CA . VAL B 1 88 ? 26.087 -35.601 8.542 1.00 37.17 88 VAL B CA 1
ATOM 2717 C C . VAL B 1 88 ? 25.555 -34.281 7.989 1.00 35.77 88 VAL B C 1
ATOM 2718 O O . VAL B 1 88 ? 26.089 -33.205 8.343 1.00 34.84 88 VAL B O 1
ATOM 2722 N N . ASN B 1 89 ? 24.573 -34.369 7.092 1.00 36.53 89 ASN B N 1
ATOM 2723 C CA . ASN B 1 89 ? 23.968 -33.165 6.461 1.00 35.29 89 ASN B CA 1
ATOM 2724 C C . ASN B 1 89 ? 22.890 -32.596 7.394 1.00 31.94 89 ASN B C 1
ATOM 2725 O O . ASN B 1 89 ? 21.845 -33.251 7.516 1.00 28.16 89 ASN B O 1
ATOM 2730 N N . LEU B 1 90 ? 23.102 -31.398 7.960 1.00 31.68 90 LEU B N 1
ATOM 2731 C CA . LEU B 1 90 ? 22.103 -30.749 8.862 1.00 34.04 90 LEU B CA 1
ATOM 2732 C C . LEU B 1 90 ? 21.423 -29.556 8.156 1.00 32.59 90 LEU B C 1
ATOM 2733 O O . LEU B 1 90 ? 21.287 -28.460 8.776 1.00 33.79 90 LEU B O 1
ATOM 2738 N N . SER B 1 91 ? 21.007 -29.775 6.904 1.00 34.05 91 SER B N 1
ATOM 2739 C CA . SER B 1 91 ? 20.419 -28.765 5.978 1.00 34.91 91 SER B CA 1
ATOM 2740 C C . SER B 1 91 ? 18.947 -29.100 5.700 1.00 33.28 91 SER B C 1
ATOM 2741 O O . SER B 1 91 ? 18.597 -30.312 5.632 1.00 28.63 91 SER B O 1
ATOM 2744 N N . SER B 1 92 ? 18.110 -28.054 5.591 1.00 34.56 92 SER B N 1
ATOM 2745 C CA . SER B 1 92 ? 16.694 -28.157 5.152 1.00 31.39 92 SER B CA 1
ATOM 2746 C C . SER B 1 92 ? 16.660 -28.604 3.688 1.00 32.44 92 SER B C 1
ATOM 2747 O O . SER B 1 92 ? 17.481 -28.132 2.919 1.00 32.15 92 SER B O 1
ATOM 2750 N N . ASP B 1 93 ? 15.717 -29.481 3.357 1.00 35.26 93 ASP B N 1
ATOM 2751 C CA . ASP B 1 93 ? 15.336 -29.874 1.980 1.00 31.59 93 ASP B CA 1
ATOM 2752 C C . ASP B 1 93 ? 14.180 -30.861 2.100 1.00 30.09 93 ASP B C 1
ATOM 2753 O O . ASP B 1 93 ? 13.727 -31.093 3.232 1.00 29.88 93 ASP B O 1
ATOM 2758 N N . THR B 1 94 ? 13.757 -31.478 0.997 1.00 28.45 94 THR B N 1
ATOM 2759 C CA . THR B 1 94 ? 12.646 -32.461 0.997 1.00 28.38 94 THR B CA 1
ATOM 2760 C C . THR B 1 94 ? 13.161 -33.836 1.388 1.00 28.47 94 THR B C 1
ATOM 2761 O O . THR B 1 94 ? 14.327 -34.153 1.189 1.00 31.67 94 THR B O 1
ATOM 2765 N N . PRO B 1 95 ? 12.302 -34.676 1.983 1.00 29.49 95 PRO B N 1
ATOM 2766 C CA . PRO B 1 95 ? 12.614 -36.090 2.206 1.00 34.06 95 PRO B CA 1
ATOM 2767 C C . PRO B 1 95 ? 13.134 -36.811 0.943 1.00 35.94 95 PRO B C 1
ATOM 2768 O O . PRO B 1 95 ? 14.203 -37.412 0.982 1.00 36.17 95 PRO B O 1
ATOM 2772 N N . GLN B 1 96 ? 12.403 -36.696 -0.167 1.00 40.40 96 GLN B N 1
ATOM 2773 C CA . GLN B 1 96 ? 12.808 -37.243 -1.497 1.00 40.38 96 GLN B CA 1
ATOM 2774 C C . GLN B 1 96 ? 14.265 -36.849 -1.822 1.00 36.21 96 GLN B C 1
ATOM 2775 O O . GLN B 1 96 ? 15.042 -37.766 -2.141 1.00 34.04 96 GLN B O 1
ATOM 2781 N N . ARG B 1 97 ? 14.637 -35.562 -1.745 1.00 35.36 97 ARG B N 1
ATOM 2782 C CA . ARG B 1 97 ? 15.985 -35.071 -2.156 1.00 39.82 97 ARG B CA 1
ATOM 2783 C C . ARG B 1 97 ? 17.039 -35.555 -1.153 1.00 41.01 97 ARG B C 1
ATOM 2784 O O . ARG B 1 97 ? 18.221 -35.655 -1.543 1.00 37.32 97 ARG B O 1
ATOM 2792 N N . THR B 1 98 ? 16.624 -35.882 0.066 1.00 40.35 98 THR B N 1
ATOM 2793 C CA . THR B 1 98 ? 17.508 -36.423 1.128 1.00 40.14 98 THR B CA 1
ATOM 2794 C C . THR B 1 98 ? 17.842 -37.874 0.763 1.00 37.78 98 THR B C 1
ATOM 2795 O O . THR B 1 98 ? 19.028 -38.221 0.798 1.00 42.40 98 THR B O 1
ATOM 2799 N N . ARG B 1 99 ? 16.829 -38.668 0.402 1.00 37.47 99 ARG B N 1
ATOM 2800 C CA . ARG B 1 99 ? 16.975 -40.061 -0.094 1.00 39.25 99 ARG B CA 1
ATOM 2801 C C . ARG B 1 99 ? 17.839 -40.093 -1.357 1.00 41.50 99 ARG B C 1
ATOM 2802 O O . ARG B 1 99 ? 18.799 -40.883 -1.395 1.00 44.38 99 ARG B O 1
ATOM 2810 N N . GLU B 1 100 ? 17.572 -39.212 -2.319 1.00 42.55 100 GLU B N 1
ATOM 2811 C CA . GLU B 1 100 ? 18.433 -39.055 -3.521 1.00 48.48 100 GLU B CA 1
ATOM 2812 C C . GLU B 1 100 ? 19.879 -38.770 -3.088 1.00 49.00 100 GLU B C 1
ATOM 2813 O O . GLU B 1 100 ? 20.807 -39.415 -3.618 1.00 44.73 100 GLU B O 1
ATOM 2819 N N . ALA B 1 101 ? 20.091 -37.803 -2.200 1.00 45.66 101 ALA B N 1
ATOM 2820 C CA . ALA B 1 101 ? 21.459 -37.379 -1.826 1.00 47.67 101 ALA B CA 1
ATOM 2821 C C . ALA B 1 101 ? 22.228 -38.571 -1.222 1.00 47.77 101 ALA B C 1
ATOM 2822 O O . ALA B 1 101 ? 23.465 -38.618 -1.432 1.00 43.97 101 ALA B O 1
ATOM 2824 N N . ALA B 1 102 ? 21.542 -39.508 -0.544 1.00 42.62 102 ALA B N 1
ATOM 2825 C CA . ALA B 1 102 ? 22.148 -40.714 0.072 1.00 43.32 102 ALA B CA 1
ATOM 2826 C C . ALA B 1 102 ? 22.749 -41.590 -1.035 1.00 46.05 102 ALA B C 1
ATOM 2827 O O . ALA B 1 102 ? 23.971 -41.812 -1.022 1.00 48.56 102 ALA B O 1
ATOM 2829 N N . ALA B 1 103 ? 21.917 -42.038 -1.976 1.00 52.07 103 ALA B N 1
ATOM 2830 C CA . ALA B 1 103 ? 22.339 -42.778 -3.190 1.00 52.17 103 ALA B CA 1
ATOM 2831 C C . ALA B 1 103 ? 23.563 -42.083 -3.795 1.00 48.83 103 ALA B C 1
ATOM 2832 O O . ALA B 1 103 ? 24.567 -42.770 -4.012 1.00 53.09 103 ALA B O 1
ATOM 2834 N N . TRP B 1 104 ? 23.500 -40.762 -3.994 1.00 47.74 104 TRP B N 1
ATOM 2835 C CA . TRP B 1 104 ? 24.539 -39.954 -4.690 1.00 44.66 104 TRP B CA 1
ATOM 2836 C C . TRP B 1 104 ? 25.861 -39.971 -3.932 1.00 48.25 104 TRP B C 1
ATOM 2837 O O . TRP B 1 104 ? 26.934 -39.919 -4.604 1.00 40.02 104 TRP B O 1
ATOM 2848 N N . LEU B 1 105 ? 25.791 -39.952 -2.597 1.00 45.32 105 LEU B N 1
ATOM 2849 C CA . LEU B 1 105 ? 26.992 -39.951 -1.734 1.00 48.02 105 LEU B CA 1
ATOM 2850 C C . LEU B 1 105 ? 27.580 -41.368 -1.725 1.00 45.65 105 LEU B C 1
ATOM 2851 O O . LEU B 1 105 ? 28.812 -41.479 -1.674 1.00 46.42 105 LEU B O 1
ATOM 2856 N N . ALA B 1 106 ? 26.734 -42.395 -1.815 1.00 44.37 106 ALA B N 1
ATOM 2857 C CA . ALA B 1 106 ? 27.126 -43.820 -1.752 1.00 46.22 106 ALA B CA 1
ATOM 2858 C C . ALA B 1 106 ? 27.899 -44.204 -3.028 1.00 55.06 106 ALA B C 1
ATOM 2859 O O . ALA B 1 106 ? 28.842 -45.006 -2.938 1.00 57.96 106 ALA B O 1
ATOM 2861 N N . LYS B 1 107 ? 27.547 -43.625 -4.177 1.00 62.01 107 LYS B N 1
ATOM 2862 C CA . LYS B 1 107 ? 28.302 -43.794 -5.445 1.00 60.98 107 LYS B CA 1
ATOM 2863 C C . LYS B 1 107 ? 29.732 -43.260 -5.275 1.00 59.71 107 LYS B C 1
ATOM 2864 O O . LYS B 1 107 ? 30.620 -43.781 -5.954 1.00 60.00 107 LYS B O 1
ATOM 2870 N N . ARG B 1 108 ? 29.955 -42.258 -4.418 1.00 54.92 108 ARG B N 1
ATOM 2871 C CA . ARG B 1 108 ? 31.306 -41.689 -4.158 1.00 51.06 108 ARG B CA 1
ATOM 2872 C C . ARG B 1 108 ? 31.879 -42.310 -2.876 1.00 47.57 108 ARG B C 1
ATOM 2873 O O . ARG B 1 108 ? 32.837 -41.750 -2.342 1.00 49.14 108 ARG B O 1
ATOM 2881 N N . GLY B 1 109 ? 31.307 -43.432 -2.418 1.00 50.17 109 GLY B N 1
ATOM 2882 C CA . GLY B 1 109 ? 31.768 -44.246 -1.277 1.00 51.13 109 GLY B CA 1
ATOM 2883 C C . GLY B 1 109 ? 31.559 -43.583 0.079 1.00 59.37 109 GLY B C 1
ATOM 2884 O O . GLY B 1 109 ? 32.174 -44.065 1.048 1.00 59.25 109 GLY B O 1
ATOM 2885 N N . ALA B 1 110 ? 30.718 -42.540 0.165 1.00 59.69 110 ALA B N 1
ATOM 2886 C CA . ALA B 1 110 ? 30.453 -41.751 1.397 1.00 54.65 110 ALA B CA 1
ATOM 2887 C C . ALA B 1 110 ? 29.094 -42.142 1.978 1.00 51.26 110 ALA B C 1
ATOM 2888 O O . ALA B 1 110 ? 28.190 -42.572 1.227 1.00 50.53 110 ALA B O 1
ATOM 2890 N N . THR B 1 111 ? 28.973 -42.046 3.292 1.00 49.69 111 THR B N 1
ATOM 2891 C CA . THR B 1 111 ? 27.736 -42.388 4.030 1.00 51.91 111 THR B CA 1
ATOM 2892 C C . THR B 1 111 ? 27.030 -41.087 4.415 1.00 48.84 111 THR B C 1
ATOM 2893 O O . THR B 1 111 ? 27.708 -40.168 4.938 1.00 45.97 111 THR B O 1
ATOM 2897 N N . LEU B 1 112 ? 25.724 -41.021 4.155 1.00 46.53 112 LEU B N 1
ATOM 2898 C CA . LEU B 1 112 ? 24.841 -39.923 4.632 1.00 44.63 112 LEU B CA 1
ATOM 2899 C C . LEU B 1 112 ? 24.197 -40.333 5.957 1.00 39.87 112 LEU B C 1
ATOM 2900 O O . LEU B 1 112 ? 23.610 -41.433 6.013 1.00 37.15 112 LEU B O 1
ATOM 2905 N N . VAL B 1 113 ? 24.288 -39.462 6.969 1.00 39.21 113 VAL B N 1
ATOM 2906 C CA . VAL B 1 113 ? 23.265 -39.364 8.055 1.00 38.49 113 VAL B CA 1
ATOM 2907 C C . VAL B 1 113 ? 22.608 -37.991 7.907 1.00 34.56 113 VAL B C 1
ATOM 2908 O O . VAL B 1 113 ? 23.324 -36.975 7.972 1.00 38.10 113 VAL B O 1
ATOM 2912 N N . ALA B 1 114 ? 21.314 -37.969 7.609 1.00 38.07 114 ALA B N 1
ATOM 2913 C CA . ALA B 1 114 ? 20.520 -36.723 7.520 1.00 33.85 114 ALA B CA 1
ATOM 2914 C C . ALA B 1 114 ? 20.169 -36.305 8.946 1.00 30.43 114 ALA B C 1
ATOM 2915 O O . ALA B 1 114 ? 19.838 -37.205 9.763 1.00 29.63 114 ALA B O 1
ATOM 2917 N N . GLY B 1 115 ? 20.292 -35.013 9.254 1.00 31.41 115 GLY B N 1
ATOM 2918 C CA . GLY B 1 115 ? 19.769 -34.467 10.524 1.00 34.33 115 GLY B CA 1
ATOM 2919 C C . GLY B 1 115 ? 19.072 -33.126 10.378 1.00 31.36 115 GLY B C 1
ATOM 2920 O O . GLY B 1 115 ? 19.214 -32.459 9.339 1.00 31.05 115 GLY B O 1
ATOM 2921 N N . GLY B 1 116 ? 18.339 -32.759 11.419 1.00 29.09 116 GLY B N 1
ATOM 2922 C CA . GLY B 1 116 ? 17.635 -31.474 11.542 1.00 29.75 116 GLY B CA 1
ATOM 2923 C C . GLY B 1 116 ? 17.755 -30.938 12.958 1.00 25.39 116 GLY B C 1
ATOM 2924 O O . GLY B 1 116 ? 17.223 -31.593 13.851 1.00 24.89 116 GLY B O 1
ATOM 2925 N N . ILE B 1 117 ? 18.432 -29.803 13.135 1.00 25.32 117 ILE B N 1
ATOM 2926 C CA . ILE B 1 117 ? 18.619 -29.154 14.465 1.00 29.80 117 ILE B CA 1
ATOM 2927 C C . ILE B 1 117 ? 17.352 -28.352 14.754 1.00 28.71 117 ILE B C 1
ATOM 2928 O O . ILE B 1 117 ? 17.025 -27.485 13.931 1.00 26.51 117 ILE B O 1
ATOM 2933 N N . MET B 1 118 ? 16.702 -28.604 15.892 1.00 29.07 118 MET B N 1
ATOM 2934 C CA . MET B 1 118 ? 15.377 -28.025 16.209 1.00 25.77 118 MET B CA 1
ATOM 2935 C C . MET B 1 118 ? 15.484 -26.796 17.135 1.00 26.06 118 MET B C 1
ATOM 2936 O O . MET B 1 118 ? 14.458 -26.418 17.737 1.00 29.06 118 MET B O 1
ATOM 2941 N N . VAL B 1 119 ? 16.628 -26.111 17.156 1.00 25.38 119 VAL B N 1
ATOM 2942 C CA . VAL B 1 119 ? 16.788 -24.840 17.916 1.00 27.23 119 VAL B CA 1
ATOM 2943 C C . VAL B 1 119 ? 17.562 -23.843 17.073 1.00 26.07 119 VAL B C 1
ATOM 2944 O O . VAL B 1 119 ? 18.319 -24.194 16.164 1.00 26.89 119 VAL B O 1
ATOM 2948 N N . PRO B 1 120 ? 17.380 -22.539 17.359 1.00 26.63 120 PRO B N 1
ATOM 2949 C CA . PRO B 1 120 ? 18.153 -21.499 16.682 1.00 26.76 120 PRO B CA 1
ATOM 2950 C C . PRO B 1 120 ? 19.615 -21.450 17.148 1.00 27.13 120 PRO B C 1
ATOM 2951 O O . PRO B 1 120 ? 19.947 -22.129 18.097 1.00 25.25 120 PRO B O 1
ATOM 2955 N N . ALA B 1 121 ? 20.455 -20.656 16.477 1.00 32.98 121 ALA B N 1
ATOM 2956 C CA . ALA B 1 121 ? 21.934 -20.641 16.685 1.00 36.38 121 ALA B CA 1
ATOM 2957 C C . ALA B 1 121 ? 22.280 -20.396 18.154 1.00 34.34 121 ALA B C 1
ATOM 2958 O O . ALA B 1 121 ? 23.096 -21.126 18.722 1.00 31.20 121 ALA B O 1
ATOM 2960 N N . PRO B 1 122 ? 21.662 -19.414 18.853 1.00 34.52 122 PRO B N 1
ATOM 2961 C CA . PRO B 1 122 ? 22.020 -19.160 20.239 1.00 31.79 122 PRO B CA 1
ATOM 2962 C C . PRO B 1 122 ? 21.806 -20.363 21.168 1.00 31.69 122 PRO B C 1
ATOM 2963 O O . PRO B 1 122 ? 22.405 -20.359 22.210 1.00 28.39 122 PRO B O 1
ATOM 2967 N N . LEU B 1 123 ? 20.963 -21.336 20.815 1.00 29.36 123 LEU B N 1
ATOM 2968 C CA . LEU B 1 123 ? 20.672 -22.472 21.729 1.00 27.35 123 LEU B CA 1
ATOM 2969 C C . LEU B 1 123 ? 21.398 -23.738 21.259 1.00 27.72 123 LEU B C 1
ATOM 2970 O O . LEU B 1 123 ? 21.219 -24.802 21.871 1.00 28.41 123 LEU B O 1
ATOM 2975 N N . VAL B 1 124 ? 22.252 -23.640 20.253 1.00 28.33 124 VAL B N 1
ATOM 2976 C CA . VAL B 1 124 ? 23.080 -24.804 19.837 1.00 29.80 124 VAL B CA 1
ATOM 2977 C C . VAL B 1 124 ? 23.984 -25.152 21.026 1.00 30.35 124 VAL B C 1
ATOM 2978 O O . VAL B 1 124 ? 24.580 -24.240 21.573 1.00 28.00 124 VAL B O 1
ATOM 2982 N N . GLY B 1 125 ? 23.957 -26.409 21.473 1.00 30.04 125 GLY B N 1
ATOM 2983 C CA . GLY B 1 125 ? 24.705 -26.887 22.650 1.00 30.06 125 GLY B CA 1
ATOM 2984 C C . GLY B 1 125 ? 24.017 -26.588 23.968 1.00 29.24 125 GLY B C 1
ATOM 2985 O O . GLY B 1 125 ? 24.516 -27.020 24.970 1.00 30.36 125 GLY B O 1
ATOM 2986 N N . ALA B 1 126 ? 22.911 -25.846 23.988 1.00 31.67 126 ALA B N 1
ATOM 2987 C CA . ALA B 1 126 ? 22.177 -25.500 25.227 1.00 29.86 126 ALA B CA 1
ATOM 2988 C C . ALA B 1 126 ? 21.311 -26.699 25.610 1.00 27.17 126 ALA B C 1
ATOM 2989 O O . ALA B 1 126 ? 21.084 -27.564 24.755 1.00 28.48 126 ALA B O 1
ATOM 2991 N N . GLU B 1 127 ? 20.836 -26.756 26.844 1.00 26.15 127 GLU B N 1
ATOM 2992 C CA . GLU B 1 127 ? 20.051 -27.920 27.358 1.00 27.39 127 GLU B CA 1
ATOM 2993 C C . GLU B 1 127 ? 18.875 -28.271 26.420 1.00 26.37 127 GLU B C 1
ATOM 2994 O O . GLU B 1 127 ? 18.563 -29.468 26.270 1.00 29.91 127 GLU B O 1
ATOM 3000 N N . ALA B 1 128 ? 18.221 -27.245 25.852 1.00 26.75 128 ALA B N 1
ATOM 3001 C CA . ALA B 1 128 ? 16.977 -27.364 25.055 1.00 29.96 128 ALA B CA 1
ATOM 3002 C C . ALA B 1 128 ? 17.274 -27.930 23.654 1.00 29.20 128 ALA B C 1
ATOM 3003 O O . ALA B 1 128 ? 16.338 -28.470 23.010 1.00 28.49 128 ALA B O 1
ATOM 3005 N N . SER B 1 129 ? 18.527 -27.878 23.206 1.00 29.62 129 SER B N 1
ATOM 3006 C CA . SER B 1 129 ? 18.903 -28.285 21.833 1.00 29.99 129 SER B CA 1
ATOM 3007 C C . SER B 1 129 ? 18.632 -29.778 21.638 1.00 30.06 129 SER B C 1
ATOM 3008 O O . SER B 1 129 ? 18.975 -30.555 22.521 1.00 29.36 129 SER B O 1
ATOM 3011 N N . TYR B 1 130 ? 18.033 -30.144 20.505 1.00 29.09 130 TYR B N 1
ATOM 3012 C CA . TYR B 1 130 ? 17.888 -31.560 20.070 1.00 29.28 130 TYR B CA 1
ATOM 3013 C C . TYR B 1 130 ? 17.966 -31.599 18.545 1.00 30.57 130 TYR B C 1
ATOM 3014 O O . TYR B 1 130 ? 17.673 -30.575 17.872 1.00 29.03 130 TYR B O 1
ATOM 3023 N N . VAL B 1 131 ? 18.379 -32.748 18.024 1.00 28.13 131 VAL B N 1
ATOM 3024 C CA . VAL B 1 131 ? 18.701 -32.930 16.592 1.00 29.09 131 VAL B CA 1
ATOM 3025 C C . VAL B 1 131 ? 18.097 -34.266 16.156 1.00 28.98 131 VAL B C 1
ATOM 3026 O O . VAL B 1 131 ? 18.412 -35.323 16.755 1.00 27.55 131 VAL B O 1
ATOM 3030 N N . PHE B 1 132 ? 17.221 -34.226 15.165 1.00 27.84 132 PHE B N 1
ATOM 3031 C CA . PHE B 1 132 ? 16.700 -35.464 14.540 1.00 27.03 132 PHE B CA 1
ATOM 3032 C C . PHE B 1 132 ? 17.839 -36.057 13.706 1.00 26.40 132 PHE B C 1
ATOM 3033 O O . PHE B 1 132 ? 18.582 -35.283 13.073 1.00 27.36 132 PHE B O 1
ATOM 3041 N N . TYR B 1 133 ? 17.989 -37.378 13.722 1.00 27.72 133 TYR B N 1
ATOM 3042 C CA . TYR B 1 133 ? 18.954 -38.099 12.846 1.00 27.93 133 TYR B CA 1
ATOM 3043 C C . TYR B 1 133 ? 18.294 -39.340 12.262 1.00 27.95 133 TYR B C 1
ATOM 3044 O O . TYR B 1 133 ? 17.444 -40.001 12.905 1.00 29.80 133 TYR B O 1
ATOM 3053 N N . SER B 1 134 ? 18.704 -39.658 11.047 1.00 30.62 134 SER B N 1
ATOM 3054 C CA . SER B 1 134 ? 18.225 -40.850 10.315 1.00 29.75 134 SER B CA 1
ATOM 3055 C C . SER B 1 134 ? 19.317 -41.214 9.314 1.00 31.02 134 SER B C 1
ATOM 3056 O O . SER B 1 134 ? 20.023 -40.313 8.835 1.00 31.13 134 SER B O 1
ATOM 3059 N N . GLY B 1 135 ? 19.441 -42.503 9.028 1.00 37.29 135 GLY B N 1
ATOM 3060 C CA . GLY B 1 135 ? 20.576 -43.082 8.291 1.00 34.13 135 GLY B CA 1
ATOM 3061 C C . GLY B 1 135 ? 21.029 -44.358 8.987 1.00 37.06 135 GLY B C 1
ATOM 3062 O O . GLY B 1 135 ? 20.335 -44.859 9.891 1.00 31.76 135 GLY B O 1
ATOM 3063 N N . PRO B 1 136 ? 22.192 -44.917 8.575 1.00 38.70 136 PRO B N 1
ATOM 3064 C CA . PRO B 1 136 ? 22.669 -46.193 9.111 1.00 36.82 136 PRO B CA 1
ATOM 3065 C C . PRO B 1 136 ? 22.942 -46.042 10.614 1.00 35.07 136 PRO B C 1
ATOM 3066 O O . PRO B 1 136 ? 23.686 -45.137 10.987 1.00 36.13 136 PRO B O 1
ATOM 3070 N N . ARG B 1 137 ? 22.296 -46.883 11.424 1.00 42.50 137 ARG B N 1
ATOM 3071 C CA . ARG B 1 137 ? 22.317 -46.857 12.910 1.00 43.80 137 ARG B CA 1
ATOM 3072 C C . ARG B 1 137 ? 23.746 -47.041 13.439 1.00 52.27 137 ARG B C 1
ATOM 3073 O O . ARG B 1 137 ? 24.111 -46.346 14.407 1.00 46.53 137 ARG B O 1
ATOM 3081 N N . ASP B 1 138 ? 24.538 -47.936 12.838 1.00 53.93 138 ASP B N 1
ATOM 3082 C CA . ASP B 1 138 ? 25.908 -48.261 13.327 1.00 52.65 138 ASP B CA 1
ATOM 3083 C C . ASP B 1 138 ? 26.865 -47.113 12.985 1.00 44.63 138 ASP B C 1
ATOM 3084 O O . ASP B 1 138 ? 27.711 -46.798 13.828 1.00 51.54 138 ASP B O 1
ATOM 3089 N N . VAL B 1 139 ? 26.739 -46.480 11.819 1.00 44.79 139 VAL B N 1
ATOM 3090 C CA . VAL B 1 139 ? 27.602 -45.325 11.429 1.00 44.19 139 VAL B CA 1
ATOM 3091 C C . VAL B 1 139 ? 27.312 -44.149 12.372 1.00 48.23 139 VAL B C 1
ATOM 3092 O O . VAL B 1 139 ? 28.282 -43.465 12.809 1.00 42.88 139 VAL B O 1
ATOM 3096 N N . PHE B 1 140 ? 26.019 -43.881 12.602 1.00 43.55 140 PHE B N 1
ATOM 3097 C CA . PHE B 1 140 ? 25.535 -42.753 13.431 1.00 42.44 140 PHE B CA 1
ATOM 3098 C C . PHE B 1 140 ? 26.048 -42.939 14.863 1.00 41.17 140 PHE B C 1
ATOM 3099 O O . PHE B 1 140 ? 26.654 -41.984 15.401 1.00 40.50 140 PHE B O 1
ATOM 3107 N N . ALA B 1 141 ? 25.799 -44.119 15.448 1.00 39.05 141 ALA B N 1
ATOM 3108 C CA . ALA B 1 141 ? 26.305 -44.546 16.777 1.00 42.35 141 ALA B CA 1
ATOM 3109 C C . ALA B 1 141 ? 27.811 -44.273 16.904 1.00 44.96 141 ALA B C 1
ATOM 3110 O O . ALA B 1 141 ? 28.262 -43.910 18.006 1.00 48.18 141 ALA B O 1
ATOM 3112 N N . GLU B 1 142 ? 28.573 -44.428 15.824 1.00 50.75 142 GLU B N 1
ATOM 3113 C CA . GLU B 1 142 ? 30.040 -44.205 15.865 1.00 49.29 142 GLU B CA 1
ATOM 3114 C C . GLU B 1 142 ? 30.341 -42.722 16.099 1.00 46.53 142 GLU B C 1
ATOM 3115 O O . GLU B 1 142 ? 31.307 -42.456 16.817 1.00 42.00 142 GLU B O 1
ATOM 3121 N N . HIS B 1 143 ? 29.586 -41.777 15.518 1.00 44.08 143 HIS B N 1
ATOM 3122 C CA . HIS B 1 143 ? 29.933 -40.325 15.607 1.00 44.66 143 HIS B CA 1
ATOM 3123 C C . HIS B 1 143 ? 29.059 -39.562 16.625 1.00 40.14 143 HIS B C 1
ATOM 3124 O O . HIS B 1 143 ? 29.357 -38.376 16.867 1.00 39.10 143 HIS B O 1
ATOM 3131 N N . GLU B 1 144 ? 28.105 -40.246 17.261 1.00 36.97 144 GLU B N 1
ATOM 3132 C CA . GLU B 1 144 ? 27.130 -39.720 18.252 1.00 37.56 144 GLU B CA 1
ATOM 3133 C C . GLU B 1 144 ? 27.845 -39.092 19.446 1.00 41.47 144 GLU B C 1
ATOM 3134 O O . GLU B 1 144 ? 27.349 -38.105 19.988 1.00 37.82 144 GLU B O 1
ATOM 3140 N N . PRO B 1 145 ? 28.971 -39.669 19.953 1.00 42.93 145 PRO B N 1
ATOM 3141 C CA . PRO B 1 145 ? 29.687 -39.089 21.092 1.00 43.37 145 PRO B CA 1
ATOM 3142 C C . PRO B 1 145 ? 30.233 -37.677 20.828 1.00 39.90 145 PRO B C 1
ATOM 3143 O O . PRO B 1 145 ? 30.472 -36.945 21.770 1.00 38.65 145 PRO B O 1
ATOM 3147 N N . VAL B 1 146 ? 30.437 -37.328 19.559 1.00 41.08 146 VAL B N 1
ATOM 3148 C CA . VAL B 1 146 ? 30.841 -35.953 19.145 1.00 40.37 146 VAL B CA 1
ATOM 3149 C C . VAL B 1 146 ? 29.564 -35.135 18.881 1.00 38.60 146 VAL B C 1
ATOM 3150 O O . VAL B 1 146 ? 29.448 -34.002 19.420 1.00 38.15 146 VAL B O 1
ATOM 3154 N N . LEU B 1 147 ? 28.628 -35.713 18.123 1.00 38.88 147 LEU B N 1
ATOM 3155 C CA . LEU B 1 147 ? 27.385 -35.047 17.631 1.00 40.72 147 LEU B CA 1
ATOM 3156 C C . LEU B 1 147 ? 26.527 -34.594 18.814 1.00 39.88 147 LEU B C 1
ATOM 3157 O O . LEU B 1 147 ? 25.985 -33.483 18.749 1.00 40.63 147 LEU B O 1
ATOM 3162 N N . ARG B 1 148 ? 26.449 -35.388 19.877 1.00 38.56 148 ARG B N 1
ATOM 3163 C CA . ARG B 1 148 ? 25.501 -35.118 20.987 1.00 41.28 148 ARG B CA 1
ATOM 3164 C C . ARG B 1 148 ? 25.817 -33.759 21.621 1.00 38.10 148 ARG B C 1
ATOM 3165 O O . ARG B 1 148 ? 24.922 -33.210 22.231 1.00 37.98 148 ARG B O 1
ATOM 3173 N N . HIS B 1 149 ? 27.028 -33.229 21.471 1.00 35.33 149 HIS B N 1
ATOM 3174 C CA . HIS B 1 149 ? 27.407 -31.885 21.994 1.00 39.15 149 HIS B CA 1
ATOM 3175 C C . HIS B 1 149 ? 26.552 -30.775 21.354 1.00 33.62 149 HIS B C 1
ATOM 3176 O O . HIS B 1 149 ? 26.369 -29.734 21.985 1.00 31.12 149 HIS B O 1
ATOM 3183 N N . ILE B 1 150 ? 26.103 -30.960 20.122 1.00 33.41 150 ILE B N 1
ATOM 3184 C CA . ILE B 1 150 ? 25.331 -29.941 19.358 1.00 34.15 150 ILE B CA 1
ATOM 3185 C C . ILE B 1 150 ? 23.908 -29.937 19.923 1.00 31.93 150 ILE B C 1
ATOM 3186 O O . ILE B 1 150 ? 23.264 -28.868 19.962 1.00 32.05 150 ILE B O 1
ATOM 3191 N N . GLY B 1 151 ? 23.452 -31.103 20.378 1.00 29.61 151 GLY B N 1
ATOM 3192 C CA . GLY B 1 151 ? 22.209 -31.237 21.140 1.00 27.95 151 GLY B CA 1
ATOM 3193 C C . GLY B 1 151 ? 21.782 -32.685 21.232 1.00 29.78 151 GLY B C 1
ATOM 3194 O O . GLY B 1 151 ? 22.423 -33.521 20.610 1.00 34.16 151 GLY B O 1
ATOM 3195 N N . ARG B 1 152 ? 20.731 -32.967 21.998 1.00 32.53 152 ARG B N 1
ATOM 3196 C CA . ARG B 1 152 ? 20.301 -34.356 22.297 1.00 32.34 152 ARG B CA 1
ATOM 3197 C C . ARG B 1 152 ? 19.927 -35.048 20.987 1.00 34.97 152 ARG B C 1
ATOM 3198 O O . ARG B 1 152 ? 18.974 -34.638 20.312 1.00 31.17 152 ARG B O 1
ATOM 3206 N N . PRO B 1 153 ? 20.676 -36.100 20.581 1.00 37.04 153 PRO B N 1
ATOM 3207 C CA . PRO B 1 153 ? 20.383 -36.820 19.342 1.00 35.01 153 PRO B CA 1
ATOM 3208 C C . PRO B 1 153 ? 19.088 -37.624 19.455 1.00 33.60 153 PRO B C 1
ATOM 3209 O O . PRO B 1 153 ? 18.944 -38.347 20.401 1.00 33.88 153 PRO B O 1
ATOM 3213 N N . GLU B 1 154 ? 18.179 -37.430 18.495 1.00 32.56 154 GLU B N 1
ATOM 3214 C CA . GLU B 1 154 ? 16.938 -38.220 18.322 1.00 32.52 154 GLU B CA 1
ATOM 3215 C C . GLU B 1 154 ? 17.091 -39.029 17.040 1.00 32.80 154 GLU B C 1
ATOM 3216 O O . GLU B 1 154 ? 16.818 -38.465 15.934 1.00 32.64 154 GLU B O 1
ATOM 3222 N N . TYR B 1 155 ? 17.544 -40.278 17.172 1.00 31.92 155 TYR B N 1
ATOM 3223 C CA . TYR B 1 155 ? 17.714 -41.218 16.030 1.00 34.79 155 TYR B CA 1
ATOM 3224 C C . TYR B 1 155 ? 16.350 -41.832 15.694 1.00 35.76 155 TYR B C 1
ATOM 3225 O O . TYR B 1 155 ? 15.775 -42.528 16.536 1.00 35.06 155 TYR B O 1
ATOM 3234 N N . LEU B 1 156 ? 15.880 -41.615 14.466 1.00 35.83 156 LEU B N 1
ATOM 3235 C CA . LEU B 1 156 ? 14.501 -41.962 14.046 1.00 33.64 156 LEU B CA 1
ATOM 3236 C C . LEU B 1 156 ? 14.466 -43.315 13.314 1.00 34.21 156 LEU B C 1
ATOM 3237 O O . LEU B 1 156 ? 13.389 -43.954 13.356 1.00 29.85 156 LEU B O 1
ATOM 3242 N N . GLY B 1 157 ? 15.563 -43.733 12.666 1.00 34.04 157 GLY B N 1
ATOM 3243 C CA . GLY B 1 157 ? 15.614 -45.014 11.931 1.00 32.76 157 GLY B CA 1
ATOM 3244 C C . GLY B 1 157 ? 16.450 -44.930 10.673 1.00 34.21 157 GLY B C 1
ATOM 3245 O O . GLY B 1 157 ? 17.195 -43.938 10.495 1.00 34.01 157 GLY B O 1
ATOM 3246 N N . GLU B 1 158 ? 16.333 -45.942 9.815 1.00 37.80 158 GLU B N 1
ATOM 3247 C CA . GLU B 1 158 ? 17.319 -46.221 8.734 1.00 41.16 158 GLU B CA 1
ATOM 3248 C C . GLU B 1 158 ? 17.040 -45.287 7.554 1.00 39.58 158 GLU B C 1
ATOM 3249 O O . GLU B 1 158 ? 17.996 -44.813 6.902 1.00 37.41 158 GLU B O 1
ATOM 3255 N N . ASP B 1 159 ? 15.772 -44.965 7.332 1.00 36.57 159 ASP B N 1
ATOM 3256 C CA . ASP B 1 159 ? 15.368 -44.166 6.153 1.00 39.78 159 ASP B CA 1
ATOM 3257 C C . ASP B 1 159 ? 15.946 -42.749 6.285 1.00 36.26 159 ASP B C 1
ATOM 3258 O O . ASP B 1 159 ? 15.453 -41.986 7.089 1.00 38.00 159 ASP B O 1
ATOM 3263 N N . HIS B 1 160 ? 16.954 -42.418 5.486 1.00 36.58 160 HIS B N 1
ATOM 3264 C CA . HIS B 1 160 ? 17.574 -41.074 5.423 1.00 40.39 160 HIS B CA 1
ATOM 3265 C C . HIS B 1 160 ? 16.513 -39.958 5.423 1.00 41.26 160 HIS B C 1
ATOM 3266 O O . HIS B 1 160 ? 16.808 -38.872 5.921 1.00 36.74 160 HIS B O 1
ATOM 3273 N N . GLY B 1 161 ? 15.351 -40.187 4.809 1.00 41.96 161 GLY B N 1
ATOM 3274 C CA . GLY B 1 161 ? 14.285 -39.169 4.679 1.00 41.42 161 GLY B CA 1
ATOM 3275 C C . GLY B 1 161 ? 13.645 -38.775 6.005 1.00 39.11 161 GLY B C 1
ATOM 3276 O O . GLY B 1 161 ? 13.047 -37.671 6.066 1.00 33.09 161 GLY B O 1
ATOM 3277 N N . LEU B 1 162 ? 13.757 -39.626 7.028 1.00 37.66 162 LEU B N 1
ATOM 3278 C CA . LEU B 1 162 ? 12.957 -39.525 8.272 1.00 40.21 162 LEU B CA 1
ATOM 3279 C C . LEU B 1 162 ? 13.283 -38.220 9.009 1.00 37.87 162 LEU B C 1
ATOM 3280 O O . LEU B 1 162 ? 12.337 -37.528 9.396 1.00 35.33 162 LEU B O 1
ATOM 3285 N N . ALA B 1 163 ? 14.560 -37.906 9.215 1.00 36.46 163 ALA B N 1
ATOM 3286 C CA . ALA B 1 163 ? 14.986 -36.699 9.961 1.00 33.76 163 ALA B CA 1
ATOM 3287 C C . ALA B 1 163 ? 14.486 -35.477 9.190 1.00 33.80 163 ALA B C 1
ATOM 3288 O O . ALA B 1 163 ? 14.031 -34.525 9.819 1.00 28.39 163 ALA B O 1
ATOM 3290 N N . GLN B 1 164 ? 14.588 -35.512 7.862 1.00 33.03 164 GLN B N 1
ATOM 3291 C CA . GLN B 1 164 ? 14.161 -34.395 6.991 1.00 30.45 164 GLN B CA 1
ATOM 3292 C C . GLN B 1 164 ? 12.634 -34.242 7.106 1.00 30.43 164 GLN B C 1
ATOM 3293 O O . GLN B 1 164 ? 12.157 -33.089 7.226 1.00 30.22 164 GLN B O 1
ATOM 3299 N N . LEU B 1 165 ? 11.915 -35.358 7.147 1.00 28.27 165 LEU B N 1
ATOM 3300 C CA . LEU B 1 165 ? 10.440 -35.391 7.262 1.00 30.79 165 LEU B CA 1
ATOM 3301 C C . LEU B 1 165 ? 10.014 -34.759 8.598 1.00 30.23 165 LEU B C 1
ATOM 3302 O O . LEU B 1 165 ? 9.076 -33.936 8.571 1.00 28.71 165 LEU B O 1
ATOM 3307 N N . PHE B 1 166 ? 10.640 -35.156 9.717 1.00 26.06 166 PHE B N 1
ATOM 3308 C CA . PHE B 1 166 ? 10.305 -34.613 11.067 1.00 25.96 166 PHE B CA 1
ATOM 3309 C C . PHE B 1 166 ? 10.733 -33.149 11.106 1.00 23.91 166 PHE B C 1
ATOM 3310 O O . PHE B 1 166 ? 9.968 -32.349 11.617 1.00 25.71 166 PHE B O 1
ATOM 3318 N N . TYR B 1 167 ? 11.877 -32.800 10.505 1.00 23.12 167 TYR B N 1
ATOM 3319 C CA . TYR B 1 167 ? 12.342 -31.403 10.427 1.00 24.98 167 TYR B CA 1
ATOM 3320 C C . TYR B 1 167 ? 11.295 -30.573 9.671 1.00 28.13 167 TYR B C 1
ATOM 3321 O O . TYR B 1 167 ? 10.891 -29.526 10.219 1.00 27.13 167 TYR B O 1
ATOM 3330 N N . GLN B 1 168 ? 10.843 -31.033 8.492 1.00 25.32 168 GLN B N 1
ATOM 3331 C CA . GLN B 1 168 ? 9.908 -30.245 7.658 1.00 25.69 168 GLN B CA 1
ATOM 3332 C C . GLN B 1 168 ? 8.567 -30.115 8.382 1.00 25.25 168 GLN B C 1
ATOM 3333 O O . GLN B 1 168 ? 8.009 -29.020 8.308 1.00 22.86 168 GLN B O 1
ATOM 3339 N N . ALA B 1 169 ? 8.085 -31.171 9.055 1.00 25.73 169 ALA B N 1
ATOM 3340 C CA . ALA B 1 169 ? 6.832 -31.146 9.844 1.00 23.75 169 ALA B CA 1
ATOM 3341 C C . ALA B 1 169 ? 6.975 -30.125 10.989 1.00 25.14 169 ALA B C 1
ATOM 3342 O O . ALA B 1 169 ? 6.017 -29.378 11.271 1.00 24.15 169 ALA B O 1
ATOM 3344 N N . GLU B 1 170 ? 8.118 -30.103 11.670 1.00 26.43 170 GLU B N 1
ATOM 3345 C CA . GLU B 1 170 ? 8.349 -29.147 12.787 1.00 23.24 170 GLU B CA 1
ATOM 3346 C C . GLU B 1 170 ? 8.363 -27.713 12.263 1.00 22.31 170 GLU B C 1
ATOM 3347 O O . GLU B 1 170 ? 7.770 -26.847 12.904 1.00 22.02 170 GLU B O 1
ATOM 3353 N N . LEU B 1 171 ? 8.992 -27.483 11.116 1.00 21.62 171 LEU B N 1
ATOM 3354 C CA . LEU B 1 171 ? 9.144 -26.118 10.586 1.00 24.14 171 LEU B CA 1
ATOM 3355 C C . LEU B 1 171 ? 7.830 -25.668 9.931 1.00 25.72 171 LEU B C 1
ATOM 3356 O O . LEU B 1 171 ? 7.642 -24.432 9.817 1.00 21.26 171 LEU B O 1
ATOM 3361 N N . THR B 1 172 ? 6.943 -26.614 9.594 1.00 24.16 172 THR B N 1
ATOM 3362 C CA . THR B 1 172 ? 5.552 -26.314 9.167 1.00 27.88 172 THR B CA 1
ATOM 3363 C C . THR B 1 172 ? 4.871 -25.612 10.338 1.00 25.32 172 THR B C 1
ATOM 3364 O O . THR B 1 172 ? 4.337 -24.531 10.167 1.00 27.12 172 THR B O 1
ATOM 3368 N N . VAL B 1 173 ? 4.988 -26.210 11.512 1.00 22.66 173 VAL B N 1
ATOM 3369 C CA . VAL B 1 173 ? 4.428 -25.658 12.758 1.00 23.90 173 VAL B CA 1
ATOM 3370 C C . VAL B 1 173 ? 5.071 -24.304 13.051 1.00 23.42 173 VAL B C 1
ATOM 3371 O O . VAL B 1 173 ? 4.319 -23.353 13.376 1.00 24.73 173 VAL B O 1
ATOM 3375 N N . PHE B 1 174 ? 6.393 -24.245 12.980 1.00 22.37 174 PHE B N 1
ATOM 3376 C CA . PHE B 1 174 ? 7.220 -23.111 13.468 1.00 24.64 174 PHE B CA 1
ATOM 3377 C C . PHE B 1 174 ? 7.062 -21.902 12.539 1.00 24.05 174 PHE B C 1
ATOM 3378 O O . PHE B 1 174 ? 6.637 -20.861 12.989 1.00 26.06 174 PHE B O 1
ATOM 3386 N N . LEU B 1 175 ? 7.341 -22.059 11.255 1.00 22.59 175 LEU B N 1
ATOM 3387 C CA . LEU B 1 175 ? 7.248 -20.933 10.299 1.00 24.03 175 LEU B CA 1
ATOM 3388 C C . LEU B 1 175 ? 5.784 -20.470 10.188 1.00 23.07 175 LEU B C 1
ATOM 3389 O O . LEU B 1 175 ? 5.553 -19.241 10.099 1.00 26.67 175 LEU B O 1
ATOM 3394 N N . THR B 1 176 ? 4.814 -21.378 10.201 1.00 22.15 176 THR B N 1
ATOM 3395 C CA . THR B 1 176 ? 3.389 -20.969 10.075 1.00 23.29 176 THR B CA 1
ATOM 3396 C C . THR B 1 176 ? 2.989 -20.220 11.349 1.00 22.16 176 THR B C 1
ATOM 3397 O O . THR B 1 176 ? 2.284 -19.222 11.234 1.00 22.61 176 THR B O 1
ATOM 3401 N N . SER B 1 177 ? 3.456 -20.651 12.519 1.00 21.44 177 SER B N 1
ATOM 3402 C CA . SER B 1 177 ? 3.157 -19.950 13.783 1.00 21.85 177 SER B CA 1
ATOM 3403 C C . SER B 1 177 ? 3.730 -18.529 13.729 1.00 22.44 177 SER B C 1
ATOM 3404 O O . SER B 1 177 ? 3.010 -17.575 14.105 1.00 21.99 177 SER B O 1
ATOM 3407 N N . LEU B 1 178 ? 4.956 -18.361 13.246 1.00 23.62 178 LEU B N 1
ATOM 3408 C CA . LEU B 1 178 ? 5.573 -17.010 13.133 1.00 26.09 178 LEU B CA 1
ATOM 3409 C C . LEU B 1 178 ? 4.738 -16.126 12.184 1.00 26.30 178 LEU B C 1
ATOM 3410 O O . LEU B 1 178 ? 4.521 -14.966 12.541 1.00 24.11 178 LEU B O 1
ATOM 3415 N N . SER B 1 179 ? 4.302 -16.637 11.020 1.00 27.52 179 SER B N 1
ATOM 3416 C CA . SER B 1 179 ? 3.480 -15.862 10.044 1.00 25.19 179 SER B CA 1
ATOM 3417 C C . SER B 1 179 ? 2.150 -15.479 10.696 1.00 23.70 179 SER B C 1
ATOM 3418 O O . SER B 1 179 ? 1.700 -14.358 10.513 1.00 23.41 179 SER B O 1
ATOM 3421 N N . ALA B 1 180 ? 1.603 -16.361 11.517 1.00 23.29 180 ALA B N 1
ATOM 3422 C CA . ALA B 1 180 ? 0.336 -16.134 12.236 1.00 21.94 180 ALA B CA 1
ATOM 3423 C C . ALA B 1 180 ? 0.516 -14.989 13.239 1.00 22.63 180 ALA B C 1
ATOM 3424 O O . ALA B 1 180 ? -0.463 -14.245 13.463 1.00 22.22 180 ALA B O 1
ATOM 3426 N N . TYR B 1 181 ? 1.696 -14.899 13.869 1.00 22.48 181 TYR B N 1
ATOM 3427 C CA . TYR B 1 181 ? 2.024 -13.813 14.818 1.00 23.63 181 TYR B CA 1
ATOM 3428 C C . TYR B 1 181 ? 2.064 -12.499 14.032 1.00 23.17 181 TYR B C 1
ATOM 3429 O O . TYR B 1 181 ? 1.446 -11.544 14.498 1.00 24.04 181 TYR B O 1
ATOM 3438 N N . LEU B 1 182 ? 2.746 -12.468 12.889 1.00 23.52 182 LEU B N 1
ATOM 3439 C CA . LEU B 1 182 ? 2.812 -11.270 12.024 1.00 25.08 182 LEU B CA 1
ATOM 3440 C C . LEU B 1 182 ? 1.387 -10.826 11.659 1.00 26.53 182 LEU B C 1
ATOM 3441 O O . LEU B 1 182 ? 1.118 -9.596 11.626 1.00 24.00 182 LEU B O 1
ATOM 3446 N N . GLN B 1 183 ? 0.560 -11.804 11.269 1.00 27.58 183 GLN B N 1
ATOM 3447 C CA . GLN B 1 183 ? -0.830 -11.623 10.801 1.00 24.04 183 GLN B CA 1
ATOM 3448 C C . GLN B 1 183 ? -1.633 -10.938 11.890 1.00 21.73 183 GLN B C 1
ATOM 3449 O O . GLN B 1 183 ? -2.254 -9.938 11.590 1.00 22.13 183 GLN B O 1
ATOM 3455 N N . ALA B 1 184 ? -1.572 -11.458 13.110 1.00 22.89 184 ALA B N 1
ATOM 3456 C CA . ALA B 1 184 ? -2.242 -10.918 14.318 1.00 24.01 184 ALA B CA 1
ATOM 3457 C C . ALA B 1 184 ? -1.747 -9.502 14.630 1.00 27.05 184 ALA B C 1
ATOM 3458 O O . ALA B 1 184 ? -2.618 -8.617 14.895 1.00 26.15 184 ALA B O 1
ATOM 3460 N N . PHE B 1 185 ? -0.423 -9.300 14.629 1.00 26.89 185 PHE B N 1
ATOM 3461 C CA . PHE B 1 185 ? 0.232 -7.990 14.892 1.00 26.52 185 PHE B CA 1
ATOM 3462 C C . PHE B 1 185 ? -0.164 -6.963 13.818 1.00 30.39 185 PHE B C 1
ATOM 3463 O O . PHE B 1 185 ? -0.509 -5.824 14.218 1.00 28.34 185 PHE B O 1
ATOM 3471 N N . ALA B 1 186 ? -0.134 -7.360 12.537 1.00 29.06 186 ALA B N 1
ATOM 3472 C CA . ALA B 1 186 ? -0.560 -6.560 11.368 1.00 30.42 186 ALA B CA 1
ATOM 3473 C C . ALA B 1 186 ? -1.991 -6.059 11.573 1.00 29.93 186 ALA B C 1
ATOM 3474 O O . ALA B 1 186 ? -2.251 -4.865 11.312 1.00 26.51 186 ALA B O 1
ATOM 3476 N N . LEU B 1 187 ? -2.886 -6.929 12.027 1.00 26.70 187 LEU B N 1
ATOM 3477 C CA . LEU B 1 187 ? -4.310 -6.582 12.153 1.00 27.09 187 LEU B CA 1
ATOM 3478 C C . LEU B 1 187 ? -4.496 -5.487 13.214 1.00 30.94 187 LEU B C 1
ATOM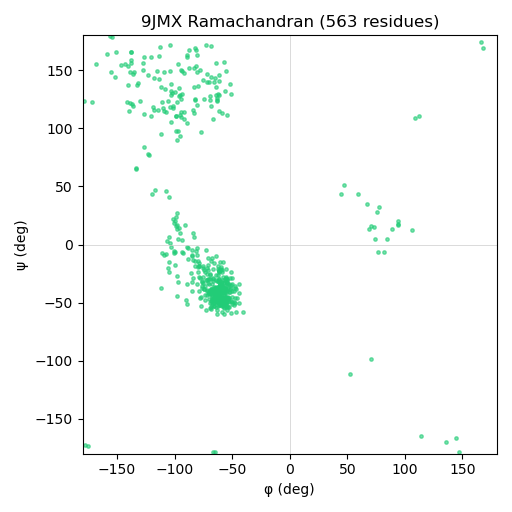 3479 O O . LEU B 1 187 ? -5.240 -4.517 12.896 1.00 26.10 187 LEU B O 1
ATOM 3484 N N . LEU B 1 188 ? -3.882 -5.634 14.402 1.00 31.15 188 LEU B N 1
ATOM 3485 C CA . LEU B 1 188 ? -3.889 -4.603 15.480 1.00 31.03 188 LEU B CA 1
ATOM 3486 C C . LEU B 1 188 ? -3.297 -3.313 14.917 1.00 29.02 188 LEU B C 1
ATOM 3487 O O . LEU B 1 188 ? -3.939 -2.257 15.071 1.00 29.30 188 LEU B O 1
ATOM 3492 N N . ALA B 1 189 ? -2.128 -3.368 14.289 1.00 30.12 189 ALA B N 1
ATOM 3493 C CA . ALA B 1 189 ? -1.384 -2.147 13.901 1.00 31.29 189 ALA B CA 1
ATOM 3494 C C . ALA B 1 189 ? -2.201 -1.380 12.855 1.00 34.59 189 ALA B C 1
ATOM 3495 O O . ALA B 1 189 ? -2.290 -0.125 12.956 1.00 34.64 189 ALA B O 1
ATOM 3497 N N . ALA B 1 190 ? -2.816 -2.102 11.920 1.00 33.13 190 ALA B N 1
ATOM 3498 C CA . ALA B 1 190 ? -3.598 -1.510 10.810 1.00 32.24 190 ALA B CA 1
ATOM 3499 C C . ALA B 1 190 ? -4.779 -0.733 11.387 1.00 31.25 190 ALA B C 1
ATOM 3500 O O . ALA B 1 190 ? -5.164 0.249 10.769 1.00 30.88 190 ALA B O 1
ATOM 3502 N N . GLU B 1 191 ? -5.324 -1.166 12.525 1.00 33.06 191 GLU B N 1
ATOM 3503 C CA . GLU B 1 191 ? -6.510 -0.545 13.182 1.00 36.12 191 GLU B CA 1
ATOM 3504 C C . GLU B 1 191 ? -6.035 0.454 14.257 1.00 35.03 191 GLU B C 1
ATOM 3505 O O . GLU B 1 191 ? -6.872 0.913 15.056 1.00 36.27 191 GLU B O 1
ATOM 3511 N N . GLY B 1 192 ? -4.736 0.757 14.282 1.00 34.37 192 GLY B N 1
ATOM 3512 C CA . GLY B 1 192 ? -4.099 1.688 15.238 1.00 39.34 192 GLY B CA 1
ATOM 3513 C C . GLY B 1 192 ? -3.970 1.138 16.651 1.00 37.51 192 GLY B C 1
ATOM 3514 O O . GLY B 1 192 ? -3.690 1.933 17.546 1.00 41.94 192 GLY B O 1
ATOM 3515 N N . ALA B 1 193 ? -4.126 -0.163 16.897 1.00 35.71 193 ALA B N 1
ATOM 3516 C CA . ALA B 1 193 ? -3.813 -0.721 18.236 1.00 35.90 193 ALA B CA 1
ATOM 3517 C C . ALA B 1 193 ? -2.338 -1.138 18.281 1.00 32.71 193 ALA B C 1
ATOM 3518 O O . ALA B 1 193 ? -1.679 -1.238 17.214 1.00 34.13 193 ALA B O 1
ATOM 3520 N N . ASP B 1 194 ? -1.810 -1.297 19.492 1.00 34.21 194 ASP B N 1
ATOM 3521 C CA . ASP B 1 194 ? -0.371 -1.581 19.719 1.00 33.48 194 ASP B CA 1
ATOM 3522 C C . ASP B 1 194 ? -0.193 -3.094 19.769 1.00 26.79 194 ASP B C 1
ATOM 3523 O O . ASP B 1 194 ? -0.706 -3.724 20.679 1.00 28.28 194 ASP B O 1
ATOM 3528 N N . PRO B 1 195 ? 0.526 -3.699 18.803 1.00 27.68 195 PRO B N 1
ATOM 3529 C CA . PRO B 1 195 ? 0.861 -5.127 18.843 1.00 30.79 195 PRO B CA 1
ATOM 3530 C C . PRO B 1 195 ? 1.494 -5.588 20.163 1.00 31.82 195 PRO B C 1
ATOM 3531 O O . PRO B 1 195 ? 1.158 -6.666 20.650 1.00 31.34 195 PRO B O 1
ATOM 3535 N N . ALA B 1 196 ? 2.333 -4.743 20.766 1.00 31.59 196 ALA B N 1
ATOM 3536 C CA . ALA B 1 196 ? 2.963 -5.038 22.074 1.00 32.85 196 ALA B CA 1
ATOM 3537 C C . ALA B 1 196 ? 1.892 -5.479 23.076 1.00 30.67 196 ALA B C 1
ATOM 3538 O O . ALA B 1 196 ? 2.176 -6.333 23.945 1.00 28.87 196 ALA B O 1
ATOM 3540 N N . ARG B 1 197 ? 0.688 -4.928 22.971 1.00 33.01 197 ARG B N 1
ATOM 3541 C CA . ARG B 1 197 ? -0.412 -5.221 23.925 1.00 34.93 197 ARG B CA 1
ATOM 3542 C C . ARG B 1 197 ? -0.924 -6.661 23.764 1.00 29.06 197 ARG B C 1
ATOM 3543 O O . ARG B 1 197 ? -1.431 -7.186 24.745 1.00 32.16 197 ARG B O 1
ATOM 3551 N N . LEU B 1 198 ? -0.801 -7.281 22.588 1.00 31.24 198 LEU B N 1
ATOM 3552 C CA . LEU B 1 198 ? -1.304 -8.667 22.318 1.00 29.49 198 LEU B CA 1
ATOM 3553 C C . LEU B 1 198 ? -0.343 -9.730 22.895 1.00 28.88 198 LEU B C 1
ATOM 3554 O O . LEU B 1 198 ? -0.818 -10.837 23.230 1.00 28.22 198 LEU B O 1
ATOM 3559 N N . VAL B 1 199 ? 0.954 -9.421 23.010 1.00 30.09 199 VAL B N 1
ATOM 3560 C CA . VAL B 1 199 ? 2.027 -10.442 23.234 1.00 30.00 199 VAL B CA 1
ATOM 3561 C C . VAL B 1 199 ? 1.639 -11.438 24.333 1.00 27.41 199 VAL B C 1
ATOM 3562 O O . VAL B 1 199 ? 1.619 -12.646 24.089 1.00 27.58 199 VAL B O 1
ATOM 3566 N N . PRO B 1 200 ? 1.348 -11.034 25.584 1.00 28.37 200 PRO B N 1
ATOM 3567 C CA . PRO B 1 200 ? 1.042 -12.021 26.617 1.00 29.99 200 PRO B CA 1
ATOM 3568 C C . PRO B 1 200 ? -0.191 -12.859 26.260 1.00 30.10 200 PRO B C 1
ATOM 3569 O O . PRO B 1 200 ? -0.214 -14.025 26.576 1.00 27.22 200 PRO B O 1
ATOM 3573 N N . PHE B 1 201 ? -1.172 -12.262 25.582 1.00 30.89 201 PHE B N 1
ATOM 3574 C CA . PHE B 1 201 ? -2.392 -12.985 25.152 1.00 28.94 201 PHE B CA 1
ATOM 3575 C C . PHE B 1 201 ? -2.006 -13.943 24.016 1.00 28.60 201 PHE B C 1
ATOM 3576 O O . PHE B 1 201 ? -2.524 -15.076 23.979 1.00 28.20 201 PHE B O 1
ATOM 3584 N N . ALA B 1 202 ? -1.135 -13.512 23.101 1.00 26.27 202 ALA B N 1
ATOM 3585 C CA . ALA B 1 202 ? -0.658 -14.376 21.994 1.00 27.50 202 ALA B CA 1
ATOM 3586 C C . ALA B 1 202 ? 0.089 -15.589 22.584 1.00 30.51 202 ALA B C 1
ATOM 3587 O O . ALA B 1 202 ? -0.177 -16.721 22.161 1.00 27.62 202 ALA B O 1
ATOM 3589 N N . ARG B 1 203 ? 0.977 -15.377 23.560 1.00 32.34 203 ARG B N 1
ATOM 3590 C CA . ARG B 1 203 ? 1.681 -16.473 24.292 1.00 32.62 203 ARG B CA 1
ATOM 3591 C C . ARG B 1 203 ? 0.677 -17.457 24.900 1.00 30.33 203 ARG B C 1
ATOM 3592 O O . ARG B 1 203 ? 0.866 -18.720 24.788 1.00 28.39 203 ARG B O 1
ATOM 3600 N N . GLU B 1 204 ? -0.321 -16.939 25.606 1.00 30.49 204 GLU B N 1
ATOM 3601 C CA . GLU B 1 204 ? -1.316 -17.794 26.304 1.00 30.47 204 GLU B CA 1
ATOM 3602 C C . GLU B 1 204 ? -2.043 -18.674 25.275 1.00 28.23 204 GLU B C 1
ATOM 3603 O O . GLU B 1 204 ? -2.183 -19.886 25.522 1.00 27.46 204 GLU B O 1
ATOM 3609 N N . VAL B 1 205 ? -2.459 -18.102 24.146 1.00 25.67 205 VAL B N 1
ATOM 3610 C CA . VAL B 1 205 ? -3.290 -18.826 23.140 1.00 25.81 205 VAL B CA 1
ATOM 3611 C C . VAL B 1 205 ? -2.422 -19.859 22.397 1.00 25.76 205 VAL B C 1
ATOM 3612 O O . VAL B 1 205 ? -2.966 -20.889 22.002 1.00 26.09 205 VAL B O 1
ATOM 3616 N N . SER B 1 206 ? -1.119 -19.609 22.214 1.00 28.14 206 SER B N 1
ATOM 3617 C CA . SER B 1 206 ? -0.165 -20.604 21.655 1.00 28.57 206 SER B CA 1
ATOM 3618 C C . SER B 1 206 ? -0.110 -21.819 22.590 1.00 29.67 206 SER B C 1
ATOM 3619 O O . SER B 1 206 ? -0.182 -22.980 22.117 1.00 29.49 206 SER B O 1
ATOM 3622 N N . GLY B 1 207 ? 0.001 -21.549 23.891 1.00 31.37 207 GLY B N 1
ATOM 3623 C CA . GLY B 1 207 ? -0.120 -22.575 24.939 1.00 30.26 207 GLY B CA 1
ATOM 3624 C C . GLY B 1 207 ? -1.436 -23.319 24.802 1.00 28.15 207 GLY B C 1
ATOM 3625 O O . GLY B 1 207 ? -1.431 -24.570 24.920 1.00 24.68 207 GLY B O 1
ATOM 3626 N N . LEU B 1 208 ? -2.541 -22.588 24.603 1.00 25.11 208 LEU B N 1
ATOM 3627 C CA . LEU B 1 208 ? -3.876 -23.224 24.482 1.00 28.04 208 LEU B CA 1
ATOM 3628 C C . LEU B 1 208 ? -3.894 -24.152 23.246 1.00 25.67 208 LEU B C 1
ATOM 3629 O O . LEU B 1 208 ? -4.265 -25.307 23.376 1.00 24.35 208 LEU B O 1
ATOM 3634 N N . ALA B 1 209 ? -3.437 -23.678 22.095 1.00 25.16 209 ALA B N 1
ATOM 3635 C CA . ALA B 1 209 ? -3.357 -24.488 20.862 1.00 24.69 209 ALA B CA 1
ATOM 3636 C C . ALA B 1 209 ? -2.605 -25.790 21.139 1.00 24.11 209 ALA B C 1
ATOM 3637 O O . ALA B 1 209 ? -3.089 -26.848 20.711 1.00 23.22 209 ALA B O 1
ATOM 3639 N N . ALA B 1 210 ? -1.445 -25.706 21.791 1.00 24.59 210 ALA B N 1
ATOM 3640 C CA . ALA B 1 210 ? -0.545 -26.862 22.012 1.00 26.85 210 ALA B CA 1
ATOM 3641 C C . ALA B 1 210 ? -1.263 -27.907 22.886 1.00 27.17 210 ALA B C 1
ATOM 3642 O O . ALA B 1 210 ? -1.032 -29.103 22.688 1.00 26.06 210 ALA B O 1
ATOM 3644 N N . SER B 1 211 ? -2.143 -27.489 23.794 1.00 26.45 211 SER B N 1
ATOM 3645 C CA . SER B 1 211 ? -2.904 -28.409 24.675 1.00 27.11 211 SER B CA 1
ATOM 3646 C C . SER B 1 211 ? -3.922 -29.225 23.865 1.00 26.71 211 SER B C 1
ATOM 3647 O O . SER B 1 211 ? -4.468 -30.180 24.415 1.00 24.01 211 SER B O 1
ATOM 3650 N N . TYR B 1 212 ? -4.213 -28.845 22.611 1.00 26.88 212 TYR B N 1
ATOM 3651 C CA . TYR B 1 212 ? -5.106 -29.618 21.700 1.00 26.57 212 TYR B CA 1
ATOM 3652 C C . TYR B 1 212 ? -4.333 -30.722 20.965 1.00 27.93 212 TYR B C 1
ATOM 3653 O O . TYR B 1 212 ? -4.955 -31.501 20.163 1.00 27.89 212 TYR B O 1
ATOM 3662 N N . LEU B 1 213 ? -3.007 -30.798 21.125 1.00 27.71 213 LEU B N 1
ATOM 3663 C CA . LEU B 1 213 ? -2.208 -31.728 20.274 1.00 27.57 213 LEU B CA 1
ATOM 3664 C C . LEU B 1 213 ? -2.726 -33.162 20.439 1.00 30.01 213 LEU B C 1
ATOM 3665 O O . LEU B 1 213 ? -2.967 -33.831 19.405 1.00 30.61 213 LEU B O 1
ATOM 3670 N N . ASP B 1 214 ? -2.901 -33.645 21.668 1.00 29.51 214 ASP B N 1
ATOM 3671 C CA . ASP B 1 214 ? -3.291 -35.066 21.892 1.00 33.73 214 ASP B CA 1
ATOM 3672 C C . ASP B 1 214 ? -4.677 -35.348 21.306 1.00 32.93 214 ASP B C 1
ATOM 3673 O O . ASP B 1 214 ? -4.812 -36.337 20.613 1.00 35.19 214 ASP B O 1
ATOM 3678 N N . GLU B 1 215 ? -5.674 -34.502 21.549 1.00 35.84 215 GLU B N 1
ATOM 3679 C CA . GLU B 1 215 ? -7.029 -34.688 20.966 1.00 36.45 215 GLU B CA 1
ATOM 3680 C C . GLU B 1 215 ? -6.968 -34.657 19.420 1.00 34.31 215 GLU B C 1
ATOM 3681 O O . GLU B 1 215 ? -7.722 -35.399 18.752 1.00 30.57 215 GLU B O 1
ATOM 3687 N N . THR B 1 216 ? -6.090 -33.844 18.849 1.00 31.27 216 THR B N 1
ATOM 3688 C CA . THR B 1 216 ? -5.885 -33.764 17.384 1.00 32.50 216 THR B CA 1
ATOM 3689 C C . THR B 1 216 ? -5.392 -35.121 16.875 1.00 32.34 216 THR B C 1
ATOM 3690 O O . THR B 1 216 ? -5.929 -35.634 15.857 1.00 28.17 216 THR B O 1
ATOM 3694 N N . VAL B 1 217 ? -4.386 -35.669 17.540 1.00 29.97 217 VAL B N 1
ATOM 3695 C CA . VAL B 1 217 ? -3.835 -36.999 17.167 1.00 30.50 217 VAL B CA 1
ATOM 3696 C C . VAL B 1 217 ? -4.955 -38.032 17.242 1.00 27.98 217 VAL B C 1
ATOM 3697 O O . VAL B 1 217 ? -5.142 -38.757 16.260 1.00 28.98 217 VAL B O 1
ATOM 3701 N N . SER B 1 218 ? -5.662 -38.080 18.374 1.00 31.24 218 SER B N 1
ATOM 3702 C CA . SER B 1 218 ? -6.731 -39.059 18.696 1.00 35.59 218 SER B CA 1
ATOM 3703 C C . SER B 1 218 ? -7.822 -39.006 17.622 1.00 34.66 218 SER B C 1
ATOM 3704 O O . SER B 1 218 ? -8.135 -40.048 17.014 1.00 31.39 218 SER B O 1
ATOM 3707 N N . GLN B 1 219 ? -8.374 -37.821 17.374 1.00 32.94 219 GLN B N 1
ATOM 3708 C CA . GLN B 1 219 ? -9.571 -37.683 16.498 1.00 31.87 219 GLN B CA 1
ATOM 3709 C C . GLN B 1 219 ? -9.183 -37.972 15.043 1.00 32.81 219 GLN B C 1
ATOM 3710 O O . GLN B 1 219 ? -9.948 -38.729 14.391 1.00 35.53 219 GLN B O 1
ATOM 3716 N N . THR B 1 220 ? -8.014 -37.516 14.582 1.00 30.37 220 THR B N 1
ATOM 3717 C CA . THR B 1 220 ? -7.570 -37.710 13.165 1.00 33.83 220 THR B CA 1
ATOM 3718 C C . THR B 1 220 ? -7.197 -39.182 12.935 1.00 35.45 220 THR B C 1
ATOM 3719 O O . THR B 1 220 ? -7.539 -39.717 11.848 1.00 31.95 220 THR B O 1
ATOM 3723 N N . ARG B 1 221 ? -6.554 -39.841 13.903 1.00 35.34 221 ARG B N 1
ATOM 3724 C CA . ARG B 1 221 ? -6.261 -41.305 13.791 1.00 38.21 221 ARG B CA 1
ATOM 3725 C C . ARG B 1 221 ? -7.582 -42.072 13.619 1.00 32.94 221 ARG B C 1
ATOM 3726 O O . ARG B 1 221 ? -7.618 -42.923 12.770 1.00 38.05 221 ARG B O 1
ATOM 3734 N N . ALA B 1 222 ? -8.633 -41.725 14.347 1.00 33.61 222 ALA B N 1
ATOM 3735 C CA . ALA B 1 222 ? -9.967 -42.387 14.326 1.00 34.77 222 ALA B CA 1
ATOM 3736 C C . ALA B 1 222 ? -10.855 -41.892 13.173 1.00 39.38 222 ALA B C 1
ATOM 3737 O O . ALA B 1 222 ? -11.929 -42.494 12.944 1.00 34.27 222 ALA B O 1
ATOM 3739 N N . ARG B 1 223 ? -10.486 -40.775 12.536 1.00 39.15 223 ARG B N 1
ATOM 3740 C CA . ARG B 1 223 ? -11.372 -40.039 11.597 1.00 34.74 223 ARG B CA 1
ATOM 3741 C C . ARG B 1 223 ? -12.738 -39.895 12.256 1.00 35.28 223 ARG B C 1
ATOM 3742 O O . ARG B 1 223 ? -13.756 -40.191 11.615 1.00 35.68 223 ARG B O 1
ATOM 3750 N N . ALA B 1 224 ? -12.738 -39.403 13.486 1.00 32.90 224 ALA B N 1
ATOM 3751 C CA . ALA B 1 224 ? -13.936 -39.227 14.323 1.00 28.88 224 ALA B CA 1
ATOM 3752 C C . ALA B 1 224 ? -13.843 -37.868 14.995 1.00 29.08 224 ALA B C 1
ATOM 3753 O O . ALA B 1 224 ? -12.892 -37.665 15.772 1.00 28.45 224 ALA B O 1
ATOM 3755 N N . TYR B 1 225 ? -14.812 -36.995 14.722 1.00 28.98 225 TYR B N 1
ATOM 3756 C CA . TYR B 1 225 ? -14.692 -35.534 14.928 1.00 29.93 225 TYR B CA 1
ATOM 3757 C C . TYR B 1 225 ? -15.936 -35.009 15.631 1.00 30.40 225 TYR B C 1
ATOM 3758 O O . TYR B 1 225 ? -16.641 -34.170 15.069 1.00 30.32 225 TYR B O 1
ATOM 3767 N N . PRO B 1 226 ? -16.192 -35.411 16.900 1.00 34.31 226 PRO B N 1
ATOM 3768 C CA . PRO B 1 226 ? -17.348 -34.918 17.642 1.00 31.83 226 PRO B CA 1
ATOM 3769 C C . PRO B 1 226 ? -17.288 -33.398 17.827 1.00 34.74 226 PRO B C 1
ATOM 3770 O O . PRO B 1 226 ? -16.288 -32.898 18.326 1.00 32.47 226 PRO B O 1
ATOM 3774 N N . GLY B 1 227 ? -18.377 -32.713 17.470 1.00 36.04 227 GLY B N 1
ATOM 3775 C CA . GLY B 1 227 ? -18.475 -31.241 17.452 1.00 34.82 227 GLY B CA 1
ATOM 3776 C C . GLY B 1 227 ? -19.171 -30.658 18.672 1.00 34.97 227 GLY B C 1
ATOM 3777 O O . GLY B 1 227 ? -19.577 -29.468 18.606 1.00 38.13 227 GLY B O 1
ATOM 3778 N N . ASP B 1 228 ? -19.249 -31.402 19.777 1.00 32.83 228 ASP B N 1
ATOM 3779 C CA . ASP B 1 228 ? -20.004 -30.995 21.000 1.00 35.05 228 ASP B CA 1
ATOM 3780 C C . ASP B 1 228 ? -19.450 -29.710 21.616 1.00 32.42 228 ASP B C 1
ATOM 3781 O O . ASP B 1 228 ? -20.245 -28.961 22.208 1.00 31.87 228 ASP B O 1
ATOM 3786 N N . LEU B 1 229 ? -18.142 -29.469 21.500 1.00 29.54 229 LEU B N 1
ATOM 3787 C CA . LEU B 1 229 ? -17.449 -28.327 22.152 1.00 31.41 229 LEU B CA 1
ATOM 3788 C C . LEU B 1 229 ? -17.087 -27.222 21.142 1.00 28.98 229 LEU B C 1
ATOM 3789 O O . LEU B 1 229 ? -16.846 -26.079 21.572 1.00 29.52 229 LEU B O 1
ATOM 3794 N N . SER B 1 230 ? -17.032 -27.524 19.848 1.00 27.32 230 SER B N 1
ATOM 3795 C CA . SER B 1 230 ? -16.595 -26.558 18.809 1.00 26.35 230 SER B CA 1
ATOM 3796 C C . SER B 1 230 ? -16.855 -27.165 17.431 1.00 27.63 230 SER B C 1
ATOM 3797 O O . SER B 1 230 ? -16.384 -28.267 17.199 1.00 30.54 230 SER B O 1
ATOM 3800 N N . THR B 1 231 ? -17.631 -26.507 16.580 1.00 24.57 231 THR B N 1
ATOM 3801 C CA . THR B 1 231 ? -17.921 -27.024 15.213 1.00 25.53 231 THR B CA 1
ATOM 3802 C C . THR B 1 231 ? -16.971 -26.360 14.208 1.00 23.62 231 THR B C 1
ATOM 3803 O O . THR B 1 231 ? -16.440 -25.266 14.488 1.00 22.13 231 THR B O 1
ATOM 3807 N N . ALA B 1 232 ? -16.737 -27.028 13.082 1.00 24.13 232 ALA B N 1
ATOM 3808 C CA . ALA B 1 232 ? -16.020 -26.463 11.930 1.00 23.35 232 ALA B CA 1
ATOM 3809 C C . ALA B 1 232 ? -16.781 -25.225 11.441 1.00 23.82 232 ALA B C 1
ATOM 3810 O O . ALA B 1 232 ? -16.146 -24.302 10.971 1.00 24.21 232 ALA B O 1
ATOM 3812 N N . THR B 1 233 ? -18.119 -25.221 11.537 1.00 23.12 233 THR B N 1
ATOM 3813 C CA . THR B 1 233 ? -18.973 -24.082 11.146 1.00 24.51 233 THR B CA 1
ATOM 3814 C C . THR B 1 233 ? -18.588 -22.866 12.009 1.00 22.61 233 THR B C 1
ATOM 3815 O O . THR B 1 233 ? -18.356 -21.778 11.470 1.00 19.98 233 THR B O 1
ATOM 3819 N N . MET B 1 234 ? -18.468 -23.063 13.309 1.00 23.19 234 MET B N 1
ATOM 3820 C CA . MET B 1 234 ? -18.162 -21.981 14.281 1.00 22.86 234 MET B CA 1
ATOM 3821 C C . MET B 1 234 ? -16.723 -21.516 14.065 1.00 20.37 234 MET B C 1
ATOM 3822 O O . MET B 1 234 ? -16.503 -20.312 13.876 1.00 22.04 234 MET B O 1
ATOM 3827 N N . ALA B 1 235 ? -15.775 -22.448 14.023 1.00 21.43 235 ALA B N 1
ATOM 3828 C CA . ALA B 1 235 ? -14.348 -22.109 13.807 1.00 20.42 235 ALA B CA 1
ATOM 3829 C C . ALA B 1 235 ? -14.197 -21.519 12.401 1.00 21.88 235 ALA B C 1
ATOM 3830 O O . ALA B 1 235 ? -13.527 -20.501 12.288 1.00 22.21 235 ALA B O 1
ATOM 3832 N N . GLY B 1 236 ? -14.919 -22.049 11.400 1.00 21.59 236 GLY B N 1
ATOM 3833 C CA . GLY B 1 236 ? -14.875 -21.518 10.024 1.00 22.97 236 GLY B CA 1
ATOM 3834 C C . GLY B 1 236 ? -15.398 -20.094 9.925 1.00 23.35 236 GLY B C 1
ATOM 3835 O O . GLY B 1 236 ? -14.784 -19.294 9.189 1.00 21.23 236 GLY B O 1
ATOM 3836 N N . ALA B 1 237 ? -16.483 -19.759 10.647 1.00 24.61 237 ALA B N 1
ATOM 3837 C CA . ALA B 1 237 ? -17.009 -18.378 10.732 1.00 21.30 237 ALA B CA 1
ATOM 3838 C C . ALA B 1 237 ? -15.890 -17.451 11.220 1.00 21.49 237 ALA B C 1
ATOM 3839 O O . ALA B 1 237 ? -15.640 -16.390 10.595 1.00 22.33 237 ALA B O 1
ATOM 3841 N N . THR B 1 238 ? -15.185 -17.834 12.274 1.00 20.65 238 THR B N 1
ATOM 3842 C CA . THR B 1 238 ? -14.064 -17.008 12.779 1.00 21.08 238 THR B CA 1
ATOM 3843 C C . THR B 1 238 ? -12.969 -16.965 11.708 1.00 20.04 238 THR B C 1
ATOM 3844 O O . THR B 1 238 ? -12.434 -15.895 11.509 1.00 22.03 238 THR B O 1
ATOM 3848 N N . ALA B 1 239 ? -12.636 -18.071 11.043 1.00 21.88 239 ALA B N 1
ATOM 3849 C CA . ALA B 1 239 ? -11.602 -18.055 9.977 1.00 22.21 239 ALA B CA 1
ATOM 3850 C C . ALA B 1 239 ? -11.972 -17.009 8.918 1.00 21.65 239 ALA B C 1
ATOM 3851 O O . ALA B 1 239 ? -11.085 -16.280 8.423 1.00 21.58 239 ALA B O 1
ATOM 3853 N N . GLU B 1 240 ? -13.247 -16.943 8.557 1.00 23.06 240 GLU B N 1
ATOM 3854 C CA . GLU B 1 240 ? -13.759 -15.887 7.652 1.00 24.31 240 GLU B CA 1
ATOM 3855 C C . GLU B 1 240 ? -13.700 -14.509 8.335 1.00 22.87 240 GLU B C 1
ATOM 3856 O O . GLU B 1 240 ? -13.345 -13.546 7.668 1.00 21.88 240 GLU B O 1
ATOM 3862 N N . HIS B 1 241 ? -14.009 -14.380 9.620 1.00 24.60 241 HIS B N 1
ATOM 3863 C CA . HIS B 1 241 ? -13.979 -13.053 10.309 1.00 23.37 241 HIS B CA 1
ATOM 3864 C C . HIS B 1 241 ? -12.549 -12.509 10.251 1.00 24.36 241 HIS B C 1
ATOM 3865 O O . HIS B 1 241 ? -12.370 -11.282 9.995 1.00 21.74 241 HIS B O 1
ATOM 3872 N N . ILE B 1 242 ? -11.552 -13.380 10.423 1.00 25.12 242 ILE B N 1
ATOM 3873 C CA . ILE B 1 242 ? -10.113 -12.979 10.335 1.00 23.72 242 ILE B CA 1
ATOM 3874 C C . ILE B 1 242 ? -9.825 -12.425 8.934 1.00 22.82 242 ILE B C 1
ATOM 3875 O O . ILE B 1 242 ? -9.243 -11.318 8.822 1.00 21.94 242 ILE B O 1
ATOM 3880 N N . LEU B 1 243 ? -10.210 -13.154 7.893 1.00 21.06 243 LEU B N 1
ATOM 3881 C CA . LEU B 1 243 ? -9.941 -12.735 6.499 1.00 23.51 243 LEU B CA 1
ATOM 3882 C C . LEU B 1 243 ? -10.681 -11.418 6.245 1.00 24.87 243 LEU B C 1
ATOM 3883 O O . LEU B 1 243 ? -10.068 -10.519 5.660 1.00 26.06 243 LEU B O 1
ATOM 3888 N N . GLN B 1 244 ? -11.954 -11.320 6.641 1.00 24.14 244 GLN B N 1
ATOM 3889 C CA . GLN B 1 244 ? -12.741 -10.071 6.466 1.00 26.24 244 GLN B CA 1
ATOM 3890 C C . GLN B 1 244 ? -12.122 -8.911 7.268 1.00 25.03 244 GLN B C 1
ATOM 3891 O O . GLN B 1 244 ? -12.028 -7.814 6.693 1.00 25.45 244 GLN B O 1
ATOM 3897 N N . ALA B 1 245 ? -11.738 -9.113 8.542 1.00 27.27 245 ALA B N 1
ATOM 3898 C CA . ALA B 1 245 ? -11.069 -8.071 9.375 1.00 27.19 245 ALA B CA 1
ATOM 3899 C C . ALA B 1 245 ? -9.785 -7.602 8.685 1.00 24.35 245 ALA B C 1
ATOM 3900 O O . ALA B 1 245 ? -9.573 -6.363 8.569 1.00 24.84 245 ALA B O 1
ATOM 3902 N N . CYS B 1 246 ? -8.971 -8.536 8.190 1.00 22.30 246 CYS B N 1
ATOM 3903 C CA . CYS B 1 246 ? -7.706 -8.194 7.504 1.00 23.00 246 CYS B CA 1
ATOM 3904 C C . CYS B 1 246 ? -8.024 -7.429 6.210 1.00 23.83 246 CYS B C 1
ATOM 3905 O O . CYS B 1 246 ? -7.287 -6.478 5.877 1.00 26.11 246 CYS B O 1
ATOM 3908 N N . ARG B 1 247 ? -9.004 -7.890 5.436 1.00 24.23 247 ARG B N 1
ATOM 3909 C CA . ARG B 1 247 ? -9.422 -7.223 4.169 1.00 24.65 247 ARG B CA 1
ATOM 3910 C C . ARG B 1 247 ? -9.801 -5.764 4.504 1.00 24.63 247 ARG B C 1
ATOM 3911 O O . ARG B 1 247 ? -9.307 -4.854 3.837 1.00 27.11 247 ARG B O 1
ATOM 3919 N N . ASP B 1 248 ? -10.633 -5.565 5.524 1.00 24.34 248 ASP B N 1
ATOM 3920 C CA . ASP B 1 248 ? -11.086 -4.232 6.008 1.00 25.60 248 ASP B CA 1
ATOM 3921 C C . ASP B 1 248 ? -9.882 -3.356 6.400 1.00 28.91 248 ASP B C 1
ATOM 3922 O O . ASP B 1 248 ? -9.850 -2.160 6.011 1.00 28.68 248 ASP B O 1
ATOM 3927 N N . ALA B 1 249 ? -8.874 -3.901 7.078 1.00 27.51 249 ALA B N 1
ATOM 3928 C CA . ALA B 1 249 ? -7.752 -3.091 7.607 1.00 26.44 249 ALA B CA 1
ATOM 3929 C C . ALA B 1 249 ? -6.620 -2.935 6.576 1.00 28.06 249 ALA B C 1
ATOM 3930 O O . ALA B 1 249 ? -5.649 -2.227 6.873 1.00 28.38 249 ALA B O 1
ATOM 3932 N N . GLY B 1 250 ? -6.722 -3.552 5.399 1.00 26.03 250 GLY B N 1
ATOM 3933 C CA . GLY B 1 250 ? -5.691 -3.475 4.354 1.00 28.40 250 GLY B CA 1
ATOM 3934 C C . GLY B 1 250 ? -4.457 -4.344 4.631 1.00 30.28 250 GLY B C 1
ATOM 3935 O O . GLY B 1 250 ? -3.369 -4.002 4.137 1.00 29.71 250 GLY B O 1
ATOM 3936 N N . VAL B 1 251 ? -4.612 -5.438 5.371 1.00 28.61 251 VAL B N 1
ATOM 3937 C CA . VAL B 1 251 ? -3.522 -6.395 5.716 1.00 29.97 251 VAL B CA 1
ATOM 3938 C C . VAL B 1 251 ? -3.533 -7.507 4.665 1.00 31.76 251 VAL B C 1
ATOM 3939 O O . VAL B 1 251 ? -4.630 -7.817 4.135 1.00 34.30 251 VAL B O 1
ATOM 3943 N N . ASP B 1 252 ? -2.373 -8.090 4.367 1.00 27.71 252 ASP B N 1
ATOM 3944 C CA . ASP B 1 252 ? -2.286 -9.236 3.432 1.00 30.62 252 ASP B CA 1
ATOM 3945 C C . ASP B 1 252 ? -3.275 -10.344 3.825 1.00 27.67 252 ASP B C 1
ATOM 3946 O O . ASP B 1 252 ? -3.393 -10.662 5.022 1.00 27.42 252 ASP B O 1
ATOM 3951 N N . LEU B 1 253 ? -3.944 -10.936 2.838 1.00 26.68 253 LEU B N 1
ATOM 3952 C CA . LEU B 1 253 ? -4.987 -11.964 3.057 1.00 28.15 253 LEU B CA 1
ATOM 3953 C C . LEU B 1 253 ? -4.445 -13.374 2.839 1.00 24.64 253 LEU B C 1
ATOM 3954 O O . LEU B 1 253 ? -5.202 -14.296 3.095 1.00 25.02 253 LEU B O 1
ATOM 3959 N N . ALA B 1 254 ? -3.208 -13.564 2.376 1.00 23.71 254 ALA B N 1
ATOM 3960 C CA . ALA B 1 254 ? -2.769 -14.910 1.934 1.00 23.85 254 ALA B CA 1
ATOM 3961 C C . ALA B 1 254 ? -2.983 -15.968 3.043 1.00 21.69 254 ALA B C 1
ATOM 3962 O O . ALA B 1 254 ? -3.579 -17.020 2.767 1.00 20.12 254 ALA B O 1
ATOM 3964 N N . LEU B 1 255 ? -2.426 -15.766 4.237 1.00 21.78 255 LEU B N 1
ATOM 3965 C CA . LEU B 1 255 ? -2.418 -16.804 5.305 1.00 22.59 255 LEU B CA 1
ATOM 3966 C C . LEU B 1 255 ? -3.843 -17.034 5.834 1.00 22.11 255 LEU B C 1
ATOM 3967 O O . LEU B 1 255 ? -4.290 -18.180 5.927 1.00 22.54 255 LEU B O 1
ATOM 3972 N N . PRO B 1 256 ? -4.632 -15.984 6.179 1.00 23.41 256 PRO B N 1
ATOM 3973 C CA . PRO B 1 256 ? -6.031 -16.183 6.564 1.00 23.17 256 PRO B CA 1
ATOM 3974 C C . PRO B 1 256 ? -6.884 -16.860 5.471 1.00 22.20 256 PRO B C 1
ATOM 3975 O O . PRO B 1 256 ? -7.759 -17.596 5.807 1.00 21.85 256 PRO B O 1
ATOM 3979 N N . GLU B 1 257 ? -6.634 -16.570 4.191 1.00 24.13 257 GLU B N 1
ATOM 3980 C CA . GLU B 1 257 ? -7.386 -17.224 3.090 1.00 22.35 257 GLU B CA 1
ATOM 3981 C C . GLU B 1 257 ? -7.047 -18.716 3.095 1.00 21.44 257 GLU B C 1
ATOM 3982 O O . GLU B 1 257 ? -7.949 -19.528 2.858 1.00 21.26 257 GLU B O 1
ATOM 3988 N N . ALA B 1 258 ? -5.782 -19.077 3.310 1.00 21.76 258 ALA B N 1
ATOM 3989 C CA . ALA B 1 258 ? -5.406 -20.504 3.335 1.00 22.41 258 ALA B CA 1
ATOM 3990 C C . ALA B 1 258 ? -6.226 -21.212 4.409 1.00 20.78 258 ALA B C 1
ATOM 3991 O O . ALA B 1 258 ? -6.798 -22.308 4.141 1.00 23.12 258 ALA B O 1
ATOM 3993 N N . VAL B 1 259 ? -6.292 -20.631 5.606 1.00 23.08 259 VAL B N 1
ATOM 3994 C CA . VAL B 1 259 ? -6.989 -21.253 6.767 1.00 22.26 259 VAL B CA 1
ATOM 3995 C C . VAL B 1 259 ? -8.493 -21.281 6.452 1.00 22.96 259 VAL B C 1
ATOM 3996 O O . VAL B 1 259 ? -9.127 -22.367 6.629 1.00 21.23 259 VAL B O 1
ATOM 4000 N N . LYS B 1 260 ? -9.054 -20.147 6.006 1.00 23.40 260 LYS B N 1
ATOM 4001 C CA . LYS B 1 260 ? -10.509 -20.047 5.710 1.00 23.29 260 LYS B CA 1
ATOM 4002 C C . LYS B 1 260 ? -10.890 -21.104 4.650 1.00 21.22 260 LYS B C 1
ATOM 4003 O O . LYS B 1 260 ? -11.972 -21.727 4.784 1.00 21.47 260 LYS B O 1
ATOM 4009 N N . SER B 1 261 ? -10.031 -21.357 3.663 1.00 22.69 261 SER B N 1
ATOM 4010 C CA . SER B 1 261 ? -10.328 -22.328 2.576 1.00 23.75 261 SER B CA 1
ATOM 4011 C C . SER B 1 261 ? -10.373 -23.764 3.136 1.00 23.54 261 SER B C 1
ATOM 4012 O O . SER B 1 261 ? -11.127 -24.554 2.604 1.00 22.86 261 SER B O 1
ATOM 4015 N N . GLN B 1 262 ? -9.563 -24.119 4.136 1.00 21.60 262 GLN B N 1
ATOM 4016 C CA . GLN B 1 262 ? -9.672 -25.451 4.789 1.00 22.74 262 GLN B CA 1
ATOM 4017 C C . GLN B 1 262 ? -11.086 -25.590 5.374 1.00 22.12 262 GLN B C 1
ATOM 4018 O O . GLN B 1 262 ? -11.736 -26.643 5.142 1.00 23.05 262 GLN B O 1
ATOM 4024 N N . TYR B 1 263 ? -11.561 -24.574 6.097 1.00 21.86 263 TYR B N 1
ATOM 4025 C CA . TYR B 1 263 ? -12.905 -24.585 6.737 1.00 23.39 263 TYR B CA 1
ATOM 4026 C C . TYR B 1 263 ? -14.005 -24.678 5.668 1.00 22.12 263 TYR B C 1
ATOM 4027 O O . TYR B 1 263 ? -14.886 -25.567 5.788 1.00 19.25 263 TYR B O 1
ATOM 4036 N N . ASP B 1 264 ? -13.924 -23.852 4.625 1.00 21.74 264 ASP B N 1
ATOM 4037 C CA . ASP B 1 264 ? -14.894 -23.861 3.493 1.00 22.05 264 ASP B CA 1
ATOM 4038 C C . ASP B 1 264 ? -14.992 -25.277 2.928 1.00 21.28 264 ASP B C 1
ATOM 4039 O O . ASP B 1 264 ? -16.113 -25.777 2.714 1.00 21.94 264 ASP B O 1
ATOM 4044 N N . ARG B 1 265 ? -13.848 -25.896 2.656 1.00 20.76 265 ARG B N 1
ATOM 4045 C CA . ARG B 1 265 ? -13.832 -27.215 1.993 1.00 21.75 265 ARG B CA 1
ATOM 4046 C C . ARG B 1 265 ? -14.365 -28.307 2.940 1.00 22.75 265 ARG B C 1
ATOM 4047 O O . ARG B 1 265 ? -15.129 -29.160 2.467 1.00 20.55 265 ARG B O 1
ATOM 4055 N N . ALA B 1 266 ? -13.998 -28.286 4.224 1.00 23.82 266 ALA B N 1
ATOM 4056 C CA . ALA B 1 266 ? -14.476 -29.273 5.226 1.00 23.39 266 ALA B CA 1
ATOM 4057 C C . ALA B 1 266 ? -16.007 -29.148 5.398 1.00 22.87 266 ALA B C 1
ATOM 4058 O O . ALA B 1 266 ? -16.718 -30.195 5.398 1.00 23.78 266 ALA B O 1
ATOM 4060 N N . ILE B 1 267 ? -16.514 -27.917 5.477 1.00 24.63 267 ILE B N 1
ATOM 4061 C CA . ILE B 1 267 ? -17.970 -27.622 5.601 1.00 23.12 267 ILE B CA 1
ATOM 4062 C C . ILE B 1 267 ? -18.680 -28.105 4.331 1.00 26.96 267 ILE B C 1
ATOM 4063 O O . ILE B 1 267 ? -19.721 -28.783 4.506 1.00 26.09 267 ILE B O 1
ATOM 4068 N N . ALA B 1 268 ? -18.134 -27.829 3.131 1.00 23.83 268 ALA B N 1
ATOM 4069 C CA . ALA B 1 268 ? -18.743 -28.234 1.848 1.00 25.15 268 ALA B CA 1
ATOM 4070 C C . ALA B 1 268 ? -18.705 -29.757 1.735 1.00 24.25 268 ALA B C 1
ATOM 4071 O O . ALA B 1 268 ? -19.610 -30.309 1.113 1.00 27.29 268 ALA B O 1
ATOM 4073 N N . ALA B 1 269 ? -17.740 -30.451 2.328 1.00 26.29 269 ALA B N 1
ATOM 4074 C CA . ALA B 1 269 ? -17.705 -31.940 2.294 1.00 25.94 269 ALA B CA 1
ATOM 4075 C C . ALA B 1 269 ? -18.604 -32.512 3.403 1.00 24.15 269 ALA B C 1
ATOM 4076 O O . ALA B 1 269 ? -18.595 -33.724 3.600 1.00 27.45 269 ALA B O 1
ATOM 4078 N N . GLY B 1 270 ? -19.354 -31.669 4.116 1.00 25.28 270 GLY B N 1
ATOM 4079 C CA . GLY B 1 270 ? -20.410 -32.082 5.062 1.00 24.95 270 GLY B CA 1
ATOM 4080 C C . GLY B 1 270 ? -19.954 -32.195 6.516 1.00 26.46 270 GLY B C 1
ATOM 4081 O O . GLY B 1 270 ? -20.719 -32.792 7.316 1.00 25.29 270 GLY B O 1
ATOM 4082 N N . HIS B 1 271 ? -18.846 -31.564 6.911 1.00 24.35 271 HIS B N 1
ATOM 4083 C CA . HIS B 1 271 ? -18.295 -31.659 8.297 1.00 26.47 271 HIS B CA 1
ATOM 4084 C C . HIS B 1 271 ? -18.658 -30.426 9.133 1.00 26.47 271 HIS B C 1
ATOM 4085 O O . HIS B 1 271 ? -18.022 -30.218 10.196 1.00 25.81 271 HIS B O 1
ATOM 4092 N N . GLY B 1 272 ? -19.673 -29.653 8.720 1.00 27.04 272 GLY B N 1
ATOM 4093 C CA . GLY B 1 272 ? -20.046 -28.398 9.404 1.00 28.11 272 GLY B CA 1
ATOM 4094 C C . GLY B 1 272 ? -20.348 -28.609 10.891 1.00 28.63 272 GLY B C 1
ATOM 4095 O O . GLY B 1 272 ? -20.171 -27.649 11.691 1.00 28.65 272 GLY B O 1
ATOM 4096 N N . GLY B 1 273 ? -20.831 -29.792 11.269 1.00 29.10 273 GLY B N 1
ATOM 4097 C CA . GLY B 1 273 ? -21.330 -30.049 12.643 1.00 27.20 273 GLY B CA 1
ATOM 4098 C C . GLY B 1 273 ? -20.278 -30.780 13.433 1.00 27.54 273 GLY B C 1
ATOM 4099 O O . GLY B 1 273 ? -20.449 -30.943 14.621 1.00 29.40 273 GLY B O 1
ATOM 4100 N N . ASP B 1 274 ? -19.201 -31.178 12.752 1.00 29.63 274 ASP B N 1
ATOM 4101 C CA . ASP B 1 274 ? -18.048 -31.901 13.317 1.00 28.98 274 ASP B CA 1
ATOM 4102 C C . ASP B 1 274 ? -17.076 -30.917 13.977 1.00 28.71 274 ASP B C 1
ATOM 4103 O O . ASP B 1 274 ? -17.197 -29.694 13.805 1.00 29.25 274 ASP B O 1
ATOM 4108 N N . ASN B 1 275 ? -16.129 -31.484 14.713 1.00 29.69 275 ASN B N 1
ATOM 4109 C CA . ASN B 1 275 ? -15.017 -30.745 15.348 1.00 28.51 275 ASN B CA 1
ATOM 4110 C C . ASN B 1 275 ? -14.147 -30.139 14.249 1.00 25.81 275 ASN B C 1
ATOM 4111 O O . ASN B 1 275 ? -14.128 -30.665 13.124 1.00 27.25 275 ASN B O 1
ATOM 4116 N N . TRP B 1 276 ? -13.431 -29.087 14.602 1.00 27.25 276 TRP B N 1
ATOM 4117 C CA . TRP B 1 276 ? -12.413 -28.449 13.739 1.00 25.73 276 TRP B CA 1
ATOM 4118 C C . TRP B 1 276 ? -11.461 -29.535 13.214 1.00 25.28 276 TRP B C 1
ATOM 4119 O O . TRP B 1 276 ? -10.933 -29.373 12.106 1.00 22.44 276 TRP B O 1
ATOM 4130 N N . THR B 1 277 ? -11.263 -30.633 13.959 1.00 24.54 277 THR B N 1
ATOM 4131 C CA . THR B 1 277 ? -10.309 -31.723 13.576 1.00 22.68 277 THR B CA 1
ATOM 4132 C C . THR B 1 277 ? -10.694 -32.413 12.268 1.00 24.02 277 THR B C 1
ATOM 4133 O O . THR B 1 277 ? -9.782 -33.039 11.649 1.00 26.33 277 THR B O 1
ATOM 4137 N N . SER B 1 278 ? -11.963 -32.313 11.863 1.00 23.78 278 SER B N 1
ATOM 4138 C CA . SER B 1 278 ? -12.494 -32.832 10.578 1.00 24.16 278 SER B CA 1
ATOM 4139 C C . SER B 1 278 ? -11.800 -32.184 9.367 1.00 23.44 278 SER B C 1
ATOM 4140 O O . SER B 1 278 ? -11.875 -32.787 8.289 1.00 22.47 278 SER B O 1
ATOM 4143 N N . LEU B 1 279 ? -11.077 -31.072 9.542 1.00 22.45 279 LEU B N 1
ATOM 4144 C CA . LEU B 1 279 ? -10.263 -30.462 8.460 1.00 23.52 279 LEU B CA 1
ATOM 4145 C C . LEU B 1 279 ? -9.195 -31.455 8.003 1.00 22.72 279 LEU B C 1
ATOM 4146 O O . LEU B 1 279 ? -8.717 -31.318 6.870 1.00 22.92 279 LEU B O 1
ATOM 4151 N N . TRP B 1 280 ? -8.842 -32.422 8.849 1.00 23.39 280 TRP B N 1
ATOM 4152 C CA . TRP B 1 280 ? -8.024 -33.602 8.472 1.00 25.02 280 TRP B CA 1
ATOM 4153 C C . TRP B 1 280 ? -8.524 -34.177 7.135 1.00 23.55 280 TRP B C 1
ATOM 4154 O O . TRP B 1 280 ? -7.712 -34.478 6.281 1.00 25.45 280 TRP B O 1
ATOM 4165 N N . GLU B 1 281 ? -9.832 -34.241 6.953 1.00 25.91 281 GLU B N 1
ATOM 4166 C CA . GLU B 1 281 ? -10.489 -34.828 5.752 1.00 27.18 281 GLU B CA 1
ATOM 4167 C C . GLU B 1 281 ? -10.114 -33.997 4.508 1.00 30.79 281 GLU B C 1
ATOM 4168 O O . GLU B 1 281 ? -10.022 -34.574 3.426 1.00 28.97 281 GLU B O 1
ATOM 4174 N N . VAL B 1 282 ? -9.789 -32.710 4.663 1.00 30.71 282 VAL B N 1
ATOM 4175 C CA . VAL B 1 282 ? -9.356 -31.845 3.531 1.00 32.20 282 VAL B CA 1
ATOM 4176 C C . VAL B 1 282 ? -7.831 -31.770 3.484 1.00 31.10 282 VAL B C 1
ATOM 4177 O O . VAL B 1 282 ? -7.321 -31.549 2.405 1.00 30.87 282 VAL B O 1
ATOM 4181 N N . VAL B 1 283 ? -7.132 -31.834 4.618 1.00 28.26 283 VAL B N 1
ATOM 4182 C CA . VAL B 1 283 ? -5.667 -31.543 4.650 1.00 28.83 283 VAL B CA 1
ATOM 4183 C C . VAL B 1 283 ? -4.875 -32.810 4.282 1.00 29.76 283 VAL B C 1
ATOM 4184 O O . VAL B 1 283 ? -3.852 -32.704 3.567 1.00 28.46 283 VAL B O 1
ATOM 4188 N N . ALA B 1 284 ? -5.315 -33.970 4.777 1.00 29.97 284 ALA B N 1
ATOM 4189 C CA . ALA B 1 284 ? -4.610 -35.259 4.620 1.00 34.53 284 ALA B CA 1
ATOM 4190 C C . ALA B 1 284 ? -4.912 -35.853 3.238 1.00 39.47 284 ALA B C 1
ATOM 4191 O O . ALA B 1 284 ? -3.933 -36.437 2.756 1.00 44.69 284 ALA B O 1
#

Solvent-accessible surface area: 20408 Å² total; per-residue (Å²): 118,56,0,0,0,0,4,0,18,32,45,0,27,2,0,0,74,24,0,27,144,106,63,10,59,1,13,0,29,13,208,70,75,72,117,0,102,70,0,62,94,122,50,6,96,73,10,42,60,24,27,88,0,0,136,43,9,38,6,0,0,0,16,31,60,37,0,78,23,0,39,105,22,0,44,145,10,41,160,9,0,52,68,49,15,0,0,0,16,5,13,4,1,1,88,73,0,67,105,0,10,52,51,0,67,170,84,43,6,41,2,1,1,2,3,13,8,13,32,7,90,62,13,39,39,186,48,2,13,0,0,0,0,0,28,147,110,38,12,53,134,34,33,67,20,0,122,51,0,4,126,29,43,40,25,16,108,55,42,0,25,0,2,1,1,32,0,0,0,17,1,0,23,5,2,6,2,1,0,1,0,0,0,0,1,0,0,40,49,55,73,17,58,22,39,100,0,10,73,22,0,99,96,2,9,46,26,0,8,75,37,0,92,60,0,13,61,22,3,140,66,164,50,17,73,16,106,88,23,38,0,65,70,5,8,19,3,1,56,13,5,5,62,0,0,125,75,19,62,10,26,52,26,0,6,84,5,4,47,27,0,1,60,88,0,66,95,68,67,35,13,57,44,4,7,0,0,0,23,60,29,0,60,198,67,58,1,0,0,0,4,0,16,32,42,0,30,2,0,0,70,15,0,26,129,99,43,7,42,3,21,0,31,13,208,67,96,74,116,0,110,64,0,61,90,131,50,4,96,67,7,30,56,26,29,80,0,0,131,45,8,38,4,0,0,0,17,32,58,38,0,82,22,0,44,113,22,0,43,149,12,36,152,10,0,45,66,46,15,0,0,0,16,4,13,4,4,2,80,70,0,78,77,0,12,57,49,0,66,170,74,48,4,40,3,0,1,3,3,14,6,12,31,6,86,65,12,35,37,183,58,2,12,0,0,0,0,0,32,162,112,36,16,58,130,32,48,58,14,0,114,44,0,5,122,28,39,44,15,17,107,57,40,0,27,0,3,1,0,35,0,0,0,16,2,0,23,6,3,5,2,0,0,1,0,0,0,0,1,0,0,42,49,50,72,11,50,13,41,97,0,10,83,32,0,97,94,2,10,44,32,0,13,76,38,0,85,75,0,21,69,22,5,190,66,162,48,17,76,15,110,94,24,36,0,62,74,5,7,17,2,2,66,10,5,26,45,0,0,135,61,25,61,6,29,59,29,0,2,86,2,3,38,20,0,1,64,84,0,64,91,71,63,38,16,57,43,6,10,0,0,0,24,56,30,0,60

Secondary structure (DSSP, 8-state):
-EEEEE--SHHHHHHHHHHHHTT-EEEEE-SSGGGGHHHHHTT-EE-SSHHHHHHT-SEEEE--SSHHHHHHHHTT-GGGGTT-EEEE-----HHHHHHHHHHHHHTT-EEEEEEE-S-GGGTTSTT-EEEEES-HHHHHHHHHHHTTTSEEEE--S-THHHHHHHHHHHHHHHHHHHHHHHHHHHHHHTT--GGGGHHHHHHHHHHHHTTHHHHHHHHHHT----SS--HHHHHHHHHHHHHHHHHHT---HHHHHHHHHHHHHIIIIITTS-GGGGHHHH-/--EEEEE--SHHHHHHHHHHHHTT-EEEEE-SSGGGGHHHHTTT-EE-SSHHHHHHT-SEEEE--SSHHHHHHHHTTTTTTTTT-EEEE-----HHHHHHHHHHHHTTT-EEEEEEE-S-GGGTTSTT-EEEEES-HHHHHHHHHHHTTTSEEEE--S-THHHHHHHHHHHHHHHHHHHHHHHHHHHHHHTT--GGGTHHHHHHHHHHHHTTHHHHHHHHHHT----SS--HHHHHHHHHHHHHHHHHHT---HHHHHHHHHHHHHIIIIITTS-GGGGHHHH-

B-factor: mean 37.67, std 11.87, range [17.99, 100.62]

Radius of gyration: 27.02 Å; Cα contacts (8 Å, |Δi|>4): 1231; chains: 2; bounding box: 82×52×50 Å

Organism: NCBI:txid84480

Foldseek 3Di:
DEAEEEALDLQSVLLLLLLLVVPYAYEYEYPPQVSCVVSVVSRHHYDPALLRSLQRDLHYEYADQECVVVCVRCVPNQLSLANHEYEYQYADALVVQQVVQVVSVVSNYGYKYKHWLDDSVCFQPAVTEMEIEADPVSCVVCVVSCCSRHHYDYDYRRSSPNNVVNVVSVCVVVLLVVVLVLVQLLQVLVVHHSVVCVVVSVVVVVVVVVCPVVLCVCLVVVHFQQPPHFLLRVLVVLVVSQVSCVVSVHDRVSSVVLNVLSVVLVVVPRRSGHPSSSSVVPD/DAEEEEEDLDLQSLLLLLLLVVVPYAYEYEYPPQVSCVVSVVSVYHDDPALLRSLLRHLHYEYDDQECVVVCVRCVPNQQSLANHEYAYQYADALVVQQVVQVVSVVSNYGYKYKHW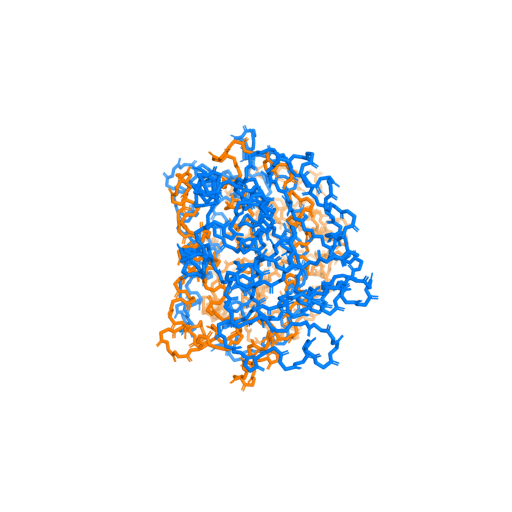LDDSVCQQPAPIEMEIEADPVVCVVCCVSVCSRHNYHYDYHRSSPNNVVNVVSVCVVVLLVVVLVLVQLLCVLVPHHSVVCVVVSVVVVVVVVVCVVVLVVCLVVVHFQQPPHFLLRVLVVLVVSLVSCVVSVHDNVSSVVLNVLSVVLVVVPRRSGHVSSSSVVPD

Nearest PDB structures (foldseek):
  8bk1-assembly3_D  TM=9.917E-01  e=1.997E-39  Amycolatopsis azurea
  8bj5-assembly2_C  TM=9.946E-01  e=3.532E-39  Amycolatopsis azurea
  7y8k-assembly1_A  TM=9.763E-01  e=3.978E-34  Streptomyces clavuligerus
  7y8m-assembly1_B  TM=9.776E-01  e=1.563E-33  Streptomyces clavuligerus
  7y8o-assembly1_B  TM=9.632E-01  e=2.078E-33  Streptomyces clavuligerus

Sequence (567 aa):
TSATVIGLGPMGQAMVRVLLEHGTAVTVWNRTKSRADDVVARGAVLAGTPAEALKAAGLVILSLTDYQAMYDVLGDAGEALAGRVVVNLSSDTPQRTREAAAWLAKRGATLVAGGIMVPAPLVGAEASYVFYSGPRDVFAEHEPVLRHIGRPEYLGEDHGLAQLFYQAELTVFLTSLSAYLQAFALLAAEGADPARLVPFAREVSGLAASYLDETVSQTRARAYPGDLSTATMAGATAEHILQACRDAGVDLALPEAVKSQYDRAIAAGHGGDNWTSLWEVVAMTSATVIGLGPMGQAMVRVLLEHGTAVTVWNRTKSRADDVVARGAVLAGTPAEALKAAGLVILSLTDYQAMYDVLGDAGEALAGRVVVNLSSDTPQRTREAAAWLAKRGATLVAGGIMVPAPLVGAEASYVFYSGPRDVFAEHEPVLRHIGRPEYLGEDHGLAQLFYQAELTVFLTSLSAYLQAFALLAAEGADPARLVPFAREVSGLAASYLDETVSQTRARAYPGDLSTATMAGATAEHILQACRDAGVDLALPEAVKSQYDRAIAAGHGGDNWTSLWEVVA

InterPro domains:
  IPR006115 6-phosphogluconate dehydrogenase, NADP-binding [PF03446] (5-152)
  IPR008927 6-phosphogluconate dehydrogenase-like, C-terminal domain superfamily [SSF48179] (174-285)
  IPR013328 6-phosphogluconate dehydrogenase, domain 2 [G3DSA:1.10.1040.10] (159-286)
  IPR015815 3-hydroxyisobutyrate dehydrogenase-related [PIRSF000103] (5-285)
  IPR036291 NAD(P)-binding domain superfamily [SSF51735] (1-152)
  IPR048666 NADPH-dependent reductive aminase-like, C-terminal domain [PF21761] (159-284)
  IPR051265 HIBADH-related NP60 subfamily [PTHR43580] (5-283)